Protein AF-C1EFT2-F1 (afdb_monomer)

Radius of gyration: 31.53 Å; Cα contacts (8 Å, |Δi|>4): 860; chains: 1; bounding box: 83×67×112 Å

Foldseek 3Di:
DPPPVVVVVVVVVVVPDPDDDDPPPPVVVVVVVVVVVVVPPPPDDDDDDDDDDDDDDDDDDDDDDDDDDDDDDDDDDDDDDDDPDPDDDDPQRVLLVQLQPDQALVSLLVSCVPPVVVHALSSLLSSLLSNLVRAAQVVQLLPDVSNVSSLVSLLVHLVVDALVSLLSNLLSQLSCCPGHNNHADDLSSLLSSLVSCLVHLQVHALQSLLSNLLSCLRHVSNLVNQDLSSLLSSQVSNLVRQQVDALSSLLSNLLSLLRRVSNLVNHDLSSLLSSLVSNLVNLQVDALSSLLSNLLSLLRRVSNLVNHDLSSLLSSLVSNLVRLQVHALQSLLSNLLSCLRNVSNLVNHDLSSLLSSQVSNLVRLQVDALQSLLSNLLSLLRRVSNVVSHDLSSLLSSQVSNLVRLQVDALSSLLSNLLSCLRRVSNVVNHDLVSLLSSLVSLLVRLVVHALSSLLSNLLSQLSCCPVCVSNLVSHDLSSLLSSLVSQLVHLVPHALVSLLSNLLSLLRRVSNVVSHDLSSLLSSLVSLLVSLQDDEQSSLLSLLLSLLRRLSNVVSNVVVVSVVSSLVSCVVHVVCQLVLPPPPRPVSLVSLLSSLVSSCVSPVCPSPDPSSVVSNVVSPDHVPPPDD

InterPro domains:
  IPR011632 Domain of unknown function DUF1601 [PF07671] (191-213)
  IPR011632 Domain of unknown function DUF1601 [PF07671] (243-254)
  IPR011632 Domain of unknown function DUF1601 [PF07671] (274-295)
  IPR011632 Domain of unknown function DUF1601 [PF07671] (397-418)
  IPR050870 FAST kinase domain-containing [PTHR21228] (270-540)

Structure (mmCIF, N/CA/C/O backbone):
data_AF-C1EFT2-F1
#
_entry.id   AF-C1EFT2-F1
#
loop_
_atom_site.group_PDB
_atom_site.id
_atom_site.type_symbol
_atom_site.label_atom_id
_atom_site.label_alt_id
_atom_site.label_comp_id
_atom_site.label_asym_id
_atom_site.label_entity_id
_atom_site.label_seq_id
_atom_site.pdbx_PDB_ins_code
_atom_site.Cartn_x
_atom_site.Cartn_y
_atom_site.Cartn_z
_atom_site.occupancy
_atom_site.B_iso_or_equiv
_atom_site.auth_seq_id
_atom_site.auth_comp_id
_atom_site.auth_asym_id
_atom_site.auth_atom_id
_atom_site.pdbx_PDB_model_num
ATOM 1 N N . MET A 1 1 ? 42.824 -18.307 -9.807 1.00 37.81 1 MET A N 1
ATOM 2 C CA . MET A 1 1 ? 41.626 -17.447 -9.979 1.00 37.81 1 MET A CA 1
ATOM 3 C C . MET A 1 1 ? 41.139 -16.830 -8.652 1.00 37.81 1 MET A C 1
ATOM 5 O O . MET A 1 1 ? 39.988 -16.996 -8.285 1.00 37.81 1 MET A O 1
ATOM 9 N N . ARG A 1 2 ? 41.994 -16.116 -7.897 1.00 30.17 2 ARG A N 1
ATOM 10 C CA . ARG A 1 2 ? 41.608 -15.453 -6.621 1.00 30.17 2 ARG A CA 1
ATOM 11 C C . ARG A 1 2 ? 42.229 -14.056 -6.430 1.00 30.17 2 ARG A C 1
ATOM 13 O O . ARG A 1 2 ? 42.379 -13.591 -5.312 1.00 30.17 2 ARG A O 1
ATOM 20 N N . ARG A 1 3 ? 42.601 -13.374 -7.522 1.00 26.02 3 ARG A N 1
ATOM 21 C CA . ARG A 1 3 ? 43.158 -12.001 -7.490 1.00 26.02 3 ARG A CA 1
ATOM 22 C C . ARG A 1 3 ? 42.358 -10.975 -8.309 1.00 26.02 3 ARG A C 1
ATOM 24 O O . ARG A 1 3 ? 42.854 -9.887 -8.554 1.00 26.02 3 ARG A O 1
ATOM 31 N N . HIS A 1 4 ? 41.140 -11.298 -8.754 1.00 28.67 4 HIS A N 1
ATOM 32 C CA . HIS A 1 4 ? 40.293 -10.360 -9.518 1.00 28.67 4 HIS A CA 1
ATOM 33 C C . HIS A 1 4 ? 39.065 -9.846 -8.752 1.00 28.67 4 HIS A C 1
ATOM 35 O O . HIS A 1 4 ? 38.540 -8.800 -9.110 1.00 28.67 4 HIS A O 1
ATOM 41 N N . ALA A 1 5 ? 38.652 -10.498 -7.660 1.00 31.23 5 ALA A N 1
ATOM 42 C CA . ALA A 1 5 ? 37.508 -10.038 -6.865 1.00 31.23 5 ALA A CA 1
ATOM 43 C C . ALA A 1 5 ? 37.849 -8.835 -5.962 1.00 31.23 5 ALA A C 1
ATOM 45 O O . ALA A 1 5 ? 37.008 -7.978 -5.722 1.00 31.23 5 ALA A O 1
ATOM 46 N N . THR A 1 6 ? 39.101 -8.715 -5.513 1.00 30.14 6 THR A N 1
ATOM 47 C CA . THR A 1 6 ? 39.528 -7.648 -4.593 1.00 30.14 6 THR A CA 1
ATOM 48 C C . THR A 1 6 ? 39.830 -6.319 -5.293 1.00 30.14 6 THR A C 1
ATOM 50 O O . THR A 1 6 ? 39.747 -5.275 -4.661 1.00 30.14 6 THR A O 1
ATOM 53 N N . ALA A 1 7 ? 40.123 -6.323 -6.599 1.00 29.41 7 ALA A N 1
ATOM 54 C CA . ALA A 1 7 ? 40.453 -5.105 -7.352 1.00 29.41 7 ALA A CA 1
ATOM 55 C C . ALA A 1 7 ? 39.216 -4.287 -7.780 1.00 29.41 7 ALA A C 1
ATOM 57 O O . ALA A 1 7 ? 39.324 -3.085 -8.023 1.00 29.41 7 ALA A O 1
ATOM 58 N N . VAL A 1 8 ? 38.035 -4.916 -7.850 1.00 34.88 8 VAL A N 1
ATOM 59 C CA . VAL A 1 8 ? 36.776 -4.242 -8.221 1.00 34.88 8 VAL A CA 1
ATOM 60 C C . VAL A 1 8 ? 36.222 -3.417 -7.052 1.00 34.88 8 VAL A C 1
ATOM 62 O O . VAL A 1 8 ? 35.676 -2.339 -7.272 1.00 34.88 8 VAL A O 1
ATOM 65 N N . SER A 1 9 ? 36.458 -3.848 -5.809 1.00 37.72 9 SER A N 1
ATOM 66 C CA . SER A 1 9 ? 35.982 -3.147 -4.608 1.00 37.72 9 SER A CA 1
ATOM 67 C C . SER A 1 9 ? 36.756 -1.855 -4.310 1.00 37.72 9 SER A C 1
ATOM 69 O O . SER A 1 9 ? 36.160 -0.877 -3.867 1.00 37.72 9 SER A O 1
ATOM 71 N N . THR A 1 10 ? 38.064 -1.796 -4.581 1.00 30.22 10 THR A N 1
ATOM 72 C CA . THR A 1 10 ? 38.880 -0.609 -4.253 1.00 30.22 10 THR A CA 1
ATOM 73 C C . THR A 1 10 ? 38.697 0.532 -5.261 1.00 30.22 10 THR A C 1
ATOM 75 O O . THR A 1 10 ? 38.769 1.701 -4.890 1.00 30.22 10 THR A O 1
ATOM 78 N N . ARG A 1 11 ? 38.390 0.219 -6.533 1.00 30.56 11 ARG A N 1
ATOM 79 C CA . ARG A 1 11 ? 38.097 1.228 -7.574 1.00 30.56 11 ARG A CA 1
ATOM 80 C C . ARG A 1 11 ? 36.754 1.935 -7.380 1.00 30.56 11 ARG A C 1
ATOM 82 O O . ARG A 1 11 ? 36.596 3.045 -7.879 1.00 30.56 11 ARG A O 1
ATOM 89 N N . TRP A 1 12 ? 35.815 1.309 -6.673 1.00 34.16 12 TRP A N 1
ATOM 90 C CA . TRP A 1 12 ? 34.512 1.898 -6.357 1.00 34.16 12 TRP A CA 1
ATOM 91 C C . TRP A 1 12 ? 34.600 2.883 -5.181 1.00 34.16 12 TRP A C 1
ATOM 93 O O . TRP A 1 12 ? 34.023 3.963 -5.240 1.00 34.16 12 TRP A O 1
ATOM 103 N N . ILE A 1 13 ? 35.412 2.565 -4.166 1.00 31.17 13 ILE A N 1
ATOM 104 C CA . ILE A 1 13 ? 35.593 3.400 -2.966 1.00 31.17 13 ILE A CA 1
ATOM 105 C C . ILE A 1 13 ? 36.489 4.625 -3.240 1.00 31.17 13 ILE A C 1
ATOM 107 O O . ILE A 1 13 ? 36.210 5.716 -2.751 1.00 31.17 13 ILE A O 1
ATOM 111 N N . LEU A 1 14 ? 37.517 4.503 -4.089 1.00 29.16 14 LEU A N 1
ATOM 112 C CA . LEU A 1 14 ? 38.428 5.618 -4.406 1.00 29.16 14 LEU A CA 1
ATOM 113 C C . LEU A 1 14 ? 37.861 6.645 -5.404 1.00 29.16 14 LEU A C 1
ATOM 115 O O . LEU A 1 14 ? 38.496 7.664 -5.658 1.00 29.16 14 LEU A O 1
ATOM 119 N N . ARG A 1 15 ? 36.672 6.411 -5.976 1.00 34.31 15 ARG A N 1
ATOM 120 C CA . ARG A 1 15 ? 36.036 7.358 -6.909 1.00 34.31 15 ARG A CA 1
ATOM 121 C C . ARG A 1 15 ? 35.182 8.423 -6.209 1.00 34.31 15 ARG A C 1
ATOM 123 O O . ARG A 1 15 ? 34.859 9.423 -6.839 1.00 34.31 15 ARG A O 1
ATOM 130 N N . TYR A 1 16 ? 34.862 8.228 -4.927 1.00 31.08 16 TYR A N 1
ATOM 131 C CA . TYR A 1 16 ? 34.007 9.125 -4.135 1.00 31.08 16 TYR A CA 1
ATOM 132 C C . TYR A 1 16 ? 34.748 9.959 -3.080 1.00 31.08 16 TYR A C 1
ATOM 134 O O . TYR A 1 16 ? 34.132 10.778 -2.406 1.00 31.08 16 TYR A O 1
ATOM 142 N N . LEU A 1 17 ? 36.069 9.812 -2.966 1.00 29.36 17 LEU A N 1
ATOM 143 C CA . LEU A 1 17 ? 36.895 10.614 -2.067 1.00 29.36 17 LEU A CA 1
ATOM 144 C C . LEU A 1 17 ? 37.887 11.442 -2.889 1.00 29.36 17 LEU A C 1
ATOM 146 O O . LEU A 1 17 ? 38.994 11.003 -3.181 1.00 29.36 17 LEU A O 1
ATOM 150 N N . ARG A 1 18 ? 37.481 12.657 -3.269 1.00 32.44 18 ARG A N 1
ATOM 151 C CA . ARG A 1 18 ? 38.427 13.758 -3.494 1.00 32.44 18 ARG A CA 1
ATOM 152 C C . ARG A 1 18 ? 38.411 14.634 -2.249 1.00 32.44 18 ARG A C 1
ATOM 154 O O . ARG A 1 18 ? 37.628 15.572 -2.171 1.00 32.44 18 ARG A O 1
ATOM 161 N N . VAL A 1 19 ? 39.261 14.294 -1.288 1.00 32.47 19 VAL A N 1
ATOM 162 C CA . VAL A 1 19 ? 39.738 15.210 -0.247 1.00 32.47 19 VAL A CA 1
ATOM 163 C C . VAL A 1 19 ? 41.228 14.914 -0.065 1.00 32.47 19 VAL A C 1
ATOM 165 O O . VAL A 1 19 ? 41.614 13.747 -0.086 1.00 32.47 19 VAL A O 1
ATOM 168 N N . ASP A 1 20 ? 42.027 15.974 0.019 1.00 30.58 20 ASP A N 1
ATOM 169 C CA . ASP A 1 20 ? 43.491 16.007 -0.046 1.00 30.58 20 ASP A CA 1
ATOM 170 C C . ASP A 1 20 ? 44.248 14.942 0.773 1.00 30.58 20 ASP A C 1
ATOM 172 O O . ASP A 1 20 ? 43.858 14.521 1.865 1.00 30.58 20 ASP A O 1
ATOM 176 N N . ASP A 1 21 ? 45.387 14.541 0.206 1.00 41.16 21 ASP A N 1
ATOM 177 C CA . ASP A 1 21 ? 46.298 13.500 0.670 1.00 41.16 21 ASP A CA 1
ATOM 178 C C . ASP A 1 21 ? 46.896 13.776 2.066 1.00 41.16 21 ASP A C 1
ATOM 180 O O . ASP A 1 21 ? 47.628 14.742 2.270 1.00 41.16 21 ASP A O 1
ATOM 184 N N . SER A 1 22 ? 46.627 12.878 3.029 1.00 34.19 22 SER A N 1
ATOM 185 C CA . SER A 1 22 ? 47.567 12.438 4.098 1.00 34.19 22 SER A CA 1
ATOM 186 C C . SER A 1 22 ? 46.940 11.503 5.153 1.00 34.19 22 SER A C 1
ATOM 188 O O . SER A 1 22 ? 47.671 10.829 5.877 1.00 34.19 22 SER A O 1
ATOM 190 N N . TRP A 1 23 ? 45.610 11.365 5.222 1.00 30.56 23 TRP A N 1
ATOM 191 C CA . TRP A 1 23 ? 44.937 10.561 6.266 1.00 30.56 23 TRP A CA 1
ATOM 192 C C . TRP A 1 23 ? 44.652 9.084 5.908 1.00 30.56 23 TRP A C 1
ATOM 194 O O . TRP A 1 23 ? 44.455 8.249 6.793 1.00 30.56 23 TRP A O 1
ATOM 204 N N . GLY A 1 24 ? 44.676 8.710 4.623 1.00 35.44 24 GLY A N 1
ATOM 205 C CA . GLY A 1 24 ? 44.246 7.376 4.162 1.00 35.44 24 GLY A CA 1
ATOM 206 C C . GLY A 1 24 ? 45.206 6.209 4.457 1.00 35.44 24 GLY A C 1
ATOM 207 O O . GLY A 1 24 ? 44.787 5.053 4.497 1.00 35.44 24 GLY A O 1
ATOM 208 N N . ALA A 1 25 ? 46.493 6.476 4.702 1.00 34.84 25 ALA A N 1
ATOM 209 C CA . ALA A 1 25 ? 47.522 5.431 4.810 1.00 34.84 25 ALA A CA 1
ATOM 210 C C . ALA A 1 25 ? 47.645 4.778 6.206 1.00 34.84 25 ALA A C 1
ATOM 212 O O . ALA A 1 25 ? 48.361 3.778 6.357 1.00 34.84 25 ALA A O 1
ATOM 213 N N . CYS A 1 26 ? 46.978 5.335 7.224 1.00 34.69 26 CYS A N 1
ATOM 214 C CA . CYS A 1 26 ? 46.980 4.808 8.593 1.00 34.69 26 CYS A CA 1
ATOM 215 C C . CYS A 1 26 ? 45.835 3.797 8.798 1.00 34.69 26 CYS A C 1
ATOM 217 O O . CYS A 1 26 ? 46.065 2.658 9.198 1.00 34.69 26 CYS A O 1
ATOM 219 N N . VAL A 1 27 ? 44.624 4.154 8.359 1.00 39.47 27 VAL A N 1
ATOM 220 C CA . VAL A 1 27 ? 43.390 3.363 8.544 1.00 39.47 27 VAL A CA 1
ATOM 221 C C . VAL A 1 27 ? 43.419 2.024 7.790 1.00 39.47 27 VAL A C 1
ATOM 223 O O . VAL A 1 27 ? 42.957 1.002 8.296 1.00 39.47 27 VAL A O 1
ATOM 226 N N . ALA A 1 28 ? 44.033 1.982 6.604 1.00 39.00 28 ALA A N 1
ATOM 227 C CA . ALA A 1 28 ? 44.148 0.750 5.820 1.00 39.00 28 ALA A CA 1
ATOM 228 C C . ALA A 1 28 ? 45.078 -0.304 6.461 1.00 39.00 28 ALA A C 1
ATOM 230 O O . ALA A 1 28 ? 44.940 -1.499 6.192 1.00 39.00 28 ALA A O 1
ATOM 231 N N . ARG A 1 29 ? 46.019 0.118 7.319 1.00 36.94 29 ARG A N 1
ATOM 232 C CA . ARG A 1 29 ? 46.995 -0.774 7.969 1.00 36.94 29 ARG A CA 1
ATOM 233 C C . ARG A 1 29 ? 46.406 -1.492 9.185 1.00 36.94 29 ARG A C 1
ATOM 235 O O . ARG A 1 29 ? 46.737 -2.654 9.419 1.00 36.94 29 ARG A O 1
ATOM 242 N N . ASP A 1 30 ? 45.490 -0.840 9.894 1.00 36.50 30 ASP A N 1
ATOM 243 C CA . ASP A 1 30 ? 44.834 -1.399 11.081 1.00 36.50 30 ASP A CA 1
ATOM 244 C C . ASP A 1 30 ? 43.691 -2.359 10.718 1.00 36.50 30 ASP A C 1
ATOM 246 O O . ASP A 1 30 ? 43.544 -3.413 11.343 1.00 36.50 30 ASP A O 1
ATOM 250 N N . ALA A 1 31 ? 42.975 -2.095 9.618 1.00 36.25 31 ALA A N 1
ATOM 251 C CA . ALA A 1 31 ? 41.963 -3.009 9.080 1.00 36.25 31 ALA A CA 1
ATOM 252 C C . ALA A 1 31 ? 42.554 -4.370 8.649 1.00 36.25 31 ALA A C 1
ATOM 254 O O . ALA A 1 31 ? 41.928 -5.416 8.827 1.00 36.25 31 ALA A O 1
ATOM 255 N N . ALA A 1 32 ? 43.792 -4.383 8.140 1.00 34.38 32 ALA A N 1
ATOM 256 C CA . ALA A 1 32 ? 44.477 -5.609 7.728 1.00 34.38 32 ALA A CA 1
ATOM 257 C C . ALA A 1 32 ? 44.953 -6.474 8.915 1.00 34.38 32 ALA A C 1
ATOM 259 O O . ALA A 1 32 ? 45.003 -7.698 8.793 1.00 34.38 32 ALA A O 1
ATOM 260 N N . ARG A 1 33 ? 45.262 -5.873 10.077 1.00 34.84 33 ARG A N 1
ATOM 261 C CA . ARG A 1 33 ? 45.634 -6.615 11.300 1.00 34.84 33 ARG A CA 1
ATOM 262 C C . ARG A 1 33 ? 44.429 -7.238 12.002 1.00 34.84 33 ARG A C 1
ATOM 264 O O . ARG A 1 33 ? 44.552 -8.340 12.531 1.00 34.84 33 ARG A O 1
ATOM 271 N N . ALA A 1 34 ? 43.269 -6.583 11.960 1.00 33.91 34 ALA A N 1
ATOM 272 C CA . ALA A 1 34 ? 42.035 -7.099 12.556 1.00 33.91 34 ALA A CA 1
ATOM 273 C C . ALA A 1 34 ? 41.509 -8.357 11.834 1.00 33.91 34 ALA A C 1
ATOM 275 O O . ALA A 1 34 ? 41.056 -9.296 12.482 1.00 33.91 34 ALA A O 1
ATOM 276 N N . LEU A 1 35 ? 41.656 -8.426 10.506 1.00 34.88 35 LEU A N 1
ATOM 277 C CA . LEU A 1 35 ? 41.235 -9.577 9.693 1.00 34.88 35 LEU A CA 1
ATOM 278 C C . LEU A 1 35 ? 42.107 -10.834 9.882 1.00 34.88 35 LEU A C 1
ATOM 280 O O . LEU A 1 35 ? 41.648 -11.942 9.611 1.00 34.88 35 LEU A O 1
ATOM 284 N N . ALA A 1 36 ? 43.344 -10.691 10.369 1.00 32.12 36 ALA A N 1
ATOM 285 C CA . ALA A 1 36 ? 44.244 -11.822 10.598 1.00 32.12 36 ALA A CA 1
ATOM 286 C C . ALA A 1 36 ? 43.965 -12.572 11.918 1.00 32.12 36 ALA A C 1
ATOM 288 O O . ALA A 1 36 ? 44.297 -13.753 12.017 1.00 32.12 36 ALA A O 1
ATOM 289 N N . SER A 1 37 ? 43.329 -11.940 12.918 1.00 31.38 37 SER A N 1
ATOM 290 C CA . SER A 1 37 ? 43.063 -12.585 14.219 1.00 31.38 37 SER A CA 1
ATOM 291 C C . SER A 1 37 ? 41.788 -13.440 14.225 1.00 31.38 37 SER A C 1
ATOM 293 O O . SER A 1 37 ? 41.707 -14.428 14.954 1.00 31.38 37 SER A O 1
ATOM 295 N N . THR A 1 38 ? 40.817 -13.130 13.359 1.00 32.53 38 THR A N 1
ATOM 296 C CA . THR A 1 38 ? 39.503 -13.799 13.311 1.00 32.53 38 THR A CA 1
ATOM 297 C C . THR A 1 38 ? 39.547 -15.195 12.675 1.00 32.53 38 THR A C 1
ATOM 299 O O . THR A 1 38 ? 38.642 -16.000 12.873 1.00 32.53 38 THR A O 1
ATOM 302 N N . VAL A 1 39 ? 40.612 -15.525 11.935 1.00 31.39 39 VAL A N 1
ATOM 303 C CA . VAL A 1 39 ? 40.761 -16.829 11.259 1.00 31.39 39 VAL A CA 1
ATOM 304 C C . VAL A 1 39 ? 41.243 -17.936 12.218 1.00 31.39 39 VAL A C 1
ATOM 306 O O . VAL A 1 39 ? 41.110 -19.116 11.905 1.00 31.39 39 VAL A O 1
ATOM 309 N N . SER A 1 40 ? 41.738 -17.594 13.415 1.00 27.95 40 SER A N 1
ATOM 310 C CA . SER A 1 40 ? 42.330 -18.568 14.350 1.00 27.95 40 SER A CA 1
ATOM 311 C C . SER A 1 40 ? 41.316 -19.271 15.275 1.00 27.95 40 SER A C 1
ATOM 313 O O . SER A 1 40 ? 41.584 -20.364 15.767 1.00 27.95 40 SER A O 1
ATOM 315 N N . THR A 1 41 ? 40.124 -18.705 15.500 1.00 31.66 41 THR A N 1
ATOM 316 C CA . THR A 1 41 ? 39.208 -19.163 16.570 1.00 31.66 41 THR A CA 1
ATOM 317 C C . THR A 1 41 ? 37.985 -19.967 16.110 1.00 31.66 41 THR A C 1
ATOM 319 O O . THR A 1 41 ? 37.252 -20.485 16.946 1.00 31.66 41 THR A O 1
ATOM 322 N N . ALA A 1 42 ? 37.770 -20.173 14.808 1.00 29.05 42 ALA A N 1
ATOM 323 C CA . ALA A 1 42 ? 36.585 -20.869 14.281 1.00 29.05 42 ALA A CA 1
ATOM 324 C C . ALA A 1 42 ? 36.771 -22.392 14.093 1.00 29.05 42 ALA A C 1
ATOM 326 O O . ALA A 1 42 ? 36.345 -22.963 13.086 1.00 29.05 42 ALA A O 1
ATOM 327 N N . ARG A 1 43 ? 37.430 -23.072 15.042 1.00 30.59 43 ARG A N 1
ATOM 328 C CA . ARG A 1 43 ? 37.657 -24.529 14.991 1.00 30.59 43 ARG A CA 1
ATOM 329 C C . ARG A 1 43 ? 37.231 -25.251 16.274 1.00 30.59 43 ARG A C 1
ATOM 331 O O . ARG A 1 43 ? 37.983 -26.062 16.788 1.00 30.59 43 ARG A O 1
ATOM 338 N N . ALA A 1 44 ? 36.023 -24.983 16.764 1.00 27.38 44 ALA A N 1
ATOM 339 C CA . ALA A 1 44 ? 35.311 -25.844 17.713 1.00 27.38 44 ALA A CA 1
ATOM 340 C C . ALA A 1 44 ? 33.840 -25.407 17.782 1.00 27.38 44 ALA A C 1
ATOM 342 O O . ALA A 1 44 ? 33.553 -24.312 18.244 1.00 27.38 44 ALA A O 1
ATOM 343 N N . ASP A 1 45 ? 32.922 -26.178 17.202 1.00 26.08 45 ASP A N 1
ATOM 344 C CA . ASP A 1 45 ? 31.991 -27.023 17.962 1.00 26.08 45 ASP A CA 1
ATOM 345 C C . ASP A 1 45 ? 30.862 -27.510 17.038 1.00 26.08 45 ASP A C 1
ATOM 347 O O . ASP A 1 45 ? 30.133 -26.734 16.417 1.00 26.08 45 ASP A O 1
ATOM 351 N N . LYS A 1 46 ? 30.752 -28.831 16.903 1.00 25.97 46 LYS A N 1
ATOM 352 C CA . LYS A 1 46 ? 29.692 -29.528 16.169 1.00 25.97 46 LYS A CA 1
ATOM 353 C C . LYS A 1 46 ? 28.925 -30.340 17.200 1.00 25.97 46 LYS A C 1
ATOM 355 O O . LYS A 1 46 ? 29.523 -31.253 17.756 1.00 25.97 46 LYS A O 1
ATOM 360 N N . ASN A 1 47 ? 27.633 -30.053 17.381 1.00 24.86 47 ASN A N 1
ATOM 361 C CA . ASN A 1 47 ? 26.531 -31.019 17.562 1.00 24.86 47 ASN A CA 1
ATOM 362 C C . ASN A 1 47 ? 25.381 -30.425 18.391 1.00 24.86 47 ASN A C 1
ATOM 364 O O . ASN A 1 47 ? 25.533 -30.222 19.587 1.00 24.86 47 ASN A O 1
ATOM 368 N N . ALA A 1 48 ? 24.190 -30.303 17.796 1.00 24.02 48 ALA A N 1
ATOM 369 C CA . ALA A 1 48 ? 22.925 -30.597 18.479 1.00 24.02 48 ALA A CA 1
ATOM 370 C C . ALA A 1 48 ? 21.802 -30.797 17.448 1.00 24.02 48 ALA A C 1
ATOM 372 O O . ALA A 1 48 ? 21.660 -30.034 16.495 1.00 24.02 48 ALA A O 1
ATOM 373 N N . ARG A 1 49 ? 21.053 -31.887 17.626 1.00 22.41 49 ARG A N 1
ATOM 374 C CA . ARG A 1 49 ? 20.042 -32.437 16.717 1.00 22.41 49 ARG A CA 1
ATOM 375 C C . ARG A 1 49 ? 18.690 -31.727 16.865 1.00 22.41 49 ARG A C 1
ATOM 377 O O . ARG A 1 49 ? 18.290 -31.373 17.968 1.00 22.41 49 ARG A O 1
ATOM 384 N N . PHE A 1 50 ? 17.986 -31.594 15.742 1.00 21.45 50 PHE A N 1
ATOM 385 C CA . PHE A 1 50 ? 16.612 -31.101 15.620 1.00 21.45 50 PHE A CA 1
ATOM 386 C C . PHE A 1 50 ? 15.582 -32.189 15.959 1.00 21.45 50 PHE A C 1
ATOM 388 O O . PHE A 1 50 ? 15.745 -33.332 15.539 1.00 21.45 50 PHE A O 1
ATOM 395 N N . ASN A 1 51 ? 14.488 -31.801 16.623 1.00 20.92 51 ASN A N 1
ATOM 396 C CA . ASN A 1 51 ? 13.239 -32.563 16.695 1.00 20.92 51 ASN A CA 1
ATOM 397 C C . ASN A 1 51 ? 12.080 -31.705 16.160 1.00 20.92 51 ASN A C 1
ATOM 399 O O . ASN A 1 51 ? 11.974 -30.522 16.478 1.00 20.92 51 ASN A O 1
ATOM 403 N N . ILE A 1 52 ? 11.238 -32.326 15.329 1.00 21.77 52 ILE A N 1
ATOM 404 C CA . ILE A 1 52 ? 10.100 -31.751 14.596 1.00 21.77 52 ILE A CA 1
ATOM 405 C C . ILE A 1 52 ? 8.792 -32.182 15.270 1.00 21.77 52 ILE A C 1
ATOM 407 O O . ILE A 1 52 ? 8.560 -33.380 15.383 1.00 21.77 52 ILE A O 1
ATOM 411 N N . VAL A 1 53 ? 7.926 -31.224 15.623 1.00 20.81 53 VAL A N 1
ATOM 412 C CA . VAL A 1 53 ? 6.457 -31.328 15.835 1.00 20.81 53 VAL A CA 1
ATOM 413 C C . VAL A 1 53 ? 5.944 -29.878 15.671 1.00 20.81 53 VAL A C 1
ATOM 415 O O . VAL A 1 53 ? 6.599 -28.980 16.182 1.00 20.81 53 VAL A O 1
ATOM 418 N N . GLY A 1 54 ? 4.906 -29.455 14.946 1.00 19.02 54 GLY A N 1
ATOM 419 C CA . GLY A 1 54 ? 3.588 -29.980 14.587 1.00 19.02 54 GLY A CA 1
ATOM 420 C C . GLY A 1 54 ? 2.599 -28.803 14.767 1.00 19.02 54 GLY A C 1
ATOM 421 O O . GLY A 1 54 ? 2.624 -28.132 15.792 1.00 19.02 54 GLY A O 1
ATOM 422 N N . PHE A 1 55 ? 1.807 -28.500 13.735 1.00 19.50 55 PHE A N 1
ATOM 423 C CA . PHE A 1 55 ? 0.880 -27.361 13.577 1.00 19.50 55 PHE A CA 1
ATOM 424 C C . PHE A 1 55 ? -0.078 -27.095 14.763 1.00 19.50 55 PHE A C 1
ATOM 426 O O . PHE A 1 55 ? -0.675 -28.038 15.273 1.00 19.50 55 PHE A O 1
ATOM 433 N N . CYS A 1 56 ? -0.336 -25.815 15.087 1.00 19.98 56 CYS A N 1
ATOM 434 C CA . CYS A 1 56 ? -1.665 -25.284 15.454 1.00 19.98 56 CYS A CA 1
ATOM 435 C C . CYS A 1 56 ? -1.626 -23.761 15.678 1.00 19.98 56 CYS A C 1
ATOM 437 O O . CYS A 1 56 ? -0.935 -23.261 16.566 1.00 19.98 56 CYS A O 1
ATOM 439 N N . SER A 1 57 ? -2.426 -23.025 14.904 1.00 25.66 57 SER A N 1
ATOM 440 C CA . SER A 1 57 ? -2.744 -21.614 15.125 1.00 25.66 57 SER A CA 1
ATOM 441 C C . SER A 1 57 ? -3.257 -21.410 16.554 1.00 25.66 57 SER A C 1
ATOM 443 O O . SER A 1 57 ? -4.336 -21.890 16.898 1.00 25.66 57 SER A O 1
ATOM 445 N N . SER A 1 58 ? -2.494 -20.702 17.387 1.00 22.17 58 SER A N 1
ATOM 446 C CA . SER A 1 58 ? -2.899 -20.368 18.754 1.00 22.17 58 SER A CA 1
ATOM 447 C C . SER A 1 58 ? -2.941 -18.851 18.950 1.00 22.17 58 SER A C 1
ATOM 449 O O . SER A 1 58 ? -1.964 -18.171 18.635 1.00 22.17 58 SER A O 1
ATOM 451 N N . PRO A 1 59 ? -4.048 -18.300 19.483 1.00 26.86 59 PRO A N 1
ATOM 452 C CA . PRO A 1 59 ? -4.121 -16.917 19.917 1.00 26.86 59 PRO A CA 1
ATOM 453 C C . PRO A 1 59 ? -3.489 -16.816 21.307 1.00 26.86 59 PRO A C 1
ATOM 455 O O . PRO A 1 59 ? -4.042 -17.322 22.284 1.00 26.86 59 PRO A O 1
ATOM 458 N N . ILE A 1 60 ? -2.334 -16.164 21.425 1.00 23.03 60 ILE A N 1
ATOM 459 C CA . ILE A 1 60 ? -1.769 -15.858 22.742 1.00 23.03 60 ILE A CA 1
ATOM 460 C C . ILE A 1 60 ? -2.456 -14.598 23.267 1.00 23.03 60 ILE A C 1
ATOM 462 O O . ILE A 1 60 ? -2.062 -13.467 23.006 1.00 23.03 60 ILE A O 1
ATOM 466 N N . THR A 1 61 ? -3.531 -14.812 24.021 1.00 28.98 61 THR A N 1
ATOM 467 C CA . THR A 1 61 ? -4.003 -13.868 25.031 1.00 28.98 61 THR A CA 1
ATOM 468 C C . THR A 1 61 ? -3.159 -14.046 26.288 1.00 28.98 61 THR A C 1
ATOM 470 O O . THR A 1 61 ? -3.383 -14.991 27.044 1.00 28.98 61 THR A O 1
ATOM 473 N N . SER A 1 62 ? -2.232 -13.127 26.556 1.00 22.62 62 SER A N 1
ATOM 474 C CA . SER A 1 62 ? -1.646 -12.960 27.889 1.00 22.62 62 SER A CA 1
ATOM 475 C C . SER A 1 62 ? -1.952 -11.561 28.419 1.00 22.62 62 SER A C 1
ATOM 477 O O . SER A 1 62 ? -1.143 -10.646 28.334 1.00 22.62 62 SER A O 1
ATOM 479 N N . TRP A 1 63 ? -3.145 -11.398 28.990 1.00 24.36 63 TRP A N 1
ATOM 480 C CA . TRP A 1 63 ? -3.386 -10.364 29.994 1.00 24.36 63 TRP A CA 1
ATOM 481 C C . TRP A 1 63 ? -3.153 -11.011 31.359 1.00 24.36 63 TRP A C 1
ATOM 483 O O . TRP A 1 63 ? -4.007 -11.746 31.855 1.00 24.36 63 TRP A O 1
ATOM 493 N N . ARG A 1 64 ? -1.981 -10.777 31.957 1.00 21.97 64 ARG A N 1
ATOM 494 C CA . ARG A 1 64 ? -1.736 -11.046 33.378 1.00 21.97 64 ARG A CA 1
ATOM 495 C C . ARG A 1 64 ? -1.393 -9.737 34.079 1.00 21.97 64 ARG A C 1
ATOM 497 O O . ARG A 1 64 ? -0.325 -9.189 33.867 1.00 21.97 64 ARG A O 1
ATOM 504 N N . GLY A 1 65 ? -2.340 -9.311 34.915 1.00 22.80 65 GLY A N 1
ATOM 505 C CA . GLY A 1 65 ? -2.134 -8.593 36.170 1.00 22.80 65 GLY A CA 1
ATOM 506 C C . GLY A 1 65 ? -1.490 -7.215 36.102 1.00 22.80 65 GLY A C 1
ATOM 507 O O . GLY A 1 65 ? -0.276 -7.119 36.178 1.00 22.80 65 GLY A O 1
ATOM 508 N N . PHE A 1 66 ? -2.308 -6.163 36.170 1.00 22.41 66 PHE A N 1
ATOM 509 C CA . PHE A 1 66 ? -1.939 -5.001 36.974 1.00 22.41 66 PHE A CA 1
ATOM 510 C C . PHE A 1 66 ? -3.147 -4.478 37.750 1.00 22.41 66 PHE A C 1
ATOM 512 O O . PHE A 1 66 ? -4.255 -4.338 37.230 1.00 22.41 66 PHE A O 1
ATOM 519 N N . VAL A 1 67 ? -2.897 -4.301 39.042 1.00 25.09 67 VAL A N 1
ATOM 520 C CA . VAL A 1 67 ? -3.792 -3.810 40.084 1.00 25.09 67 VAL A CA 1
ATOM 521 C C . VAL A 1 67 ? -4.073 -2.335 39.816 1.00 25.09 67 VAL A C 1
ATOM 523 O O . VAL A 1 67 ? -3.149 -1.556 39.600 1.00 25.09 67 VAL A O 1
ATOM 526 N N . VAL A 1 68 ? -5.349 -1.951 39.827 1.00 26.81 68 VAL A N 1
ATOM 527 C CA . VAL A 1 68 ? -5.764 -0.547 39.758 1.00 26.81 68 VAL A CA 1
ATOM 528 C C . VAL A 1 68 ? -5.304 0.144 41.042 1.00 26.81 68 VAL A C 1
ATOM 530 O O . VAL A 1 68 ? -5.821 -0.140 42.121 1.00 26.81 68 VAL A O 1
ATOM 533 N N . GLY A 1 69 ? -4.315 1.028 40.916 1.00 23.72 69 GLY A N 1
ATOM 534 C CA . GLY A 1 69 ? -3.907 1.954 41.964 1.00 23.72 69 GLY A CA 1
ATOM 535 C C . GLY A 1 69 ? -4.977 3.024 42.158 1.00 23.72 69 GLY A C 1
ATOM 536 O O . GLY A 1 69 ? -5.223 3.843 41.278 1.00 23.72 69 GLY A O 1
ATOM 537 N N . SER A 1 70 ? -5.638 2.996 43.309 1.00 25.89 70 SER A N 1
ATOM 538 C CA . SER A 1 70 ? -6.517 4.060 43.785 1.00 25.89 70 SER A CA 1
ATOM 539 C C . SER A 1 70 ? -5.673 5.183 44.388 1.00 25.89 70 SER A C 1
ATOM 541 O O . SER A 1 70 ? -5.004 4.970 45.401 1.00 25.89 70 SER A O 1
ATOM 543 N N . HIS A 1 71 ? -5.706 6.368 43.775 1.00 27.80 71 HIS A N 1
ATOM 544 C CA . HIS A 1 71 ? -5.109 7.569 44.351 1.00 27.80 71 HIS A CA 1
ATOM 545 C C . HIS A 1 71 ? -5.856 8.022 45.611 1.00 27.80 71 HIS A C 1
ATOM 547 O O . HIS A 1 71 ? -7.083 7.976 45.698 1.00 27.80 71 HIS A O 1
ATOM 553 N N . GLN A 1 72 ? -5.038 8.422 46.581 1.00 25.44 72 GLN A N 1
ATOM 554 C CA . GLN A 1 72 ? -5.355 8.907 47.914 1.00 25.44 72 GLN A CA 1
ATOM 555 C C . GLN A 1 72 ? -6.269 10.137 47.885 1.00 25.44 72 GLN A C 1
ATOM 557 O O . GLN A 1 72 ? -5.983 11.106 47.189 1.00 25.44 72 GLN A O 1
ATOM 562 N N . ALA A 1 73 ? -7.305 10.113 48.723 1.00 27.91 73 ALA A N 1
ATOM 563 C CA . ALA A 1 73 ? -7.944 11.312 49.247 1.00 27.91 73 ALA A CA 1
ATOM 564 C C . ALA A 1 73 ? -7.589 11.442 50.735 1.00 27.91 73 ALA A C 1
ATOM 566 O O . ALA A 1 73 ? -7.460 10.447 51.454 1.00 27.91 73 ALA A O 1
ATOM 567 N N . GLU A 1 74 ? -7.355 12.683 51.137 1.00 27.75 74 GLU A N 1
ATOM 568 C CA . GLU A 1 74 ? -6.726 13.113 52.377 1.00 27.75 74 GLU A CA 1
ATOM 569 C C . GLU A 1 74 ? -7.510 12.774 53.652 1.00 27.75 74 GLU A C 1
ATOM 571 O O . GLU A 1 74 ? -8.716 12.535 53.668 1.00 27.75 74 GLU A O 1
ATOM 576 N N . ARG A 1 75 ? -6.746 12.744 54.747 1.00 26.36 75 ARG A N 1
ATOM 577 C CA . ARG A 1 75 ? -7.136 12.356 56.101 1.00 26.36 75 ARG A CA 1
ATOM 578 C C . ARG A 1 75 ? -8.139 13.341 56.710 1.00 26.36 75 ARG A C 1
ATOM 580 O O . ARG A 1 75 ? -7.812 14.503 56.916 1.00 26.36 75 ARG A O 1
ATOM 587 N N . GLY A 1 76 ? -9.285 12.817 57.137 1.00 26.14 76 GLY A N 1
ATOM 588 C CA . GLY A 1 76 ? -10.141 13.396 58.170 1.00 26.14 76 GLY A CA 1
ATOM 589 C C . GLY A 1 76 ? -10.314 12.380 59.299 1.00 26.14 76 GLY A C 1
ATOM 590 O O . GLY A 1 76 ? -10.718 11.244 59.069 1.00 26.14 76 GLY A O 1
ATOM 591 N N . THR A 1 77 ? -9.928 12.766 60.508 1.00 29.11 77 THR A N 1
ATOM 592 C CA . THR A 1 77 ? -9.968 11.979 61.746 1.00 29.11 77 THR A CA 1
ATOM 593 C C . THR A 1 77 ? -11.395 11.678 62.211 1.00 29.11 77 THR A C 1
ATOM 595 O O . THR A 1 77 ? -12.210 12.595 62.247 1.00 29.11 77 THR A O 1
ATOM 598 N N . GLY A 1 78 ? -11.662 10.462 62.708 1.00 26.95 78 GLY A N 1
ATOM 599 C CA . GLY A 1 78 ? -12.759 10.256 63.662 1.00 26.95 78 GLY A CA 1
ATOM 600 C C . GLY A 1 78 ? -13.453 8.892 63.652 1.00 26.95 78 GLY A C 1
ATOM 601 O O . GLY A 1 78 ? -14.258 8.612 62.778 1.00 26.95 78 GLY A O 1
ATOM 602 N N . ALA A 1 79 ? -13.224 8.154 64.739 1.00 28.91 79 ALA A N 1
ATOM 603 C CA . ALA A 1 79 ? -14.118 7.182 65.374 1.00 28.91 79 ALA A CA 1
ATOM 604 C C . ALA A 1 79 ? -14.325 5.786 64.753 1.00 28.91 79 ALA A C 1
ATOM 606 O O . ALA A 1 79 ? -14.482 5.556 63.561 1.00 28.91 79 ALA A O 1
ATOM 607 N N . SER A 1 80 ? -14.300 4.837 65.682 1.00 28.92 80 SER A N 1
ATOM 608 C CA . SER A 1 80 ? -14.265 3.394 65.532 1.00 28.92 80 SER A CA 1
ATOM 609 C C . SER A 1 80 ? -15.668 2.781 65.582 1.00 28.92 80 SER A C 1
ATOM 611 O O . SER A 1 80 ? -16.533 3.278 66.297 1.00 28.92 80 SER A O 1
ATOM 613 N N . ARG A 1 81 ? -15.760 1.611 64.940 1.00 33.66 81 ARG A N 1
ATOM 614 C CA . ARG A 1 81 ? -16.627 0.449 65.204 1.00 33.66 81 ARG A CA 1
ATOM 615 C C . ARG A 1 81 ? -18.071 0.379 64.675 1.00 33.66 81 ARG A C 1
ATOM 617 O O . ARG A 1 81 ? -18.946 1.168 64.991 1.00 33.66 81 ARG A O 1
ATOM 624 N N . ASP A 1 82 ? -18.241 -0.758 63.995 1.00 33.78 82 ASP A N 1
ATOM 625 C CA . ASP A 1 82 ? -19.396 -1.652 63.910 1.00 33.78 82 ASP A CA 1
ATOM 626 C C . ASP A 1 82 ? -20.549 -1.312 62.958 1.00 33.78 82 ASP A C 1
ATOM 628 O O . ASP A 1 82 ? -21.446 -0.523 63.225 1.00 33.78 82 ASP A O 1
ATOM 632 N N . GLY A 1 83 ? -20.552 -2.043 61.836 1.00 29.50 83 GLY A N 1
ATOM 633 C CA . GLY A 1 83 ? -21.655 -2.103 60.886 1.00 29.50 83 GLY A CA 1
ATOM 634 C C . GLY A 1 83 ? -21.318 -2.928 59.644 1.00 29.50 83 GLY A C 1
ATOM 635 O O . GLY A 1 83 ? -21.173 -2.381 58.554 1.00 29.50 83 GLY A O 1
ATOM 636 N N . ARG A 1 84 ? -21.196 -4.261 59.774 1.00 41.41 84 ARG A N 1
ATOM 637 C CA . ARG A 1 84 ? -21.241 -5.187 58.622 1.00 41.41 84 ARG A CA 1
ATOM 638 C C . ARG A 1 84 ? -22.648 -5.155 58.011 1.00 41.41 84 ARG A C 1
ATOM 640 O O . ARG A 1 84 ? -23.493 -5.986 58.324 1.00 41.41 84 ARG A O 1
ATOM 647 N N . GLY A 1 85 ? -22.890 -4.191 57.128 1.00 35.53 85 GLY A N 1
ATOM 648 C CA . GLY A 1 85 ? -24.059 -4.146 56.257 1.00 35.53 85 GLY A CA 1
ATOM 649 C C . GLY A 1 85 ? -23.818 -4.965 54.991 1.00 35.53 85 GLY A C 1
ATOM 650 O O . GLY A 1 85 ? -23.203 -4.483 54.042 1.00 35.53 85 GLY A O 1
ATOM 651 N N . GLY A 1 86 ? -24.314 -6.203 54.958 1.00 38.91 86 GLY A N 1
ATOM 652 C CA . GLY A 1 86 ? -24.454 -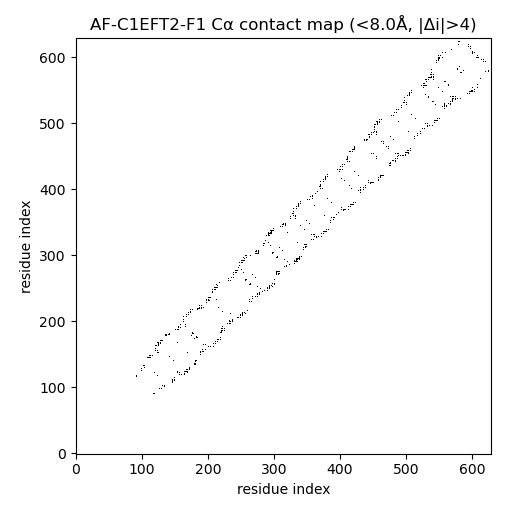6.983 53.728 1.00 38.91 86 GLY A CA 1
ATOM 653 C C . GLY A 1 86 ? -25.531 -6.374 52.828 1.00 38.91 86 GLY A C 1
ATOM 654 O O . GLY A 1 86 ? -26.679 -6.812 52.839 1.00 38.91 86 GLY A O 1
ATOM 655 N N . GLY A 1 87 ? -25.184 -5.339 52.063 1.00 41.84 87 GLY A N 1
ATOM 656 C CA . GLY A 1 87 ? -26.086 -4.742 51.081 1.00 41.84 87 GLY A CA 1
ATOM 657 C C . GLY A 1 87 ? -26.360 -5.713 49.930 1.00 41.84 87 GLY A C 1
ATOM 658 O O . GLY A 1 87 ? -25.444 -6.088 49.199 1.00 41.84 87 GLY A O 1
ATOM 659 N N . LYS A 1 88 ? -27.621 -6.128 49.746 1.00 54.97 88 LYS A N 1
ATOM 660 C CA . LYS A 1 88 ? -28.061 -6.883 48.560 1.00 54.97 88 LYS A CA 1
ATOM 661 C C . LYS A 1 88 ? -27.687 -6.089 47.299 1.00 54.97 88 LYS A C 1
ATOM 663 O O . LYS A 1 88 ? -28.172 -4.978 47.111 1.00 54.97 88 LYS A O 1
ATOM 668 N N . LEU A 1 89 ? -26.858 -6.670 46.425 1.00 60.25 89 LEU A N 1
ATOM 669 C CA . LEU A 1 89 ? -26.567 -6.115 45.096 1.00 60.25 89 LEU A CA 1
ATOM 670 C C . LEU A 1 89 ? -27.881 -5.808 44.358 1.00 60.25 89 LEU A C 1
ATOM 672 O O . LEU A 1 89 ? -28.792 -6.644 44.350 1.00 60.25 89 LEU A O 1
ATOM 676 N N . SER A 1 90 ? -27.972 -4.632 43.730 1.00 76.50 90 SER A N 1
ATOM 677 C CA . SER A 1 90 ? -29.129 -4.256 42.909 1.00 76.50 90 SER A CA 1
ATOM 678 C C . SER A 1 90 ? -29.329 -5.250 41.755 1.00 76.50 90 SER A C 1
ATOM 680 O O . SER A 1 90 ? -28.374 -5.884 41.298 1.00 76.50 90 SER A O 1
ATOM 682 N N . GLY A 1 91 ? -30.563 -5.390 41.256 1.00 81.62 91 GLY A N 1
ATOM 683 C CA . GLY A 1 91 ? -30.872 -6.323 40.159 1.00 81.62 91 GLY A CA 1
ATOM 684 C C . GLY A 1 91 ? -29.986 -6.121 38.918 1.00 81.62 91 GLY A C 1
ATOM 685 O O . GLY A 1 91 ? -29.465 -7.086 38.368 1.00 81.62 91 GLY A O 1
ATOM 686 N N . SER A 1 92 ? -29.704 -4.864 38.555 1.00 84.75 92 SER A N 1
ATOM 687 C CA . SER A 1 92 ? -28.801 -4.518 37.445 1.00 84.75 92 SER A CA 1
ATOM 688 C C . SER A 1 92 ? -27.342 -4.928 37.701 1.00 84.75 92 SER A C 1
ATOM 690 O O . SER A 1 92 ? -26.653 -5.362 36.773 1.00 84.75 92 SER A O 1
ATOM 692 N N . ALA A 1 93 ? -26.868 -4.849 38.952 1.00 87.00 93 ALA A N 1
ATOM 693 C CA . ALA A 1 93 ? -25.515 -5.266 39.318 1.00 87.00 93 ALA A CA 1
ATOM 694 C C . ALA A 1 93 ? -25.343 -6.791 39.250 1.00 87.00 93 ALA A C 1
ATOM 696 O O . ALA A 1 93 ? -24.320 -7.262 38.751 1.00 87.00 93 ALA A O 1
ATOM 697 N N . LYS A 1 94 ? -26.356 -7.557 39.679 1.00 90.25 94 LYS A N 1
ATOM 698 C CA . LYS A 1 94 ? -26.376 -9.023 39.535 1.00 90.25 94 LYS A CA 1
ATOM 699 C C . LYS A 1 94 ? -26.367 -9.439 38.065 1.00 90.25 94 LYS A C 1
ATOM 701 O O . LYS A 1 94 ? -25.499 -10.203 37.658 1.00 90.25 94 LYS A O 1
ATOM 706 N N . LEU A 1 95 ? -27.234 -8.832 37.252 1.00 93.25 95 LEU A N 1
ATOM 707 C CA . LEU A 1 95 ? -27.270 -9.070 35.808 1.00 93.25 95 LEU A CA 1
ATOM 708 C C . LEU A 1 95 ? -25.915 -8.776 35.142 1.00 93.25 95 LEU A C 1
ATOM 710 O O . LEU A 1 95 ? -25.461 -9.526 34.284 1.00 93.25 95 LEU A O 1
ATOM 714 N N . ASN A 1 96 ? -25.223 -7.714 35.568 1.00 94.88 96 ASN A N 1
ATOM 715 C CA . ASN A 1 96 ? -23.892 -7.395 35.053 1.00 94.88 96 ASN A CA 1
ATOM 716 C C . ASN A 1 96 ? -22.855 -8.477 35.400 1.00 94.88 96 ASN A C 1
ATOM 718 O O . ASN A 1 96 ? -22.023 -8.808 34.558 1.00 94.88 96 ASN A O 1
ATOM 722 N N . GLN A 1 97 ? -22.899 -9.036 36.616 1.00 94.19 97 GLN A N 1
ATOM 723 C CA . GLN A 1 97 ? -22.014 -10.136 37.017 1.00 94.19 97 GLN A CA 1
ATOM 724 C C . GLN A 1 97 ? -22.271 -11.399 36.194 1.00 94.19 97 GLN A C 1
ATOM 726 O O . GLN A 1 97 ? -21.316 -12.049 35.775 1.00 94.19 97 GLN A O 1
ATOM 731 N N . GLU A 1 98 ? -23.535 -11.710 35.911 1.00 95.44 98 GLU A N 1
ATOM 732 C CA . GLU A 1 98 ? -23.901 -12.856 35.077 1.00 95.44 98 GLU A CA 1
ATOM 733 C C . GLU A 1 98 ? -23.368 -12.714 33.646 1.00 95.44 98 GLU A C 1
ATOM 735 O O . GLU A 1 98 ? -22.720 -13.632 33.148 1.00 95.44 98 GLU A O 1
ATOM 740 N N . ILE A 1 99 ? -23.527 -11.537 33.025 1.00 96.75 99 ILE A N 1
ATOM 741 C CA . ILE A 1 99 ? -22.957 -11.255 31.697 1.00 96.75 99 ILE A CA 1
ATOM 742 C C . ILE A 1 99 ? -21.429 -11.412 31.718 1.00 96.75 99 ILE A C 1
ATOM 744 O O . ILE A 1 99 ? -20.848 -12.008 30.815 1.00 96.75 99 ILE A O 1
ATOM 748 N N . ILE A 1 100 ? -20.747 -10.894 32.747 1.00 96.81 100 ILE A N 1
ATOM 749 C CA . ILE A 1 100 ? -19.284 -11.013 32.875 1.00 96.81 100 ILE A CA 1
ATOM 750 C C . ILE A 1 100 ? -18.856 -12.481 33.011 1.00 96.81 100 ILE A C 1
ATOM 752 O O . ILE A 1 100 ? -17.825 -12.876 32.454 1.00 96.81 100 ILE A O 1
ATOM 756 N N . ALA A 1 101 ? -19.633 -13.284 33.739 1.00 96.62 101 ALA A N 1
ATOM 757 C CA . ALA A 1 101 ? -19.345 -14.691 33.977 1.00 96.62 101 ALA A CA 1
ATOM 758 C C . ALA A 1 101 ? -19.514 -15.558 32.720 1.00 96.62 101 ALA A C 1
ATOM 760 O O . ALA A 1 101 ? -18.818 -16.573 32.615 1.00 96.62 101 ALA A O 1
ATOM 761 N N . SER A 1 102 ? -20.353 -15.140 31.762 1.00 97.19 102 SER A N 1
ATOM 762 C CA . SER A 1 102 ? -20.629 -15.892 30.533 1.00 97.19 102 SER A CA 1
ATOM 763 C C . SER A 1 102 ? -19.355 -16.249 29.763 1.00 97.19 102 SER A C 1
ATOM 765 O O . SER A 1 102 ? -18.435 -15.432 29.618 1.00 97.19 102 SER A O 1
ATOM 767 N N . ARG A 1 103 ? -19.287 -17.482 29.260 1.00 96.00 103 ARG A N 1
ATOM 768 C CA . ARG A 1 103 ? -18.123 -18.080 28.583 1.00 96.00 103 ARG A CA 1
ATOM 769 C C . ARG A 1 103 ? -18.357 -18.368 27.105 1.00 96.00 103 ARG A C 1
ATOM 771 O O . ARG A 1 103 ? -17.397 -18.696 26.409 1.00 96.00 103 ARG A O 1
ATOM 778 N N . SER A 1 104 ? -19.579 -18.188 26.615 1.00 96.81 104 SER A N 1
ATOM 779 C CA . SER A 1 104 ? -19.938 -18.383 25.211 1.00 96.81 104 SER A CA 1
ATOM 780 C C . SER A 1 104 ? -20.815 -17.249 24.678 1.00 96.81 104 SER A C 1
ATOM 782 O O . SER A 1 104 ? -21.474 -16.540 25.441 1.00 96.81 104 SER A O 1
ATOM 784 N N . ALA A 1 105 ? -20.823 -17.068 23.353 1.00 96.69 105 ALA A N 1
ATOM 785 C CA . ALA A 1 105 ? -21.730 -16.122 22.706 1.00 96.69 105 ALA A CA 1
ATOM 786 C C . ALA A 1 105 ? -23.198 -16.500 22.959 1.00 96.69 105 ALA A C 1
ATOM 788 O O . ALA A 1 105 ? -24.004 -15.629 23.266 1.00 96.69 105 ALA A O 1
ATOM 789 N N . GLY A 1 106 ? -23.515 -17.799 22.909 1.00 97.06 106 GLY A N 1
ATOM 790 C CA . GLY A 1 106 ? -24.859 -18.317 23.166 1.00 97.06 106 GLY A CA 1
ATOM 791 C C . GLY A 1 106 ? -25.394 -17.949 24.550 1.00 97.06 106 GLY A C 1
ATOM 792 O O . GLY A 1 106 ? -26.532 -17.506 24.641 1.00 97.06 106 GLY A O 1
ATOM 793 N N . GLU A 1 107 ? -24.577 -18.049 25.604 1.00 97.75 107 GLU A N 1
ATOM 794 C CA . GLU A 1 107 ? -24.973 -17.629 26.960 1.00 97.75 107 GLU A CA 1
ATOM 795 C C . GLU A 1 107 ? -25.319 -16.139 27.024 1.00 97.75 107 GLU A C 1
ATOM 797 O O . GLU A 1 107 ? -26.349 -15.767 27.575 1.00 97.75 107 GLU A O 1
ATOM 802 N N . ILE A 1 108 ? -24.487 -15.274 26.438 1.00 98.06 108 ILE A N 1
ATOM 803 C CA . ILE A 1 108 ? -24.729 -13.823 26.455 1.00 98.06 108 ILE A CA 1
ATOM 804 C C . ILE A 1 108 ? -26.006 -13.493 25.685 1.00 98.06 108 ILE A C 1
ATOM 806 O O . ILE A 1 108 ? -26.819 -12.697 26.148 1.00 98.06 108 ILE A O 1
ATOM 810 N N . LEU A 1 109 ? -26.183 -14.108 24.517 1.00 97.94 109 LEU A N 1
ATOM 811 C CA . LEU A 1 109 ? -27.342 -13.880 23.665 1.00 97.94 109 LEU A CA 1
ATOM 812 C C . LEU A 1 109 ? -28.638 -14.424 24.279 1.00 97.94 109 LEU A C 1
ATOM 814 O O . LEU A 1 109 ? -29.670 -13.780 24.127 1.00 97.94 109 LEU A O 1
ATOM 818 N N . ALA A 1 110 ? -28.588 -15.531 25.024 1.00 97.88 110 ALA A N 1
ATOM 819 C CA . ALA A 1 110 ? -29.725 -16.007 25.813 1.00 97.88 110 ALA A CA 1
ATOM 820 C C . ALA A 1 110 ? -30.106 -14.997 26.910 1.00 97.88 110 ALA A C 1
ATOM 822 O O . ALA A 1 110 ? -31.269 -14.647 27.057 1.00 97.88 110 ALA A O 1
ATOM 823 N N . ILE A 1 111 ? -29.125 -14.415 27.615 1.00 97.75 111 ILE A N 1
ATOM 824 C CA . ILE A 1 111 ? -29.403 -13.361 28.608 1.00 97.75 111 ILE A CA 1
ATOM 825 C C . ILE A 1 111 ? -30.053 -12.127 27.953 1.00 97.75 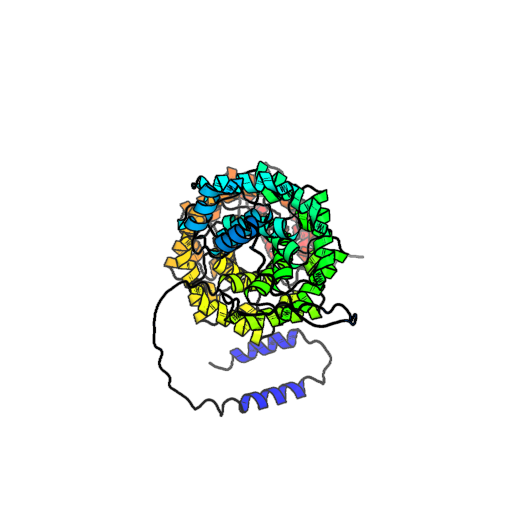111 ILE A C 1
ATOM 827 O O . ILE A 1 111 ? -30.941 -11.513 28.548 1.00 97.75 111 ILE A O 1
ATOM 831 N N . VAL A 1 112 ? -29.614 -11.752 26.747 1.00 97.81 112 VAL A N 1
ATOM 832 C CA . VAL A 1 112 ? -30.211 -10.652 25.966 1.00 97.81 112 VAL A CA 1
ATOM 833 C C . VAL A 1 112 ? -31.657 -10.960 25.577 1.00 97.81 112 VAL A C 1
ATOM 835 O O . VAL A 1 112 ? -32.506 -10.074 25.653 1.00 97.81 112 VAL A O 1
ATOM 838 N N . GLU A 1 113 ? -31.935 -12.192 25.163 1.00 97.56 113 GLU A N 1
ATOM 839 C CA . GLU A 1 113 ? -33.273 -12.650 24.792 1.00 97.56 113 GLU A CA 1
ATOM 840 C C . GLU A 1 113 ? -34.219 -12.652 25.995 1.00 97.56 113 GLU A C 1
ATOM 842 O O . GLU A 1 113 ? -35.244 -11.973 25.963 1.00 97.56 113 GLU A O 1
ATOM 847 N N . ASP A 1 114 ? -33.823 -13.317 27.082 1.00 96.31 114 ASP A N 1
ATOM 848 C CA . ASP A 1 114 ? -34.679 -13.546 28.248 1.00 96.31 114 ASP A CA 1
ATOM 849 C C . ASP A 1 114 ? -34.907 -12.280 29.081 1.00 96.31 114 ASP A C 1
ATOM 851 O O . ASP A 1 114 ? -35.938 -12.120 29.732 1.00 96.31 114 ASP A O 1
ATOM 855 N N . ARG A 1 115 ? -33.899 -11.398 29.149 1.00 95.50 115 ARG A N 1
ATOM 856 C CA . ARG A 1 115 ? -33.857 -10.303 30.137 1.00 95.50 115 ARG A CA 1
ATOM 857 C C . ARG A 1 115 ? -33.441 -8.955 29.563 1.00 95.50 115 ARG A C 1
ATOM 859 O O . ARG A 1 115 ? -33.258 -8.012 30.337 1.00 95.50 115 ARG A O 1
ATOM 866 N N . GLY A 1 116 ? -33.327 -8.825 28.241 1.00 93.44 116 GLY A N 1
ATOM 867 C CA . GLY A 1 116 ? -32.876 -7.605 27.563 1.00 93.44 116 GLY A CA 1
ATOM 868 C C . GLY A 1 116 ? -33.636 -6.337 27.960 1.00 93.44 116 GLY A C 1
ATOM 869 O O . GLY A 1 116 ? -33.036 -5.277 28.087 1.00 93.44 116 GLY A O 1
ATOM 870 N N . GLU A 1 117 ? -34.934 -6.443 28.247 1.00 93.25 117 GLU A N 1
ATOM 871 C CA . GLU A 1 117 ? -35.786 -5.307 28.650 1.00 93.25 117 GLU A CA 1
ATOM 872 C C . GLU A 1 117 ? -35.378 -4.687 29.994 1.00 93.25 117 GLU A C 1
ATOM 874 O O . GLU A 1 117 ? -35.623 -3.510 30.246 1.00 93.25 117 GLU A O 1
ATOM 879 N N . SER A 1 118 ? -34.705 -5.463 30.847 1.00 93.19 118 SER A N 1
ATOM 880 C CA . SER A 1 118 ? -34.185 -5.002 32.138 1.00 93.19 118 SER A CA 1
ATOM 881 C C . SER A 1 118 ? -32.770 -4.416 32.053 1.00 93.19 118 SER A C 1
ATOM 883 O O . SER A 1 118 ? -32.214 -3.988 33.071 1.00 93.19 118 SER A O 1
ATOM 885 N N . PHE A 1 119 ? -32.152 -4.406 30.864 1.00 96.00 119 PHE A N 1
ATOM 886 C CA . PHE A 1 119 ? -30.778 -3.944 30.714 1.00 96.00 119 PHE A CA 1
ATOM 887 C C . PHE A 1 119 ? -30.685 -2.447 31.012 1.00 96.00 119 PHE A C 1
ATOM 889 O O . PHE A 1 119 ? -31.379 -1.608 30.446 1.00 96.00 119 PHE A O 1
ATOM 896 N N . SER A 1 120 ? -29.744 -2.084 31.879 1.00 95.50 120 SER A N 1
ATOM 897 C CA . SER A 1 120 ? -29.266 -0.708 31.941 1.00 95.50 120 SER A CA 1
ATOM 898 C C . SER A 1 120 ? -28.279 -0.439 30.803 1.00 95.50 120 SER A C 1
ATOM 900 O O . SER A 1 120 ? -27.712 -1.357 30.206 1.00 95.50 120 SER A O 1
ATOM 902 N N . LYS A 1 121 ? -27.953 0.839 30.584 1.00 95.56 121 LYS A N 1
ATOM 903 C CA . LYS A 1 121 ? -26.882 1.248 29.662 1.00 95.56 121 LYS A CA 1
ATOM 904 C C . LYS A 1 121 ? -25.538 0.547 29.934 1.00 95.56 121 LYS A C 1
ATOM 906 O O . LYS A 1 121 ? -24.792 0.257 29.006 1.00 95.56 121 LYS A O 1
ATOM 911 N N . VAL A 1 122 ? -25.249 0.243 31.204 1.00 96.62 122 VAL A N 1
ATOM 912 C CA . VAL A 1 122 ? -24.028 -0.467 31.607 1.00 96.62 122 VAL A CA 1
ATOM 913 C C . VAL A 1 122 ? -24.115 -1.935 31.200 1.00 96.62 122 VAL A C 1
ATOM 915 O O . VAL A 1 122 ? -23.148 -2.473 30.672 1.00 96.62 122 VAL A O 1
ATOM 918 N N . ASN A 1 123 ? -25.277 -2.572 31.380 1.00 97.62 123 ASN A N 1
ATOM 919 C CA . ASN A 1 123 ? -25.481 -3.964 30.977 1.00 97.62 123 ASN A CA 1
ATOM 920 C C . ASN A 1 123 ? -25.343 -4.132 29.459 1.00 97.62 123 ASN A C 1
ATOM 922 O O . ASN A 1 123 ? -24.666 -5.059 29.029 1.00 97.62 123 ASN A O 1
ATOM 926 N N . VAL A 1 124 ? -25.893 -3.209 28.658 1.00 98.12 124 VAL A N 1
ATOM 927 C CA . VAL A 1 124 ? -25.733 -3.223 27.191 1.00 98.12 124 VAL A CA 1
ATOM 928 C C . VAL A 1 124 ? -24.257 -3.135 26.798 1.00 98.12 124 VAL A C 1
ATOM 930 O O . VAL A 1 124 ? -23.764 -3.985 26.057 1.00 98.12 124 VAL A O 1
ATOM 933 N N . ALA A 1 125 ? -23.526 -2.153 27.335 1.00 97.94 125 ALA A N 1
ATOM 934 C CA . ALA A 1 125 ? -22.107 -1.988 27.032 1.00 97.94 125 ALA A CA 1
ATOM 935 C C . ALA A 1 125 ? -21.272 -3.208 27.454 1.00 97.94 125 ALA A C 1
ATOM 937 O O . ALA A 1 125 ? -20.409 -3.667 26.701 1.00 97.94 125 ALA A O 1
ATOM 938 N N . THR A 1 126 ? -21.551 -3.775 28.631 1.00 98.00 126 THR A N 1
ATOM 939 C CA . THR A 1 126 ? -20.880 -4.986 29.115 1.00 98.00 126 THR A CA 1
ATOM 940 C C . THR A 1 126 ? -21.235 -6.208 28.264 1.00 98.00 126 THR A C 1
ATOM 942 O O . THR A 1 126 ? -20.339 -6.998 27.979 1.00 98.00 126 THR A O 1
ATOM 945 N N . ALA A 1 127 ? -22.481 -6.356 27.802 1.00 98.38 127 ALA A N 1
ATOM 946 C CA . ALA A 1 127 ? -22.892 -7.454 26.924 1.00 98.38 127 ALA A CA 1
ATOM 947 C C . ALA A 1 127 ? -22.148 -7.415 25.587 1.00 98.38 127 ALA A C 1
ATOM 949 O O . ALA A 1 127 ? -21.553 -8.417 25.201 1.00 98.38 127 ALA A O 1
ATOM 950 N N . VAL A 1 128 ? -22.081 -6.253 24.931 1.00 98.31 128 VAL A N 1
ATOM 951 C CA . VAL A 1 128 ? -21.323 -6.074 23.679 1.00 98.31 128 VAL A CA 1
ATOM 952 C C . VAL A 1 128 ? -19.826 -6.353 23.886 1.00 98.31 128 VAL A C 1
ATOM 954 O O . VAL A 1 128 ? -19.222 -7.135 23.148 1.00 98.31 128 VAL A O 1
ATOM 957 N N . ASN A 1 129 ? -19.225 -5.765 24.927 1.00 96.88 129 ASN A N 1
ATOM 958 C CA . ASN A 1 129 ? -17.809 -5.954 25.263 1.00 96.88 129 ASN A CA 1
ATOM 959 C C . ASN A 1 129 ? -17.485 -7.417 25.609 1.00 96.88 129 ASN A C 1
ATOM 961 O O . ASN A 1 129 ? -16.428 -7.940 25.259 1.00 96.88 129 ASN A O 1
ATOM 965 N N . ARG A 1 130 ? -18.385 -8.113 26.306 1.00 97.75 130 ARG A N 1
ATOM 966 C CA . ARG A 1 130 ? -18.184 -9.527 26.611 1.00 97.75 130 ARG A CA 1
ATOM 967 C C . ARG A 1 130 ? -18.367 -10.390 25.369 1.00 97.75 130 ARG A C 1
ATOM 969 O O . ARG A 1 130 ? -17.556 -11.291 25.161 1.00 97.75 130 ARG A O 1
ATOM 976 N N . LEU A 1 131 ? -19.366 -10.091 24.538 1.00 97.88 131 LEU A N 1
ATOM 977 C CA . LEU A 1 131 ? -19.698 -10.869 23.349 1.00 97.88 131 LEU A CA 1
ATOM 978 C C . LEU A 1 131 ? -18.492 -11.004 22.422 1.00 97.88 131 LEU A C 1
ATOM 980 O O . LEU A 1 131 ? -18.130 -12.126 22.080 1.00 97.88 131 LEU A O 1
ATOM 984 N N . TYR A 1 132 ? -17.785 -9.917 22.097 1.00 96.62 132 TYR A N 1
ATOM 985 C CA . TYR A 1 132 ? -16.620 -10.025 21.205 1.00 96.62 132 TYR A CA 1
ATOM 986 C C . TYR A 1 132 ? -15.471 -10.854 21.799 1.00 96.62 132 TYR A C 1
ATOM 988 O O . TYR A 1 132 ? -14.699 -11.461 21.052 1.00 96.62 132 TYR A O 1
ATOM 996 N N . LYS A 1 133 ? -15.343 -10.898 23.132 1.00 96.12 133 LYS A N 1
ATOM 997 C CA . LYS A 1 133 ? -14.283 -11.656 23.814 1.00 96.12 133 LYS A CA 1
ATOM 998 C C . LYS A 1 133 ? -14.522 -13.161 23.755 1.00 96.12 133 LYS A C 1
ATOM 1000 O O . LYS A 1 133 ? -13.552 -13.912 23.717 1.00 96.12 133 LYS A O 1
ATOM 1005 N N . VAL A 1 134 ? -15.781 -13.598 23.750 1.00 96.25 134 VAL A N 1
ATOM 1006 C CA . VAL A 1 134 ? -16.139 -15.028 23.764 1.00 96.25 134 VAL A CA 1
ATOM 1007 C C . VAL A 1 134 ? -16.597 -15.557 22.406 1.00 96.25 134 VAL A C 1
ATOM 1009 O O . VAL A 1 134 ? -16.506 -16.761 22.169 1.00 96.25 134 VAL A O 1
ATOM 1012 N N . ALA A 1 135 ? -17.052 -14.679 21.509 1.00 95.88 135 ALA A N 1
ATOM 1013 C CA . ALA A 1 135 ? -17.543 -15.065 20.195 1.00 95.88 135 ALA A CA 1
ATOM 1014 C C . ALA A 1 135 ? -16.439 -15.644 19.300 1.00 95.88 135 ALA A C 1
ATOM 1016 O O . ALA A 1 135 ? -15.249 -15.304 19.392 1.00 95.88 135 ALA A O 1
ATOM 1017 N N . LYS A 1 136 ? -16.864 -16.498 18.374 1.00 93.56 136 LYS A N 1
ATOM 1018 C CA . LYS A 1 136 ? -16.081 -17.126 17.309 1.00 93.56 136 LYS A CA 1
ATOM 1019 C C . LYS A 1 136 ? -16.815 -16.938 15.982 1.00 93.56 136 LYS A C 1
ATOM 1021 O O . LYS A 1 136 ? -18.035 -16.848 15.958 1.00 93.56 136 LYS A O 1
ATOM 1026 N N . ALA A 1 137 ? -16.085 -16.955 14.866 1.00 87.19 137 ALA A N 1
ATOM 1027 C CA . ALA A 1 137 ? -16.682 -16.784 13.535 1.00 87.19 137 ALA A CA 1
ATOM 1028 C C . ALA A 1 137 ? -17.806 -17.800 13.235 1.00 87.19 137 ALA A C 1
ATOM 1030 O O . ALA A 1 137 ? -18.797 -17.467 12.594 1.00 87.19 137 ALA A O 1
ATOM 1031 N N . ARG A 1 138 ? -17.687 -19.026 13.765 1.00 89.94 138 ARG A N 1
ATOM 1032 C CA . ARG A 1 138 ? -18.696 -20.089 13.629 1.00 89.94 138 ARG A CA 1
ATOM 1033 C C . ARG A 1 138 ? -20.024 -19.813 14.343 1.00 89.94 138 ARG A C 1
ATOM 1035 O O . ARG A 1 138 ? -20.988 -20.514 14.067 1.00 89.94 138 ARG A O 1
ATOM 1042 N N . ASP A 1 139 ? -20.078 -18.830 15.242 1.00 91.38 139 ASP A N 1
ATOM 1043 C CA . ASP A 1 139 ? -21.299 -18.501 15.988 1.00 91.38 139 ASP A CA 1
ATOM 1044 C C . ASP A 1 139 ? -22.334 -17.779 15.101 1.00 91.38 139 ASP A C 1
ATOM 1046 O O . ASP A 1 139 ? -23.482 -17.631 15.500 1.00 91.38 139 ASP A O 1
ATOM 1050 N N . ASN A 1 140 ? -21.945 -17.350 13.889 1.00 88.75 140 ASN A N 1
ATOM 1051 C CA . ASN A 1 140 ? -22.829 -16.802 12.853 1.00 88.75 140 ASN A CA 1
ATOM 1052 C C . ASN A 1 140 ? -23.763 -15.677 13.344 1.00 88.75 140 ASN A C 1
ATOM 1054 O O . ASN A 1 140 ? -24.940 -15.611 12.984 1.00 88.75 140 ASN A O 1
ATOM 1058 N N . LEU A 1 141 ? -23.209 -14.762 14.147 1.00 93.25 141 LEU A N 1
ATOM 1059 C CA . LEU A 1 141 ? -23.945 -13.686 14.822 1.00 93.25 141 LEU A CA 1
ATOM 1060 C C . LEU A 1 141 ? -24.811 -12.851 13.872 1.00 93.25 141 LEU A C 1
ATOM 1062 O O . LEU A 1 141 ? -25.896 -12.421 14.247 1.00 93.25 141 LEU A O 1
ATOM 1066 N N . ARG A 1 142 ? -24.366 -12.664 12.623 1.00 89.75 142 ARG A N 1
ATOM 1067 C CA . ARG A 1 142 ? -25.090 -11.898 11.600 1.00 89.75 142 ARG A CA 1
ATOM 1068 C C . ARG A 1 142 ? -26.511 -12.417 11.344 1.00 89.75 142 ARG A C 1
ATOM 1070 O O . ARG A 1 142 ? -27.378 -11.635 10.968 1.00 89.75 142 ARG A O 1
ATOM 1077 N N . ARG A 1 143 ? -26.743 -13.725 11.499 1.00 90.12 143 ARG A N 1
ATOM 1078 C CA . ARG A 1 143 ? -28.057 -14.357 11.288 1.00 90.12 143 ARG A CA 1
ATOM 1079 C C . ARG A 1 143 ? -28.791 -14.665 12.594 1.00 90.12 143 ARG A C 1
ATOM 1081 O O . ARG A 1 143 ? -29.903 -15.180 12.536 1.00 90.12 143 ARG A O 1
ATOM 1088 N N . ASP A 1 144 ? -28.194 -14.369 13.747 1.00 94.81 144 ASP A N 1
ATOM 1089 C CA . ASP A 1 144 ? -28.800 -14.648 15.047 1.00 94.81 144 ASP A CA 1
ATOM 1090 C C . ASP A 1 144 ? -29.763 -13.506 15.445 1.00 94.81 144 ASP A C 1
ATOM 1092 O O . ASP A 1 144 ? -29.323 -12.362 15.629 1.00 94.81 144 ASP A O 1
ATOM 1096 N N . PRO A 1 145 ? -31.075 -13.770 15.606 1.00 96.06 145 PRO A N 1
ATOM 1097 C CA . PRO A 1 145 ? -32.048 -12.738 15.968 1.00 96.06 145 PRO A CA 1
ATOM 1098 C C . PRO A 1 145 ? -31.770 -12.110 17.342 1.00 96.06 145 PRO A C 1
ATOM 1100 O O . PRO A 1 145 ? -32.119 -10.952 17.572 1.00 96.06 145 PRO A O 1
ATOM 1103 N N . ARG A 1 146 ? -31.083 -12.818 18.243 1.00 97.62 146 ARG A N 1
ATOM 1104 C CA . ARG A 1 146 ? -30.719 -12.307 19.570 1.00 97.62 146 ARG A CA 1
ATOM 1105 C C . ARG A 1 146 ? -29.602 -11.273 19.480 1.00 97.62 146 ARG A C 1
ATOM 1107 O O . ARG A 1 146 ? -29.578 -10.322 20.258 1.00 97.62 146 ARG A O 1
ATOM 1114 N N . TYR A 1 147 ? -28.703 -11.408 18.500 1.00 97.31 147 TYR A N 1
ATOM 1115 C CA . TYR A 1 147 ? -27.711 -10.371 18.212 1.00 97.31 147 TYR A CA 1
ATOM 1116 C C . TYR A 1 147 ? -28.381 -9.113 17.653 1.00 97.31 147 TYR A C 1
ATOM 1118 O O . TYR A 1 147 ? -28.062 -8.010 18.093 1.00 97.31 147 TYR A O 1
ATOM 1126 N N . LYS A 1 148 ? -29.379 -9.266 16.770 1.00 96.25 148 LYS A N 1
ATOM 1127 C CA . LYS A 1 148 ? -30.211 -8.136 16.329 1.00 96.25 148 LYS A CA 1
ATOM 1128 C C . LYS A 1 148 ? -30.894 -7.452 17.519 1.00 96.25 148 LYS A C 1
ATOM 1130 O O . LYS A 1 148 ? -30.800 -6.236 17.639 1.00 96.25 148 LYS A O 1
ATOM 1135 N N . ARG A 1 149 ? -31.461 -8.224 18.453 1.00 97.69 149 ARG A N 1
ATOM 1136 C CA . ARG A 1 149 ? -32.042 -7.676 19.690 1.00 97.69 149 ARG A CA 1
ATOM 1137 C C . ARG A 1 149 ? -31.012 -6.932 20.549 1.00 97.69 149 ARG A C 1
ATOM 1139 O O . ARG A 1 149 ? -31.338 -5.897 21.120 1.00 97.69 149 ARG A O 1
ATOM 1146 N N . LEU A 1 150 ? -29.755 -7.387 20.608 1.00 98.12 150 LEU A N 1
ATOM 1147 C CA . LEU A 1 150 ? -28.679 -6.634 21.269 1.00 98.12 150 LEU A CA 1
ATOM 1148 C C . LEU A 1 150 ? -28.406 -5.290 20.573 1.00 98.12 150 LEU A C 1
ATOM 1150 O O . LEU A 1 150 ? -28.193 -4.294 21.263 1.00 98.12 150 LEU A O 1
ATOM 1154 N N . LEU A 1 151 ? -28.434 -5.236 19.238 1.00 97.94 151 LEU A N 1
ATOM 1155 C CA . LEU A 1 151 ? -28.313 -3.974 18.496 1.00 97.94 151 LEU A CA 1
ATOM 1156 C C . LEU A 1 151 ? -29.507 -3.046 18.760 1.00 97.94 151 LEU A C 1
ATOM 1158 O O . LEU A 1 151 ? -29.305 -1.852 18.969 1.00 97.94 151 LEU A O 1
ATOM 1162 N N . ASP A 1 152 ? -30.726 -3.582 18.856 1.00 97.94 152 ASP A N 1
ATOM 1163 C CA . ASP A 1 152 ? -31.916 -2.803 19.223 1.00 97.94 152 ASP A CA 1
ATOM 1164 C C . ASP A 1 152 ? -31.759 -2.178 20.626 1.00 97.94 152 ASP A C 1
ATOM 1166 O O . ASP A 1 152 ? -32.036 -0.992 20.823 1.00 97.94 152 ASP A O 1
ATOM 1170 N N . LEU A 1 153 ? -31.212 -2.930 21.591 1.00 98.12 153 LEU A N 1
ATOM 1171 C CA . LEU A 1 153 ? -30.864 -2.404 22.918 1.00 98.12 153 LEU A CA 1
ATOM 1172 C C . LEU A 1 153 ? -29.751 -1.347 22.852 1.00 98.12 153 LEU A C 1
ATOM 1174 O O . LEU A 1 153 ? -29.803 -0.349 23.573 1.00 98.12 153 LEU A O 1
ATOM 1178 N N . VAL A 1 154 ? -28.749 -1.517 21.984 1.00 98.06 154 VAL A N 1
ATOM 1179 C CA . VAL A 1 154 ? -27.736 -0.477 21.741 1.00 98.06 154 VAL A CA 1
ATOM 1180 C C . VAL A 1 154 ? -28.407 0.813 21.272 1.00 98.06 154 VAL A C 1
ATOM 1182 O O . VAL A 1 154 ? -28.141 1.860 21.867 1.00 98.06 154 VAL A O 1
ATOM 1185 N N . ARG A 1 155 ? -29.312 0.759 20.286 1.00 98.12 155 ARG A N 1
ATOM 1186 C CA . ARG A 1 155 ? -30.045 1.945 19.804 1.00 98.12 155 ARG A CA 1
ATOM 1187 C C . ARG A 1 155 ? -30.861 2.596 20.921 1.00 98.12 155 ARG A C 1
ATOM 1189 O O . ARG A 1 155 ? -30.737 3.801 21.139 1.00 98.12 155 ARG A O 1
ATOM 1196 N N . LEU A 1 156 ? -31.599 1.795 21.693 1.00 97.44 156 LEU A N 1
ATOM 1197 C CA . LEU A 1 156 ? -32.427 2.265 22.808 1.00 97.44 156 LEU A CA 1
ATOM 1198 C C . LEU A 1 156 ? -31.619 3.023 23.877 1.00 97.44 156 LEU A C 1
ATOM 1200 O O . LEU A 1 156 ? -32.098 4.003 24.454 1.00 97.44 156 LEU A O 1
ATOM 1204 N N . HIS A 1 157 ? -30.389 2.583 24.155 1.00 96.56 157 HIS A N 1
ATOM 1205 C CA . HIS A 1 157 ? -29.564 3.142 25.228 1.00 96.56 157 HIS A CA 1
ATOM 1206 C C . HIS A 1 157 ? -28.500 4.153 24.771 1.00 96.56 157 HIS A C 1
ATOM 1208 O O . HIS A 1 157 ? -27.956 4.848 25.636 1.00 96.56 157 HIS A O 1
ATOM 1214 N N . CYS A 1 158 ? -28.241 4.299 23.462 1.00 93.88 158 CYS A N 1
ATOM 1215 C CA . CYS A 1 158 ? -27.171 5.148 22.912 1.00 93.88 158 CYS A CA 1
ATOM 1216 C C . CYS A 1 158 ? -27.150 6.566 23.496 1.00 93.88 158 CYS A C 1
ATOM 1218 O O . CYS A 1 158 ? -26.112 7.026 23.970 1.00 93.88 158 CYS A O 1
ATOM 1220 N N . GLY A 1 159 ? -28.306 7.235 23.564 1.00 92.31 159 GLY A N 1
ATOM 1221 C CA . GLY A 1 159 ? -28.406 8.609 24.078 1.00 92.31 159 GLY A CA 1
ATOM 1222 C C . GLY A 1 159 ? -28.036 8.780 25.562 1.00 92.31 159 GLY A C 1
ATOM 1223 O O . GLY A 1 159 ? -27.842 9.908 26.021 1.00 92.31 159 GLY A O 1
ATOM 1224 N N . ARG A 1 160 ? -27.931 7.679 26.321 1.00 95.50 160 ARG A N 1
ATOM 1225 C CA . ARG A 1 160 ? -27.620 7.668 27.760 1.00 95.50 160 ARG A CA 1
ATOM 1226 C C . ARG A 1 160 ? -26.191 7.213 28.071 1.00 95.50 160 ARG A C 1
ATOM 1228 O O . ARG A 1 160 ? -25.798 7.296 29.244 1.00 95.50 160 ARG A O 1
ATOM 1235 N N . PHE A 1 161 ? -25.439 6.704 27.091 1.00 96.88 161 PHE A N 1
ATOM 1236 C CA . PHE A 1 161 ? -24.053 6.275 27.294 1.00 96.88 161 PHE A CA 1
ATOM 1237 C C . PHE A 1 161 ? -23.162 7.450 27.707 1.00 96.88 161 PHE A C 1
ATOM 1239 O O . PHE A 1 161 ? -23.293 8.552 27.173 1.00 96.88 161 PHE A O 1
ATOM 1246 N N . ARG A 1 162 ? -22.264 7.192 28.665 1.00 96.44 162 ARG A N 1
ATOM 1247 C CA . ARG A 1 162 ? -21.113 8.059 28.946 1.00 96.44 162 ARG A CA 1
ATOM 1248 C C . ARG A 1 162 ? -19.899 7.565 28.155 1.00 96.44 162 ARG A C 1
ATOM 1250 O O . ARG A 1 162 ? -19.956 6.468 27.591 1.00 96.44 162 ARG A O 1
ATOM 1257 N N . ALA A 1 163 ? -18.808 8.332 28.168 1.00 96.38 163 ALA A N 1
ATOM 1258 C CA . ALA A 1 163 ? -17.538 8.038 27.488 1.00 96.38 163 ALA A CA 1
ATOM 1259 C C . ALA A 1 163 ? -17.132 6.549 27.520 1.00 96.38 163 ALA A C 1
ATOM 1261 O O . ALA A 1 163 ? -17.000 5.904 26.476 1.00 96.38 163 ALA A O 1
ATOM 1262 N N . ARG A 1 164 ? -17.072 5.956 28.715 1.00 96.81 164 ARG A N 1
ATOM 1263 C CA . ARG A 1 164 ? -16.724 4.541 28.895 1.00 96.81 164 ARG A CA 1
ATOM 1264 C C . ARG A 1 164 ? -17.695 3.566 28.229 1.00 96.81 164 ARG A C 1
ATOM 1266 O O . ARG A 1 164 ? -17.269 2.591 27.613 1.00 96.81 164 ARG A O 1
ATOM 1273 N N . GLU A 1 165 ? -19.005 3.769 28.388 1.00 97.81 165 GLU A N 1
ATOM 1274 C CA . GLU A 1 165 ? -19.994 2.859 27.801 1.00 97.81 165 GLU A CA 1
ATOM 1275 C C . GLU A 1 165 ? -19.997 2.957 26.274 1.00 97.81 165 GLU A C 1
ATOM 1277 O O . GLU A 1 165 ? -19.979 1.922 25.609 1.00 97.81 165 GLU A O 1
ATOM 1282 N N . VAL A 1 166 ? -19.954 4.173 25.719 1.00 97.69 166 VAL A N 1
ATOM 1283 C CA . VAL A 1 166 ? -19.958 4.360 24.263 1.00 97.69 166 VAL A CA 1
ATOM 1284 C C . VAL A 1 166 ? -18.676 3.817 23.625 1.00 97.69 166 VAL A C 1
ATOM 1286 O O . VAL A 1 166 ? -18.756 3.145 22.598 1.00 97.69 166 VAL A O 1
ATOM 1289 N N . SER A 1 167 ? -17.515 4.004 24.264 1.00 97.75 167 SER A N 1
ATOM 1290 C CA . SER A 1 167 ? -16.246 3.441 23.791 1.00 97.75 167 SER A CA 1
ATOM 1291 C C . SER A 1 167 ? -16.260 1.909 23.819 1.00 97.75 167 SER A C 1
ATOM 1293 O O . SER A 1 167 ? -15.898 1.274 22.831 1.00 97.75 167 SER A O 1
ATOM 1295 N N . ASN A 1 168 ? -16.763 1.292 24.897 1.00 97.94 168 ASN A N 1
ATOM 1296 C CA . ASN A 1 168 ? -16.883 -0.168 24.989 1.00 97.94 168 ASN A CA 1
ATOM 1297 C C . ASN A 1 168 ? -17.822 -0.753 23.926 1.00 97.94 168 ASN A C 1
ATOM 1299 O O . ASN A 1 168 ? -17.513 -1.799 23.350 1.00 97.94 168 ASN A O 1
ATOM 1303 N N . VAL A 1 169 ? -18.955 -0.092 23.664 1.00 98.44 169 VAL A N 1
ATOM 1304 C CA . VAL A 1 169 ? -19.899 -0.510 22.619 1.00 98.44 169 VAL A CA 1
ATOM 1305 C C . VAL A 1 169 ? -19.257 -0.381 21.241 1.00 98.44 169 VAL A C 1
ATOM 1307 O O . VAL A 1 169 ? -19.234 -1.363 20.503 1.00 98.44 169 VAL A O 1
ATOM 1310 N N . ALA A 1 170 ? -18.683 0.781 20.913 1.00 98.12 170 ALA A N 1
ATOM 1311 C CA . ALA A 1 170 ? -18.014 1.000 19.634 1.00 98.12 170 ALA A CA 1
ATOM 1312 C C . ALA A 1 170 ? -16.893 -0.024 19.414 1.00 98.12 170 ALA A C 1
ATOM 1314 O O . ALA A 1 170 ? -16.890 -0.732 18.408 1.00 98.12 170 ALA A O 1
ATOM 1315 N N . HIS A 1 171 ? -15.999 -0.180 20.394 1.00 98.06 171 HIS A N 1
ATOM 1316 C CA . HIS A 1 171 ? -14.909 -1.147 20.337 1.00 98.06 171 HIS A CA 1
ATOM 1317 C C . HIS A 1 171 ? -15.409 -2.575 20.135 1.00 98.06 171 HIS A C 1
ATOM 1319 O O . HIS A 1 171 ? -14.937 -3.269 19.235 1.00 98.06 171 HIS A O 1
ATOM 1325 N N . GLY A 1 172 ? -16.382 -3.015 20.936 1.00 97.94 172 GLY A N 1
ATOM 1326 C CA . GLY A 1 172 ? -16.902 -4.372 20.834 1.00 97.94 172 GLY A CA 1
ATOM 1327 C C . GLY A 1 172 ? -17.556 -4.650 19.483 1.00 97.94 172 GLY A C 1
ATOM 1328 O O . GLY A 1 172 ? -17.262 -5.681 18.882 1.00 97.94 172 GLY A O 1
ATOM 1329 N N . LEU A 1 173 ? -18.355 -3.717 18.955 1.00 98.19 173 LEU A N 1
ATOM 1330 C CA . LEU A 1 173 ? -18.954 -3.839 17.621 1.00 98.19 173 LEU A CA 1
ATOM 1331 C C . LEU A 1 173 ? -17.892 -3.857 16.515 1.00 98.19 173 LEU A C 1
ATOM 1333 O O . LEU A 1 173 ? -17.952 -4.708 15.628 1.00 98.19 173 LEU A O 1
ATOM 1337 N N . GLY A 1 174 ? -16.868 -3.003 16.600 1.00 97.19 174 GLY A N 1
ATOM 1338 C CA . GLY A 1 174 ? -15.758 -3.004 15.644 1.00 97.19 174 GLY A CA 1
ATOM 1339 C C . GLY A 1 174 ? -14.976 -4.322 15.649 1.00 97.19 174 GLY A C 1
ATOM 1340 O O . GLY A 1 174 ? -14.620 -4.846 14.593 1.00 97.19 174 GLY A O 1
ATOM 1341 N N . MET A 1 175 ? -14.752 -4.911 16.827 1.00 96.06 175 MET A N 1
ATOM 1342 C CA . MET A 1 175 ? -14.078 -6.208 16.956 1.00 96.06 175 MET A CA 1
ATOM 1343 C C . MET A 1 175 ? -14.954 -7.380 16.493 1.00 96.06 175 MET A C 1
ATOM 1345 O O . MET A 1 175 ? -14.430 -8.340 15.923 1.00 96.06 175 MET A O 1
ATOM 1349 N N . LEU A 1 176 ? -16.271 -7.308 16.704 1.00 96.25 176 LEU A N 1
ATOM 1350 C CA . LEU A 1 176 ? -17.232 -8.286 16.190 1.00 96.25 176 LEU A CA 1
ATOM 1351 C C . LEU A 1 176 ? -17.289 -8.273 14.658 1.00 96.25 176 LEU A C 1
ATOM 1353 O O . LEU A 1 176 ? -17.263 -9.341 14.039 1.00 96.25 176 LEU A O 1
ATOM 1357 N N . CYS A 1 177 ? -17.309 -7.078 14.062 1.00 94.50 177 CYS A N 1
ATOM 1358 C CA . CYS A 1 177 ? -17.272 -6.882 12.616 1.00 94.50 177 CYS A CA 1
ATOM 1359 C C . CYS A 1 177 ? -15.994 -7.484 12.016 1.00 94.50 177 CYS A C 1
ATOM 1361 O O . CYS A 1 177 ? -16.070 -8.412 11.211 1.00 94.50 177 CYS A O 1
ATOM 1363 N N . ALA A 1 178 ? -14.821 -7.033 12.475 1.00 90.50 178 ALA A N 1
ATOM 1364 C CA . ALA A 1 178 ? -13.555 -7.396 11.841 1.00 90.50 178 ALA A CA 1
ATOM 1365 C C . ALA A 1 178 ? -13.127 -8.849 12.068 1.00 90.50 178 ALA A C 1
ATOM 1367 O O . ALA A 1 178 ? -12.532 -9.454 11.181 1.00 90.50 178 ALA A O 1
ATOM 1368 N N . ASN A 1 179 ? -13.402 -9.416 13.248 1.00 89.00 179 ASN A N 1
ATOM 1369 C CA . ASN A 1 179 ? -12.763 -10.673 13.651 1.00 89.00 179 ASN A CA 1
ATOM 1370 C C . ASN A 1 179 ? -13.741 -11.825 13.891 1.00 89.00 179 ASN A C 1
ATOM 1372 O O . ASN A 1 179 ? -13.301 -12.965 14.050 1.00 89.00 179 ASN A O 1
ATOM 1376 N N . LYS A 1 180 ? -15.048 -11.551 13.998 1.00 90.44 180 LYS A N 1
ATOM 1377 C CA . LYS A 1 180 ? -16.044 -12.533 14.469 1.00 90.44 180 LYS A CA 1
ATOM 1378 C C . LYS A 1 180 ? -17.178 -12.789 13.479 1.00 90.44 180 LYS A C 1
ATOM 1380 O O . LYS A 1 180 ? -18.092 -13.534 13.809 1.00 90.44 180 LYS A O 1
ATOM 1385 N N . GLY A 1 181 ? -17.116 -12.212 12.278 1.00 84.56 181 GLY A N 1
ATOM 1386 C CA . GLY A 1 181 ? -18.097 -12.462 11.219 1.00 84.56 181 GLY A CA 1
ATOM 1387 C C . GLY A 1 181 ? -19.488 -11.885 11.502 1.00 84.56 181 GLY A C 1
ATOM 1388 O O . GLY A 1 181 ? -20.459 -12.325 10.891 1.00 84.56 181 GLY A O 1
ATOM 1389 N N . ALA A 1 182 ? -19.607 -10.911 12.413 1.00 90.25 182 ALA A N 1
ATOM 1390 C CA . ALA A 1 182 ? -20.888 -10.264 12.709 1.00 90.25 182 ALA A CA 1
ATOM 1391 C C . ALA A 1 182 ? -21.373 -9.340 11.575 1.00 90.25 182 ALA A C 1
ATOM 1393 O O . ALA A 1 182 ? -22.560 -9.032 11.505 1.00 90.25 182 ALA A O 1
ATOM 1394 N N . GLY A 1 183 ? -20.474 -8.946 10.666 1.00 88.38 183 GLY A N 1
ATOM 1395 C CA . GLY A 1 183 ? -20.747 -7.945 9.637 1.00 88.38 183 GLY A CA 1
ATOM 1396 C C . GLY A 1 183 ? -20.779 -6.521 10.197 1.00 88.38 183 GLY A C 1
ATOM 1397 O O . GLY A 1 183 ? -20.583 -6.305 11.395 1.00 88.38 183 GLY A O 1
ATOM 1398 N N . ASN A 1 184 ? -21.006 -5.556 9.306 1.00 91.88 184 ASN A N 1
ATOM 1399 C CA . ASN A 1 184 ? -21.159 -4.153 9.676 1.00 91.88 184 ASN A CA 1
ATOM 1400 C C . ASN A 1 184 ? -22.498 -3.921 10.401 1.00 91.88 184 ASN A C 1
ATOM 1402 O O . ASN A 1 184 ? -23.445 -4.695 10.235 1.00 91.88 184 ASN A O 1
ATOM 1406 N N . ILE A 1 185 ? -22.572 -2.854 11.194 1.00 95.25 185 ILE A N 1
ATOM 1407 C CA . ILE A 1 185 ? -23.829 -2.394 11.796 1.00 95.25 185 ILE A CA 1
ATOM 1408 C C . ILE A 1 185 ? -24.669 -1.646 10.756 1.00 95.25 185 ILE A C 1
ATOM 1410 O O . ILE A 1 185 ? -24.132 -1.092 9.799 1.00 95.25 185 ILE A O 1
ATOM 1414 N N . ASP A 1 186 ? -25.990 -1.626 10.928 1.00 94.88 186 ASP A N 1
ATOM 1415 C CA . ASP A 1 186 ? -26.860 -0.814 10.074 1.00 94.88 186 ASP A CA 1
ATOM 1416 C C . ASP A 1 186 ? -26.670 0.692 10.315 1.00 94.88 186 ASP A C 1
ATOM 1418 O O . ASP A 1 186 ? -26.174 1.138 11.356 1.00 94.88 186 ASP A O 1
ATOM 1422 N N . LYS A 1 187 ? -27.115 1.469 9.324 1.00 96.50 187 LYS A N 1
ATOM 1423 C CA . LYS A 1 187 ? -27.002 2.927 9.287 1.00 96.50 187 LYS A CA 1
ATOM 1424 C C . LYS A 1 187 ? -27.617 3.607 10.514 1.00 96.50 187 LYS A C 1
ATOM 1426 O O . LYS A 1 187 ? -27.006 4.511 11.070 1.00 96.50 187 LYS A O 1
ATOM 1431 N N . GLU A 1 188 ? -28.781 3.155 10.977 1.00 97.19 188 GLU A N 1
ATOM 1432 C CA . GLU A 1 188 ? -29.447 3.749 12.144 1.00 97.19 188 GLU A CA 1
ATOM 1433 C C . GLU A 1 188 ? -28.619 3.554 13.424 1.00 97.19 188 GLU A C 1
ATOM 1435 O O . GLU A 1 188 ? -28.392 4.500 14.183 1.00 97.19 188 GLU A O 1
ATOM 1440 N N . THR A 1 189 ? -28.103 2.339 13.643 1.00 97.75 189 THR A N 1
ATOM 1441 C CA . THR A 1 189 ? -27.200 2.043 14.766 1.00 97.75 189 THR A CA 1
ATOM 1442 C C . THR A 1 189 ? -25.950 2.909 14.702 1.00 97.75 189 THR A C 1
ATOM 1444 O O . THR A 1 189 ? -25.536 3.464 15.720 1.00 97.75 189 THR A O 1
ATOM 1447 N N . ALA A 1 190 ? -25.358 3.033 13.513 1.00 98.06 190 ALA A N 1
ATOM 1448 C CA . ALA A 1 190 ? -24.167 3.837 13.295 1.00 98.06 190 ALA A CA 1
ATOM 1449 C C . ALA A 1 190 ? -24.409 5.319 13.612 1.00 98.06 190 ALA A C 1
ATOM 1451 O O . ALA A 1 190 ? -23.649 5.905 14.380 1.00 98.06 190 ALA A O 1
ATOM 1452 N N . GLU A 1 191 ? -25.491 5.911 13.104 1.00 98.00 191 GLU A N 1
ATOM 1453 C CA . GLU A 1 191 ? -25.838 7.313 13.351 1.00 98.00 191 GLU A CA 1
ATOM 1454 C C . GLU A 1 191 ? -26.067 7.603 14.838 1.00 98.00 191 GLU A C 1
ATOM 1456 O O . GLU A 1 191 ? -25.518 8.570 15.375 1.00 98.00 191 GLU A O 1
ATOM 1461 N N . LEU A 1 192 ? -26.833 6.759 15.534 1.00 98.12 192 LEU A N 1
ATOM 1462 C CA . LEU A 1 192 ? -27.091 6.933 16.966 1.00 98.12 192 LEU A CA 1
ATOM 1463 C C . LEU A 1 192 ? -25.817 6.769 17.801 1.00 98.12 192 LEU A C 1
ATOM 1465 O O . LEU A 1 192 ? -25.558 7.576 18.701 1.00 98.12 192 LEU A O 1
ATOM 1469 N N . LEU A 1 193 ? -25.002 5.758 17.488 1.00 98.06 193 LEU A N 1
ATOM 1470 C CA . LEU A 1 193 ? -23.753 5.502 18.195 1.00 98.06 193 LEU A CA 1
ATOM 1471 C C . LEU A 1 193 ? -22.742 6.625 17.956 1.00 98.06 193 LEU A C 1
ATOM 1473 O O . LEU A 1 193 ? -22.132 7.101 18.911 1.00 98.06 193 LEU A O 1
ATOM 1477 N N . MET A 1 194 ? -22.589 7.098 16.716 1.00 97.81 194 MET A N 1
ATOM 1478 C CA . MET A 1 194 ? -21.651 8.174 16.394 1.00 97.81 194 MET A CA 1
ATOM 1479 C C . MET A 1 194 ? -22.095 9.517 16.970 1.00 97.81 194 MET A C 1
ATOM 1481 O O . MET A 1 194 ? -21.245 10.267 17.445 1.00 97.81 194 MET A O 1
ATOM 1485 N N . ARG A 1 195 ? -23.400 9.812 17.051 1.00 97.12 195 ARG A N 1
ATOM 1486 C CA . ARG A 1 195 ? -23.892 10.976 17.816 1.00 97.12 195 ARG A CA 1
ATOM 1487 C C . ARG A 1 195 ? -23.515 10.876 19.296 1.00 97.12 195 ARG A C 1
ATOM 1489 O O . ARG A 1 195 ? -23.072 11.864 19.882 1.00 97.12 195 ARG A O 1
ATOM 1496 N N . ALA A 1 196 ? -23.647 9.693 19.902 1.00 97.50 196 ALA A N 1
ATOM 1497 C CA . ALA A 1 196 ? -23.236 9.470 21.287 1.00 97.50 196 ALA A CA 1
ATOM 1498 C C . ALA A 1 196 ? -21.713 9.602 21.468 1.00 97.50 196 ALA A C 1
ATOM 1500 O O . ALA A 1 196 ? -21.273 10.203 22.447 1.00 97.50 196 ALA A O 1
ATOM 1501 N N . VAL A 1 197 ? -20.909 9.106 20.522 1.00 97.69 197 VAL A N 1
ATOM 1502 C CA . VAL A 1 197 ? -19.447 9.285 20.511 1.00 97.69 197 VAL A CA 1
ATOM 1503 C C . VAL A 1 197 ? -19.093 10.772 20.477 1.00 97.69 197 VAL A C 1
ATOM 1505 O O . VAL A 1 197 ? -18.379 11.245 21.353 1.00 97.69 197 VAL A O 1
ATOM 1508 N N . GLN A 1 198 ? -19.653 11.524 19.526 1.00 95.75 198 GLN A N 1
ATOM 1509 C CA . GLN A 1 198 ? -19.372 12.954 19.338 1.00 95.75 198 GLN A CA 1
ATOM 1510 C C . GLN A 1 198 ? -19.762 13.794 20.561 1.00 95.75 198 GLN A C 1
ATOM 1512 O O . GLN A 1 198 ? -19.066 14.746 20.916 1.00 95.75 198 GLN A O 1
ATOM 1517 N N . LYS A 1 199 ? -20.858 13.427 21.236 1.00 95.75 199 LYS A N 1
ATOM 1518 C CA . LYS A 1 199 ? -21.292 14.066 22.484 1.00 95.75 199 LYS A CA 1
ATOM 1519 C C . LYS A 1 199 ? -20.300 13.848 23.632 1.00 95.75 199 LYS A C 1
ATOM 1521 O O . LYS A 1 199 ? -20.143 14.739 24.455 1.00 95.75 199 LYS A O 1
ATOM 1526 N N . ASN A 1 200 ? -19.670 12.675 23.696 1.00 96.62 200 ASN A N 1
ATOM 1527 C CA . ASN A 1 200 ? -18.808 12.271 24.809 1.00 96.62 200 ASN A CA 1
ATOM 1528 C C . ASN A 1 200 ? -17.303 12.435 24.524 1.00 96.62 200 ASN A C 1
ATOM 1530 O O . ASN A 1 200 ? -16.509 12.136 25.407 1.00 96.62 200 ASN A O 1
ATOM 1534 N N . ALA A 1 201 ? -16.893 12.873 23.327 1.00 95.75 201 ALA A N 1
ATOM 1535 C CA . ALA A 1 201 ? -15.489 12.871 22.894 1.00 95.75 201 ALA A CA 1
ATOM 1536 C C . ALA A 1 201 ? -14.537 13.564 23.890 1.00 95.75 201 ALA A C 1
ATOM 1538 O O . ALA A 1 201 ? -13.502 13.005 24.233 1.00 95.75 201 ALA A O 1
ATOM 1539 N N . ASN A 1 202 ? -14.931 14.720 24.433 1.00 92.81 202 ASN A N 1
ATOM 1540 C CA . ASN A 1 202 ? -14.102 15.494 25.368 1.00 92.81 202 ASN A CA 1
ATOM 1541 C C . ASN A 1 202 ? -13.989 14.864 26.770 1.00 92.81 202 ASN A C 1
ATOM 1543 O O . ASN A 1 202 ? -13.131 15.263 27.549 1.00 92.81 202 ASN A O 1
ATOM 1547 N N . GLU A 1 203 ? -14.854 13.904 27.106 1.00 95.75 203 GLU A N 1
ATOM 1548 C CA . GLU A 1 203 ? -14.819 13.172 28.381 1.00 95.75 203 GLU A CA 1
ATOM 1549 C C . GLU A 1 203 ? -14.030 11.858 28.276 1.00 95.75 203 GLU A C 1
ATOM 1551 O O . GLU A 1 203 ? -13.823 11.182 29.285 1.00 95.75 203 GLU A O 1
ATOM 1556 N N . MET A 1 204 ? -13.623 11.465 27.065 1.00 96.94 204 MET A N 1
ATOM 1557 C CA . MET A 1 204 ? -12.917 10.209 26.850 1.00 96.94 204 MET A CA 1
ATOM 1558 C C . MET A 1 204 ? -11.466 10.306 27.306 1.00 96.94 204 MET A C 1
ATOM 1560 O O . MET A 1 204 ? -10.740 11.247 26.978 1.00 96.94 204 MET A O 1
ATOM 1564 N N . ASN A 1 205 ? -11.032 9.274 28.021 1.00 97.62 205 ASN A N 1
ATOM 1565 C CA . ASN A 1 205 ? -9.622 9.082 28.347 1.00 97.62 205 ASN A CA 1
ATOM 1566 C C . ASN A 1 205 ? -8.830 8.549 27.122 1.00 97.62 205 ASN A C 1
ATOM 1568 O O . ASN A 1 205 ? -9.436 8.176 26.108 1.00 97.62 205 ASN A O 1
ATOM 1572 N N . PRO A 1 206 ? -7.487 8.455 27.195 1.00 97.62 206 PRO A N 1
ATOM 1573 C CA . PRO A 1 206 ? -6.658 8.046 26.056 1.00 97.62 206 PRO A CA 1
ATOM 1574 C C . PRO A 1 206 ? -7.040 6.681 25.467 1.00 97.62 206 PRO A C 1
ATOM 1576 O O . PRO A 1 206 ? -7.124 6.515 24.248 1.00 97.62 206 PRO A O 1
ATOM 1579 N N . GLN A 1 207 ? -7.332 5.699 26.327 1.00 96.88 207 GLN A N 1
ATOM 1580 C CA . GLN A 1 207 ? -7.721 4.356 25.895 1.00 96.88 207 GLN A CA 1
ATOM 1581 C C . GLN A 1 207 ? -9.087 4.361 25.202 1.00 96.88 207 GLN A C 1
ATOM 1583 O O . GLN A 1 207 ? -9.297 3.626 24.235 1.00 96.88 207 GLN A O 1
ATOM 1588 N N . GLU A 1 208 ? -10.023 5.170 25.695 1.00 98.12 208 GLU A N 1
ATOM 1589 C CA . GLU A 1 208 ? -11.368 5.275 25.143 1.00 98.12 208 GLU A CA 1
ATOM 1590 C C . GLU A 1 208 ? -11.366 5.910 23.750 1.00 98.12 208 GLU A C 1
ATOM 1592 O O . GLU A 1 208 ? -12.037 5.375 22.861 1.00 98.12 208 GLU A O 1
ATOM 1597 N N . ILE A 1 209 ? -10.565 6.962 23.538 1.00 98.00 209 ILE A N 1
ATOM 1598 C CA . ILE A 1 209 ? -10.358 7.580 22.219 1.00 98.00 209 ILE A CA 1
ATOM 1599 C C . ILE A 1 209 ? -9.725 6.593 21.240 1.00 98.00 209 ILE A C 1
ATOM 1601 O O . ILE A 1 209 ? -10.248 6.391 20.139 1.00 98.00 209 ILE A O 1
ATOM 1605 N N . ALA A 1 210 ? -8.645 5.919 21.646 1.00 97.88 210 ALA A N 1
ATOM 1606 C CA . ALA A 1 210 ? -7.980 4.930 20.802 1.00 97.88 210 ALA A CA 1
ATOM 1607 C C . ALA A 1 210 ? -8.935 3.795 20.398 1.00 97.88 210 ALA A C 1
ATOM 1609 O O . ALA A 1 210 ? -8.969 3.376 19.240 1.00 97.88 210 ALA A O 1
ATOM 1610 N N . ASN A 1 211 ? -9.756 3.322 21.337 1.00 98.00 211 ASN A N 1
ATOM 1611 C CA . ASN A 1 211 ? -10.760 2.292 21.092 1.00 98.00 211 ASN A CA 1
ATOM 1612 C C . ASN A 1 211 ? -11.841 2.737 20.104 1.00 98.00 211 ASN A C 1
ATOM 1614 O O . ASN A 1 211 ? -12.215 1.942 19.239 1.00 98.00 211 ASN A O 1
ATOM 1618 N N . VAL A 1 212 ? -12.321 3.979 20.215 1.00 98.38 212 VAL A N 1
ATOM 1619 C CA . VAL A 1 212 ? -13.323 4.549 19.306 1.00 98.38 212 VAL A CA 1
ATOM 1620 C C . VAL A 1 212 ? -12.755 4.693 17.898 1.00 98.38 212 VAL A C 1
ATOM 1622 O O . VAL A 1 212 ? -13.328 4.129 16.972 1.00 98.38 212 VAL A O 1
ATOM 1625 N N . LEU A 1 213 ? -11.608 5.350 17.712 1.00 98.06 213 LEU A N 1
ATOM 1626 C CA . LEU A 1 213 ? -11.007 5.522 16.379 1.00 98.06 213 LEU A CA 1
ATOM 1627 C C . LEU A 1 213 ? -10.684 4.170 15.718 1.00 98.06 213 LEU A C 1
ATOM 1629 O O . LEU A 1 213 ? -10.971 3.933 14.540 1.00 98.06 213 LEU A O 1
ATOM 1633 N N . ASN A 1 214 ? -10.168 3.222 16.500 1.00 97.38 214 ASN A N 1
ATOM 1634 C CA . ASN A 1 214 ? -9.893 1.869 16.027 1.00 97.38 214 ASN A CA 1
ATOM 1635 C C . ASN A 1 214 ? -11.167 1.066 15.701 1.00 97.38 214 ASN A C 1
ATOM 1637 O O . ASN A 1 214 ? -11.101 0.110 14.928 1.00 97.38 214 ASN A O 1
ATOM 1641 N N . ALA A 1 215 ? -12.310 1.398 16.305 1.00 97.50 215 ALA A N 1
ATOM 1642 C CA . ALA A 1 215 ? -13.600 0.806 15.964 1.00 97.50 215 ALA A CA 1
ATOM 1643 C C . ALA A 1 215 ? -14.182 1.414 14.691 1.00 97.50 215 ALA A C 1
ATOM 1645 O O . ALA A 1 215 ? -14.618 0.677 13.812 1.00 97.50 215 ALA A O 1
ATOM 1646 N N . VAL A 1 216 ? -14.151 2.743 14.579 1.00 97.62 216 VAL A N 1
ATOM 1647 C CA . VAL A 1 216 ? -14.691 3.462 13.422 1.00 97.62 216 VAL A CA 1
ATOM 1648 C C . VAL A 1 216 ? -13.934 3.083 12.146 1.00 97.62 216 VAL A C 1
ATOM 1650 O O . VAL A 1 216 ? -14.560 2.824 11.128 1.00 97.62 216 VAL A O 1
ATOM 1653 N N . SER A 1 217 ? -12.614 2.881 12.218 1.00 96.44 217 SER A N 1
ATOM 1654 C CA . SER A 1 217 ? -11.814 2.363 11.088 1.00 96.44 217 SER A CA 1
ATOM 1655 C C . SER A 1 217 ? -12.112 0.907 10.677 1.00 96.44 217 SER A C 1
ATOM 1657 O O . SER A 1 217 ? -11.490 0.401 9.744 1.00 96.44 217 SER A O 1
ATOM 1659 N N . LYS A 1 218 ? -13.017 0.207 11.376 1.00 95.25 218 LYS A N 1
ATOM 1660 C CA . LYS A 1 218 ? -13.482 -1.160 11.061 1.00 95.25 218 LYS A CA 1
ATOM 1661 C C . LYS A 1 218 ? -14.980 -1.233 10.740 1.00 95.25 218 LYS A C 1
ATOM 1663 O O . LYS A 1 218 ? -15.490 -2.323 10.482 1.00 95.25 218 LYS A O 1
ATOM 1668 N N . LEU A 1 219 ? -15.696 -0.117 10.850 1.00 95.88 219 LEU A N 1
ATOM 1669 C CA . LEU A 1 219 ? -17.145 -0.039 10.707 1.00 95.88 219 LEU A CA 1
ATOM 1670 C C . LEU A 1 219 ? -17.470 1.047 9.682 1.00 95.88 219 LEU A C 1
ATOM 1672 O O . LEU A 1 219 ? -17.650 2.200 10.059 1.00 95.88 219 LEU A O 1
ATOM 1676 N N . ASP A 1 220 ? -17.576 0.679 8.404 1.00 94.25 220 ASP A N 1
ATOM 1677 C CA . ASP A 1 220 ? -17.818 1.641 7.312 1.00 94.25 220 ASP A CA 1
ATOM 1678 C C . ASP A 1 220 ? -19.049 2.525 7.571 1.00 94.25 220 ASP A C 1
ATOM 1680 O O . ASP A 1 220 ? -18.941 3.746 7.540 1.00 94.25 220 ASP A O 1
ATOM 1684 N N . ALA A 1 221 ? -20.181 1.932 7.977 1.00 96.25 221 ALA A N 1
ATOM 1685 C CA . ALA A 1 221 ? -21.380 2.682 8.349 1.00 96.25 221 ALA A CA 1
ATOM 1686 C C . ALA A 1 221 ? -21.129 3.682 9.494 1.00 96.25 221 ALA A C 1
ATOM 1688 O O . ALA A 1 221 ? -21.708 4.765 9.505 1.00 96.25 221 ALA A O 1
ATOM 1689 N N . ALA A 1 222 ? -20.259 3.346 10.457 1.00 96.88 222 ALA A N 1
ATOM 1690 C CA . ALA A 1 222 ? -19.871 4.278 11.513 1.00 96.88 222 ALA A CA 1
ATOM 1691 C C . ALA A 1 222 ? -18.990 5.403 10.964 1.00 96.88 222 ALA A C 1
ATOM 1693 O O . ALA A 1 222 ? -19.246 6.554 11.290 1.00 96.88 222 ALA A O 1
ATOM 1694 N N . ALA A 1 223 ? -18.001 5.098 10.119 1.00 96.81 223 ALA A N 1
ATOM 1695 C CA . ALA A 1 223 ? -17.146 6.110 9.498 1.00 96.81 223 ALA A CA 1
ATOM 1696 C C . ALA A 1 223 ? -17.959 7.108 8.654 1.00 96.81 223 ALA A C 1
ATOM 1698 O O . ALA A 1 223 ? -17.748 8.314 8.770 1.00 96.81 223 ALA A O 1
ATOM 1699 N N . GLU A 1 224 ? -18.941 6.622 7.890 1.00 96.69 224 GLU A N 1
ATOM 1700 C CA . GLU A 1 224 ? -19.879 7.446 7.114 1.00 96.69 224 GLU A CA 1
ATOM 1701 C C . GLU A 1 224 ? -20.799 8.305 7.997 1.00 96.69 224 GLU A C 1
ATOM 1703 O O . GLU A 1 224 ? -21.184 9.410 7.615 1.00 96.69 224 GLU A O 1
ATOM 1708 N N . ALA A 1 225 ? -21.154 7.819 9.190 1.00 97.44 225 ALA A N 1
ATOM 1709 C CA . ALA A 1 225 ? -22.055 8.507 10.110 1.00 97.44 225 ALA A CA 1
ATOM 1710 C C . ALA A 1 225 ? -21.378 9.600 10.963 1.00 97.44 225 ALA A C 1
ATOM 1712 O O . ALA A 1 225 ? -22.070 10.365 11.649 1.00 97.44 225 ALA A O 1
ATOM 1713 N N . VAL A 1 226 ? -20.043 9.689 10.975 1.00 97.50 226 VAL A N 1
ATOM 1714 C CA . VAL A 1 226 ? -19.346 10.761 11.698 1.00 97.50 226 VAL A CA 1
ATOM 1715 C C . VAL A 1 226 ? -19.444 12.067 10.907 1.00 97.50 226 VAL A C 1
ATOM 1717 O O . VAL A 1 226 ? -19.032 12.163 9.754 1.00 97.50 226 VAL A O 1
ATOM 1720 N N . SER A 1 227 ? -19.979 13.106 11.550 1.00 96.69 227 SER A N 1
ATOM 1721 C CA . SER A 1 227 ? -20.080 14.437 10.948 1.00 96.69 227 SER A CA 1
ATOM 1722 C C . SER A 1 227 ? -18.704 15.107 10.851 1.00 96.69 227 SER A C 1
ATOM 1724 O O . SER A 1 227 ? -17.786 14.759 11.591 1.00 96.69 227 SER A O 1
ATOM 1726 N N . ARG A 1 228 ? -18.555 16.134 10.002 1.00 95.81 228 ARG A N 1
ATOM 1727 C CA . ARG A 1 228 ? -17.312 16.930 9.927 1.00 95.81 228 ARG A CA 1
ATOM 1728 C C . ARG A 1 228 ? -16.885 17.484 11.295 1.00 95.81 228 ARG A C 1
ATOM 1730 O O . ARG A 1 228 ? -15.719 17.392 11.661 1.00 95.81 228 ARG A O 1
ATOM 1737 N N . GLU A 1 229 ? -17.834 18.023 12.055 1.00 95.94 229 GLU A N 1
ATOM 1738 C CA . GLU A 1 229 ? -17.600 18.503 13.424 1.00 95.94 229 GLU A CA 1
ATOM 1739 C C . GLU A 1 229 ? -17.269 17.348 14.383 1.00 95.94 229 GLU A C 1
ATOM 1741 O O . GLU A 1 229 ? -16.444 17.483 15.281 1.00 95.94 229 GLU A O 1
ATOM 1746 N N . GLY A 1 230 ? -17.866 16.177 14.164 1.00 97.06 230 GLY A N 1
ATOM 1747 C CA . GLY A 1 230 ? -17.540 14.967 14.903 1.00 97.06 230 GLY A CA 1
ATOM 1748 C C . GLY A 1 230 ? -16.099 14.505 14.703 1.00 97.06 230 GLY A C 1
ATOM 1749 O O . GLY A 1 230 ? -15.436 14.160 15.680 1.00 97.06 230 GLY A O 1
ATOM 1750 N N . TRP A 1 231 ? -15.601 14.549 13.465 1.00 97.62 231 TRP A 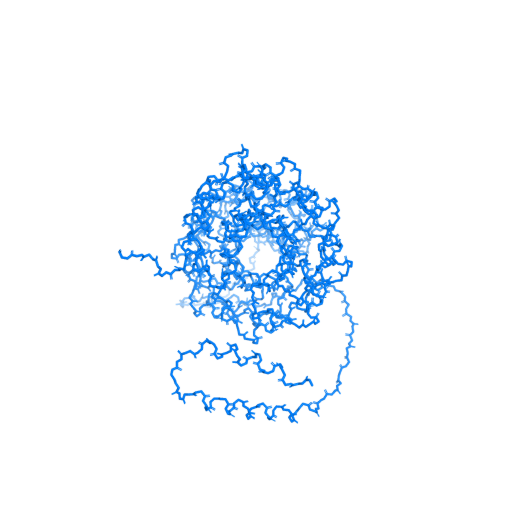N 1
ATOM 1751 C CA . TRP A 1 231 ? -14.199 14.259 13.166 1.00 97.62 231 TRP A CA 1
ATOM 1752 C C . TRP A 1 231 ? -13.262 15.254 13.831 1.00 97.62 231 TRP A C 1
ATOM 1754 O O . TRP A 1 231 ? -12.294 14.829 14.455 1.00 97.62 231 TRP A O 1
ATOM 1764 N N . LYS A 1 232 ? -13.595 16.548 13.782 1.00 96.88 232 LYS A N 1
ATOM 1765 C CA . LYS A 1 232 ? -12.840 17.594 14.478 1.00 96.88 232 LYS A CA 1
ATOM 1766 C C . LYS A 1 232 ? -12.726 17.313 15.979 1.00 96.88 232 LYS A C 1
ATOM 1768 O O . LYS A 1 232 ? -11.624 17.290 16.506 1.00 96.88 232 LYS A O 1
ATOM 1773 N N . ARG A 1 233 ? -13.836 16.997 16.650 1.00 97.00 233 ARG A N 1
ATOM 1774 C CA . ARG A 1 233 ? -13.841 16.676 18.091 1.00 97.00 233 ARG A CA 1
ATOM 1775 C C . ARG A 1 233 ? -13.030 15.430 18.433 1.00 97.00 233 ARG A C 1
ATOM 1777 O O . ARG A 1 233 ? -12.341 15.404 19.446 1.00 97.00 233 ARG A O 1
ATOM 1784 N N . LEU A 1 234 ? -13.128 14.383 17.613 1.00 97.81 234 LEU A N 1
ATOM 1785 C CA . LEU A 1 234 ? -12.350 13.159 17.818 1.00 97.81 234 LEU A CA 1
ATOM 1786 C C . LEU A 1 234 ? -10.853 13.389 17.593 1.00 97.81 234 LEU A C 1
ATOM 1788 O O . LEU A 1 234 ? -10.051 12.842 18.347 1.00 97.81 234 LEU A O 1
ATOM 1792 N N . ALA A 1 235 ? -10.490 14.197 16.595 1.00 97.38 235 ALA A N 1
ATOM 1793 C CA . ALA A 1 235 ? -9.114 14.612 16.359 1.00 97.38 235 ALA A CA 1
ATOM 1794 C C . ALA A 1 235 ? -8.587 15.430 17.546 1.00 97.38 235 ALA A C 1
ATOM 1796 O O . ALA A 1 235 ? -7.627 15.006 18.175 1.00 97.38 235 ALA A O 1
ATOM 1797 N N . GLU A 1 236 ? -9.274 16.503 17.951 1.00 97.31 236 GLU A N 1
ATOM 1798 C CA . GLU A 1 236 ? -8.890 17.340 19.100 1.00 97.31 236 GLU A CA 1
ATOM 1799 C C . GLU A 1 236 ? -8.727 16.522 20.393 1.00 97.31 236 GLU A C 1
ATOM 1801 O O . GLU A 1 236 ? -7.756 16.701 21.130 1.00 97.31 236 GLU A O 1
ATOM 1806 N N . ALA A 1 237 ? -9.633 15.575 20.654 1.00 97.38 237 ALA A N 1
ATOM 1807 C CA . ALA A 1 237 ? -9.517 14.686 21.805 1.00 97.38 237 ALA A CA 1
ATOM 1808 C C . ALA A 1 237 ? -8.310 13.737 21.692 1.00 97.38 237 ALA A C 1
ATOM 1810 O O . ALA A 1 237 ? -7.608 13.526 22.679 1.00 97.38 237 ALA A O 1
ATOM 1811 N N . ALA A 1 238 ? -8.020 13.190 20.507 1.00 97.56 238 ALA A N 1
ATOM 1812 C CA . ALA A 1 238 ? -6.825 12.375 20.289 1.00 97.56 238 ALA A CA 1
ATOM 1813 C C . ALA A 1 238 ? -5.531 13.184 20.466 1.00 97.56 238 ALA A C 1
ATOM 1815 O O . ALA A 1 238 ? -4.596 12.698 21.099 1.00 97.56 238 ALA A O 1
ATOM 1816 N N . GLU A 1 239 ? -5.494 14.421 19.969 1.00 97.50 239 GLU A N 1
ATOM 1817 C CA . GLU A 1 239 ? -4.366 15.346 20.120 1.00 97.50 239 GLU A CA 1
ATOM 1818 C C . GLU A 1 239 ? -4.115 15.716 21.583 1.00 97.50 239 GLU A C 1
ATOM 1820 O O . GLU A 1 239 ? -2.967 15.784 22.025 1.00 97.50 239 GLU A O 1
ATOM 1825 N N . TRP A 1 240 ? -5.186 15.962 22.342 1.00 96.88 240 TRP A N 1
ATOM 1826 C CA . TRP A 1 240 ? -5.106 16.289 23.763 1.00 96.88 240 TRP A CA 1
ATOM 1827 C C . TRP A 1 240 ? -4.607 15.105 24.595 1.00 96.88 240 TRP A C 1
ATOM 1829 O O . TRP A 1 240 ? -3.748 15.273 25.455 1.00 96.88 240 TRP A O 1
ATOM 1839 N N . GLN A 1 241 ? -5.107 13.903 24.303 1.00 97.44 241 GLN A N 1
ATOM 1840 C CA . GLN A 1 241 ? -4.792 12.687 25.054 1.00 97.44 241 GLN A CA 1
ATOM 1841 C C . GLN A 1 241 ? -3.481 12.009 24.618 1.00 97.44 241 GLN A C 1
ATOM 1843 O O . GLN A 1 241 ? -3.071 11.034 25.246 1.00 97.44 241 GLN A O 1
ATOM 1848 N N . ALA A 1 242 ? -2.826 12.477 23.548 1.00 97.38 242 ALA A N 1
ATOM 1849 C CA . ALA A 1 242 ? -1.704 11.789 22.901 1.00 97.38 242 ALA A CA 1
ATOM 1850 C C . ALA A 1 242 ? -0.578 11.397 23.873 1.00 97.38 242 ALA A C 1
ATOM 1852 O O . ALA A 1 242 ? -0.114 10.260 23.848 1.00 97.38 242 ALA A O 1
ATOM 1853 N N . ARG A 1 243 ? -0.170 12.313 24.762 1.00 95.25 243 ARG A N 1
ATOM 1854 C CA . ARG A 1 243 ? 0.939 12.094 25.714 1.00 95.25 243 ARG A CA 1
ATOM 1855 C C . ARG A 1 243 ? 0.635 11.051 26.789 1.00 95.25 243 ARG A C 1
ATOM 1857 O O . ARG A 1 243 ? 1.560 10.441 27.312 1.00 95.25 243 ARG A O 1
ATOM 1864 N N . ASP A 1 244 ? -0.643 10.824 27.071 1.00 97.00 244 ASP A N 1
ATOM 1865 C CA . ASP A 1 244 ? -1.105 9.868 28.077 1.00 97.00 244 ASP A CA 1
ATOM 1866 C C . ASP A 1 244 ? -1.470 8.505 27.455 1.00 97.00 244 ASP A C 1
ATOM 1868 O O . ASP A 1 244 ? -1.919 7.584 28.147 1.00 97.00 244 ASP A O 1
ATOM 1872 N N . MET A 1 245 ? -1.294 8.344 26.136 1.00 97.44 245 MET A N 1
ATOM 1873 C CA . MET A 1 245 ? -1.502 7.066 25.462 1.00 97.44 245 MET A CA 1
ATOM 1874 C C . MET A 1 245 ? -0.354 6.098 25.749 1.00 97.44 245 MET A C 1
ATOM 1876 O O . MET A 1 245 ? 0.823 6.411 25.593 1.00 97.44 245 MET A O 1
ATOM 1880 N N . ASN A 1 246 ? -0.724 4.865 26.085 1.00 98.12 246 ASN A N 1
ATOM 1881 C CA . ASN A 1 246 ? 0.204 3.738 26.103 1.00 98.12 246 ASN A CA 1
ATOM 1882 C C . ASN A 1 246 ? 0.611 3.331 24.659 1.00 98.12 246 ASN A C 1
ATOM 1884 O O . ASN A 1 246 ? 0.006 3.817 23.691 1.00 98.12 246 ASN A O 1
ATOM 1888 N N . PRO A 1 247 ? 1.577 2.405 24.479 1.00 98.12 247 PRO A N 1
ATOM 1889 C CA . PRO A 1 247 ? 2.078 2.028 23.152 1.00 98.12 247 PRO A CA 1
ATOM 1890 C C . PRO A 1 247 ? 0.985 1.523 22.200 1.00 98.12 247 PRO A C 1
ATOM 1892 O O . PRO A 1 247 ? 0.931 1.899 21.028 1.00 98.12 247 PRO A O 1
ATOM 1895 N N . GLN A 1 248 ? 0.051 0.723 22.717 1.00 97.62 248 GLN A N 1
ATOM 1896 C CA . GLN A 1 248 ? -1.065 0.203 21.932 1.00 97.62 248 GLN A CA 1
ATOM 1897 C C . GLN A 1 248 ? -2.061 1.308 21.544 1.00 97.62 248 GLN A C 1
ATOM 1899 O O . GLN A 1 248 ? -2.624 1.290 20.447 1.00 97.62 248 GLN A O 1
ATOM 1904 N N . GLY A 1 249 ? -2.307 2.260 22.444 1.00 98.06 249 GLY A N 1
ATOM 1905 C CA . GLY A 1 249 ? -3.189 3.402 22.241 1.00 98.06 249 GLY A CA 1
ATOM 1906 C C . GLY A 1 249 ? -2.709 4.257 21.078 1.00 98.06 249 GLY A C 1
ATOM 1907 O O . GLY A 1 249 ? -3.463 4.455 20.124 1.00 98.06 249 GLY A O 1
ATOM 1908 N N . ILE A 1 250 ? -1.434 4.660 21.100 1.00 98.50 250 ILE A N 1
ATOM 1909 C CA . ILE A 1 250 ? -0.864 5.482 20.029 1.00 98.50 250 ILE A CA 1
ATOM 1910 C C . ILE A 1 250 ? -0.808 4.727 18.694 1.00 98.50 250 ILE A C 1
ATOM 1912 O O . ILE A 1 250 ? -1.183 5.275 17.656 1.00 98.50 250 ILE A O 1
ATOM 1916 N N . ALA A 1 251 ? -0.462 3.434 18.714 1.00 98.31 251 ALA A N 1
ATOM 1917 C CA . ALA A 1 251 ? -0.467 2.593 17.519 1.00 98.31 251 ALA A CA 1
ATOM 1918 C C . ALA A 1 251 ? -1.869 2.463 16.900 1.00 98.31 251 ALA A C 1
ATOM 1920 O O . ALA A 1 251 ? -2.027 2.537 15.680 1.00 98.31 251 ALA A O 1
ATOM 1921 N N . ASN A 1 252 ? -2.903 2.293 17.730 1.00 98.00 252 ASN A N 1
ATOM 1922 C CA . ASN A 1 252 ? -4.291 2.216 17.279 1.00 98.00 252 ASN A CA 1
ATOM 1923 C C . ASN A 1 252 ? -4.781 3.540 16.684 1.00 98.00 252 ASN A C 1
ATOM 1925 O O . ASN A 1 252 ? -5.457 3.510 15.656 1.00 98.00 252 ASN A O 1
ATOM 1929 N N . VAL A 1 253 ? -4.443 4.677 17.302 1.00 98.56 253 VAL A N 1
ATOM 1930 C CA . VAL A 1 253 ? -4.818 6.006 16.800 1.00 98.56 253 VAL A CA 1
ATOM 1931 C C . VAL A 1 253 ? -4.166 6.276 15.449 1.00 98.56 253 VAL A C 1
ATOM 1933 O O . VAL A 1 253 ? -4.885 6.514 14.482 1.00 98.56 253 VAL A O 1
ATOM 1936 N N . LEU A 1 254 ? -2.841 6.147 15.334 1.00 98.56 254 LEU A N 1
ATOM 1937 C CA . LEU A 1 254 ? -2.138 6.378 14.066 1.00 98.56 254 LEU A CA 1
ATOM 1938 C C . LEU A 1 254 ? -2.622 5.429 12.961 1.00 98.56 254 LEU A C 1
ATOM 1940 O O . LEU A 1 254 ? -2.897 5.858 11.840 1.00 98.56 254 LEU A O 1
ATOM 1944 N N . ASN A 1 255 ? -2.812 4.144 13.273 1.00 98.00 255 ASN A N 1
ATOM 1945 C CA . ASN A 1 255 ? -3.332 3.180 12.303 1.00 98.00 255 ASN A CA 1
ATOM 1946 C C . ASN A 1 255 ? -4.765 3.512 11.858 1.00 98.00 255 ASN A C 1
ATOM 1948 O O . ASN A 1 255 ? -5.079 3.342 10.681 1.00 98.00 255 ASN A O 1
ATOM 1952 N N . ALA A 1 256 ? -5.628 3.986 12.761 1.00 97.69 256 ALA A N 1
ATOM 1953 C CA . ALA A 1 256 ? -6.976 4.423 12.410 1.00 97.69 256 ALA A CA 1
ATOM 1954 C C . ALA A 1 256 ? -6.951 5.673 11.521 1.00 97.69 256 ALA A C 1
ATOM 1956 O O . ALA A 1 256 ? -7.620 5.687 10.491 1.00 97.69 256 ALA A O 1
ATOM 1957 N N . LEU A 1 257 ? -6.136 6.675 11.865 1.00 98.19 257 LEU A N 1
ATOM 1958 C CA . LEU A 1 257 ? -5.966 7.888 11.061 1.00 98.19 257 LEU A CA 1
ATOM 1959 C C . LEU A 1 257 ? -5.445 7.562 9.654 1.00 98.19 257 LEU A C 1
ATOM 1961 O O . LEU A 1 257 ? -5.941 8.116 8.684 1.00 98.19 257 LEU A O 1
ATOM 1965 N N . SER A 1 258 ? -4.552 6.575 9.512 1.00 97.38 258 SER A N 1
ATOM 1966 C CA . SER A 1 258 ? -4.047 6.125 8.200 1.00 97.38 258 SER A CA 1
ATOM 1967 C C . SER A 1 258 ? -5.088 5.442 7.294 1.00 97.38 258 SER A C 1
ATOM 1969 O O . SER A 1 258 ? -4.767 5.055 6.170 1.00 97.38 258 SER A O 1
ATOM 1971 N N . LYS A 1 259 ? -6.305 5.212 7.804 1.00 96.50 259 LYS A N 1
ATOM 1972 C CA . LYS A 1 259 ? -7.431 4.577 7.097 1.00 96.50 259 LYS A CA 1
ATOM 1973 C C . LYS A 1 259 ? -8.659 5.483 6.994 1.00 96.50 259 LYS A C 1
ATOM 1975 O O . LYS A 1 259 ? -9.639 5.087 6.374 1.00 96.50 259 LYS A O 1
ATOM 1980 N N . LEU A 1 260 ? -8.645 6.632 7.666 1.00 96.19 260 LEU A N 1
ATOM 1981 C CA . LEU A 1 260 ? -9.791 7.520 7.817 1.00 96.19 260 LEU A CA 1
ATOM 1982 C C . LEU A 1 260 ? -9.383 8.924 7.373 1.00 96.19 260 LEU A C 1
ATOM 1984 O O . LEU A 1 260 ? -9.043 9.762 8.207 1.00 96.19 260 LEU A O 1
ATOM 1988 N N . ASP A 1 261 ? -9.448 9.188 6.068 1.00 95.12 261 ASP A N 1
ATOM 1989 C CA . ASP A 1 261 ? -8.982 10.451 5.475 1.00 95.12 261 ASP A CA 1
ATOM 1990 C C . ASP A 1 261 ? -9.649 11.678 6.109 1.00 95.12 261 ASP A C 1
ATOM 1992 O O . ASP A 1 261 ? -8.983 12.663 6.414 1.00 95.12 261 ASP A O 1
ATOM 1996 N N . ALA A 1 262 ? -10.953 11.601 6.400 1.00 95.56 262 ALA A N 1
ATOM 1997 C CA . ALA A 1 262 ? -11.683 12.677 7.069 1.00 95.56 262 ALA A CA 1
ATOM 1998 C C . ALA A 1 262 ? -11.194 12.937 8.507 1.00 95.56 262 ALA A C 1
ATOM 2000 O O . ALA A 1 262 ? -11.203 14.081 8.958 1.00 95.56 262 ALA A O 1
ATOM 2001 N N . ALA A 1 263 ? -10.751 11.894 9.217 1.00 96.19 263 ALA A N 1
ATOM 2002 C CA . ALA A 1 263 ? -10.173 12.025 10.550 1.00 96.19 263 ALA A CA 1
ATOM 2003 C C . ALA A 1 263 ? -8.756 12.604 10.474 1.00 96.19 263 ALA A C 1
ATOM 2005 O O . ALA A 1 263 ? -8.449 13.547 11.193 1.00 96.19 263 ALA A O 1
ATOM 2006 N N . ALA A 1 264 ? -7.914 12.088 9.571 1.00 97.19 264 ALA A N 1
ATOM 2007 C CA . ALA A 1 264 ? -6.558 12.590 9.357 1.00 97.19 264 ALA A CA 1
ATOM 2008 C C . ALA A 1 264 ? -6.552 14.064 8.918 1.00 97.19 264 ALA A C 1
ATOM 2010 O O . ALA A 1 264 ? -5.770 14.854 9.438 1.00 97.19 264 ALA A O 1
ATOM 2011 N N . ALA A 1 265 ? -7.469 14.462 8.032 1.00 97.56 265 ALA A N 1
ATOM 2012 C CA . ALA A 1 265 ? -7.624 15.850 7.594 1.00 97.56 265 ALA A CA 1
ATOM 2013 C C . ALA A 1 265 ? -8.108 16.799 8.707 1.00 97.56 265 ALA A C 1
ATOM 2015 O O . ALA A 1 265 ? -7.970 18.014 8.576 1.00 97.56 265 ALA A O 1
ATOM 2016 N N . ALA A 1 266 ? -8.696 16.264 9.781 1.00 97.69 266 ALA A N 1
ATOM 2017 C CA . ALA A 1 266 ? -9.146 17.043 10.928 1.00 97.69 266 ALA A CA 1
ATOM 2018 C C . ALA A 1 266 ? -8.051 17.253 11.989 1.00 97.69 266 ALA A C 1
ATOM 2020 O O . ALA A 1 266 ? -8.239 18.096 12.865 1.00 97.69 266 ALA A O 1
ATOM 2021 N N . VAL A 1 267 ? -6.933 16.519 11.916 1.00 98.31 267 VAL A N 1
ATOM 2022 C CA . VAL A 1 267 ? -5.810 16.662 12.852 1.00 98.31 267 VAL A CA 1
ATOM 2023 C C . VAL A 1 267 ? -5.023 17.933 12.539 1.00 98.31 267 VAL A C 1
ATOM 2025 O O . VAL A 1 267 ? -4.621 18.176 11.398 1.00 98.31 267 VAL A O 1
ATOM 2028 N N . SER A 1 268 ? -4.785 18.747 13.564 1.00 98.06 268 SER A N 1
ATOM 2029 C CA . SER A 1 268 ? -4.010 19.980 13.456 1.00 98.06 268 SER A CA 1
ATOM 2030 C C . SER A 1 268 ? -2.512 19.703 13.265 1.00 98.06 268 SER A C 1
ATOM 2032 O O . SER A 1 268 ? -2.006 18.628 13.584 1.00 98.06 268 SER A O 1
ATOM 2034 N N . GLN A 1 269 ? -1.754 20.688 12.772 1.00 97.31 269 GLN A N 1
ATOM 2035 C CA . GLN A 1 269 ? -0.299 20.543 12.616 1.00 97.31 269 GLN A CA 1
ATOM 2036 C C . GLN A 1 269 ? 0.406 20.274 13.961 1.00 97.31 269 GLN A C 1
ATOM 2038 O O . GLN A 1 269 ? 1.285 19.418 14.048 1.00 97.31 269 GLN A O 1
ATOM 2043 N N . GLU A 1 270 ? -0.017 20.961 15.026 1.00 98.00 270 GLU A N 1
ATOM 2044 C CA . GLU A 1 270 ? 0.453 20.709 16.396 1.00 98.00 270 GLU A CA 1
ATOM 2045 C C . GLU A 1 270 ? -0.030 19.344 16.915 1.00 98.00 270 GLU A C 1
ATOM 2047 O O . GLU A 1 270 ? 0.686 18.650 17.633 1.00 98.00 270 GLU A O 1
ATOM 2052 N N . GLY A 1 271 ? -1.219 18.915 16.499 1.00 98.31 271 GLY A N 1
ATOM 2053 C CA . GLY A 1 271 ? -1.753 17.588 16.760 1.00 98.31 271 GLY A CA 1
ATOM 2054 C C . GLY A 1 271 ? -0.871 16.466 16.227 1.00 98.31 271 GLY A C 1
ATOM 2055 O O . GLY A 1 271 ? -0.535 15.536 16.963 1.00 98.31 271 GLY A O 1
ATOM 2056 N N . TRP A 1 272 ? -0.428 16.585 14.973 1.00 98.50 272 TRP A N 1
ATOM 2057 C CA . TRP A 1 272 ? 0.519 15.641 14.378 1.00 98.50 272 TRP A CA 1
ATOM 2058 C C . TRP A 1 272 ? 1.834 15.584 15.145 1.00 98.50 272 TRP A C 1
ATOM 2060 O O . TRP A 1 272 ? 2.331 14.489 15.404 1.00 98.50 272 TRP A O 1
ATOM 2070 N N . LYS A 1 273 ? 2.347 16.737 15.588 1.00 98.38 273 LYS A N 1
ATOM 2071 C CA . LYS A 1 273 ? 3.537 16.803 16.441 1.00 98.38 273 LYS A CA 1
ATOM 2072 C C . LYS A 1 273 ? 3.343 16.060 17.761 1.00 98.38 273 LYS A C 1
ATOM 2074 O O . LYS A 1 273 ? 4.188 15.253 18.127 1.00 98.38 273 LYS A O 1
ATOM 2079 N N . ARG A 1 274 ? 2.215 16.251 18.449 1.00 98.56 274 ARG A N 1
ATOM 2080 C CA . ARG A 1 274 ? 1.923 15.548 19.713 1.00 98.56 274 ARG A CA 1
ATOM 2081 C C . ARG A 1 274 ? 1.789 14.039 19.536 1.00 98.56 274 ARG A C 1
ATOM 2083 O O . ARG A 1 274 ? 2.276 13.285 20.374 1.00 98.56 274 ARG A O 1
ATOM 2090 N N . LEU A 1 275 ? 1.138 13.597 18.460 1.00 98.69 275 LEU A N 1
ATOM 2091 C CA . LEU A 1 275 ? 0.999 12.174 18.143 1.00 98.69 275 LEU A CA 1
ATOM 2092 C C . LEU A 1 275 ? 2.351 11.542 17.775 1.00 98.69 275 LEU A C 1
ATOM 2094 O O . LEU A 1 275 ? 2.640 10.431 18.220 1.00 98.69 275 LEU A O 1
ATOM 2098 N N . ALA A 1 276 ? 3.189 12.249 17.012 1.00 98.56 276 ALA A N 1
ATOM 2099 C CA . ALA A 1 276 ? 4.551 11.819 16.707 1.00 98.56 276 ALA A CA 1
ATOM 2100 C C . ALA A 1 276 ? 5.403 11.730 17.984 1.00 98.56 276 ALA A C 1
ATOM 2102 O O . ALA A 1 276 ? 5.921 10.657 18.282 1.00 98.56 276 ALA A O 1
ATOM 2103 N N . GLU A 1 277 ? 5.443 12.786 18.806 1.00 98.62 277 GLU A N 1
ATOM 2104 C CA . GLU A 1 277 ? 6.147 12.799 20.100 1.00 98.62 277 GLU A CA 1
ATOM 2105 C C . GLU A 1 277 ? 5.716 11.631 21.001 1.00 98.62 277 GLU A C 1
ATOM 2107 O O . GLU A 1 277 ? 6.558 10.969 21.612 1.00 98.62 277 GLU A O 1
ATOM 2112 N N . ALA A 1 278 ? 4.413 11.341 21.072 1.00 98.56 278 ALA A N 1
ATOM 2113 C CA . ALA A 1 278 ? 3.898 10.207 21.831 1.00 98.56 278 ALA A CA 1
ATOM 2114 C C . ALA A 1 278 ? 4.398 8.866 21.267 1.00 98.56 278 ALA A C 1
ATOM 2116 O O . ALA A 1 278 ? 4.841 8.005 22.025 1.00 98.56 278 ALA A O 1
ATOM 2117 N N . ALA A 1 279 ? 4.391 8.684 19.943 1.00 98.56 279 ALA A N 1
ATOM 2118 C CA . ALA A 1 279 ? 4.916 7.472 19.318 1.00 98.56 279 ALA A CA 1
ATOM 2119 C C . ALA A 1 279 ? 6.420 7.289 19.594 1.00 98.56 279 ALA A C 1
ATOM 2121 O O . ALA A 1 279 ? 6.854 6.182 19.916 1.00 98.56 279 ALA A O 1
ATOM 2122 N N . GLU A 1 280 ? 7.202 8.369 19.540 1.00 98.44 280 GLU A N 1
ATOM 2123 C CA . GLU A 1 280 ? 8.637 8.367 19.848 1.00 98.44 280 GLU A CA 1
ATOM 2124 C C . GLU A 1 280 ? 8.927 7.995 21.306 1.00 98.44 280 GLU A C 1
ATOM 2126 O O . GLU A 1 280 ? 9.863 7.243 21.589 1.00 98.44 280 GLU A O 1
ATOM 2131 N N . GLN A 1 281 ? 8.133 8.519 22.244 1.00 98.06 281 GLN A N 1
ATOM 2132 C CA . GLN A 1 281 ? 8.263 8.219 23.671 1.00 98.06 281 GLN A CA 1
ATOM 2133 C C . GLN A 1 281 ? 7.920 6.758 23.973 1.00 98.06 281 GLN A C 1
ATOM 2135 O O . GLN A 1 281 ? 8.628 6.108 24.739 1.00 98.06 281 GLN A O 1
ATOM 2140 N N . GLN A 1 282 ? 6.876 6.227 23.331 1.00 98.31 282 GLN A N 1
ATOM 2141 C CA . GLN A 1 282 ? 6.397 4.862 23.552 1.00 98.31 282 GLN A CA 1
ATOM 2142 C C . GLN A 1 282 ? 7.188 3.793 22.777 1.00 98.31 282 GLN A C 1
ATOM 2144 O O . GLN A 1 282 ? 7.008 2.603 23.031 1.00 98.31 282 GLN A O 1
ATOM 2149 N N . ALA A 1 283 ? 8.072 4.172 21.845 1.00 98.25 283 ALA A N 1
ATOM 2150 C CA . ALA A 1 283 ? 8.750 3.249 20.925 1.00 98.25 283 ALA A CA 1
ATOM 2151 C C . ALA A 1 283 ? 9.450 2.065 21.623 1.00 98.25 283 ALA A C 1
ATOM 2153 O O . ALA A 1 283 ? 9.394 0.927 21.151 1.00 98.25 283 ALA A O 1
ATOM 2154 N N . ARG A 1 284 ? 10.084 2.300 22.780 1.00 96.88 284 ARG A N 1
ATOM 2155 C CA . ARG A 1 284 ? 10.781 1.245 23.540 1.00 96.88 284 ARG A CA 1
ATOM 2156 C C . ARG A 1 284 ? 9.837 0.190 24.117 1.00 96.88 284 ARG A C 1
ATOM 2158 O O . ARG A 1 284 ? 10.214 -0.979 24.164 1.00 96.88 284 ARG A O 1
ATOM 2165 N N . ASP A 1 285 ? 8.620 0.588 24.467 1.00 97.69 285 ASP A N 1
ATOM 2166 C CA . ASP A 1 285 ? 7.616 -0.265 25.106 1.00 97.69 285 ASP A CA 1
ATOM 2167 C C . ASP A 1 285 ? 6.644 -0.894 24.094 1.00 97.69 285 ASP A C 1
ATOM 2169 O O . ASP A 1 285 ? 5.812 -1.729 24.453 1.00 97.69 285 ASP A O 1
ATOM 2173 N N . MET A 1 286 ? 6.764 -0.538 22.810 1.00 98.12 286 MET A N 1
ATOM 2174 C CA . MET A 1 286 ? 5.986 -1.152 21.738 1.00 98.12 286 MET A CA 1
ATOM 2175 C C . MET A 1 286 ? 6.307 -2.642 21.601 1.00 98.12 286 MET A C 1
ATOM 2177 O O . MET A 1 286 ? 7.471 -3.057 21.480 1.00 98.12 286 MET A O 1
ATOM 2181 N N . ASN A 1 287 ? 5.233 -3.431 21.566 1.00 98.12 287 ASN A N 1
ATOM 2182 C CA . ASN A 1 287 ? 5.265 -4.833 21.173 1.00 98.12 287 ASN A CA 1
ATOM 2183 C C . ASN A 1 287 ? 5.379 -4.957 19.630 1.00 98.12 287 ASN A C 1
ATOM 2185 O O . ASN A 1 287 ? 5.329 -3.944 18.921 1.00 98.12 287 ASN A O 1
ATOM 2189 N N . PRO A 1 288 ? 5.486 -6.178 19.069 1.00 97.94 288 PRO A N 1
ATOM 2190 C CA . PRO A 1 288 ? 5.693 -6.362 17.632 1.00 97.94 288 PRO A CA 1
ATOM 2191 C C . PRO A 1 288 ? 4.561 -5.805 16.758 1.00 97.94 288 PRO A C 1
ATOM 2193 O O . PRO A 1 288 ? 4.807 -5.309 15.661 1.00 97.94 288 PRO A O 1
ATOM 2196 N N . GLN A 1 289 ? 3.314 -5.880 17.229 1.00 96.50 289 GLN A N 1
ATOM 2197 C CA . GLN A 1 289 ? 2.156 -5.372 16.499 1.00 96.50 289 GLN A CA 1
ATOM 2198 C C . GLN A 1 289 ? 2.077 -3.843 16.561 1.00 96.50 289 GLN A C 1
ATOM 2200 O O . GLN A 1 289 ? 1.735 -3.216 15.556 1.00 96.50 289 GLN A O 1
ATOM 2205 N N . ASP A 1 290 ? 2.394 -3.250 17.712 1.00 98.31 290 ASP A N 1
ATOM 2206 C CA . ASP A 1 290 ? 2.349 -1.802 17.908 1.00 98.31 290 ASP A CA 1
ATOM 2207 C C . ASP A 1 290 ? 3.339 -1.105 16.968 1.00 98.31 290 ASP A C 1
ATOM 2209 O O . ASP A 1 290 ? 2.935 -0.240 16.190 1.00 98.31 290 ASP A O 1
ATOM 2213 N N . ILE A 1 291 ? 4.603 -1.547 16.945 1.00 98.50 291 ILE A N 1
ATOM 2214 C CA . ILE A 1 291 ? 5.628 -0.922 16.095 1.00 98.50 291 ILE A CA 1
ATOM 2215 C C . ILE A 1 291 ? 5.340 -1.109 14.599 1.00 98.50 291 ILE A C 1
ATOM 2217 O O . ILE A 1 291 ? 5.514 -0.177 13.812 1.00 98.50 291 ILE A O 1
ATOM 2221 N N . ALA A 1 292 ? 4.821 -2.275 14.196 1.00 98.00 292 ALA A N 1
ATOM 2222 C CA . ALA A 1 292 ? 4.424 -2.514 12.812 1.00 98.00 292 ALA A CA 1
ATOM 2223 C C . ALA A 1 292 ? 3.263 -1.601 12.385 1.00 98.00 292 ALA A C 1
ATOM 2225 O O . ALA A 1 292 ? 3.259 -1.090 11.265 1.00 98.00 292 ALA A O 1
ATOM 2226 N N . ASN A 1 293 ? 2.290 -1.370 13.272 1.00 98.12 293 ASN A N 1
ATOM 2227 C CA . ASN A 1 293 ? 1.180 -0.454 13.017 1.00 98.12 293 ASN A CA 1
ATOM 2228 C C . ASN A 1 293 ? 1.647 1.002 12.937 1.00 98.12 293 ASN A C 1
ATOM 2230 O O . ASN A 1 293 ? 1.215 1.708 12.029 1.00 98.12 293 ASN A O 1
ATOM 2234 N N . VAL A 1 294 ? 2.527 1.436 13.845 1.00 98.69 294 VAL A N 1
ATOM 2235 C CA . VAL A 1 294 ? 3.061 2.805 13.866 1.00 98.69 294 VAL A CA 1
ATOM 2236 C C . VAL A 1 294 ? 3.849 3.099 12.594 1.00 98.69 294 VAL A C 1
ATOM 2238 O O . VAL A 1 294 ? 3.500 4.036 11.884 1.00 98.69 294 VAL A O 1
ATOM 2241 N N . LEU A 1 295 ? 4.840 2.275 12.237 1.00 98.56 295 LEU A N 1
ATOM 2242 C CA . LEU A 1 295 ? 5.635 2.502 11.024 1.00 98.56 295 LEU A CA 1
ATOM 2243 C C . LEU A 1 295 ? 4.776 2.452 9.755 1.00 98.56 295 LEU A C 1
ATOM 2245 O O . LEU A 1 295 ? 4.899 3.309 8.881 1.00 98.56 295 LEU A O 1
ATOM 2249 N N . ASN A 1 296 ? 3.850 1.493 9.662 1.00 98.00 296 ASN A N 1
ATOM 2250 C CA . ASN A 1 296 ? 2.936 1.418 8.524 1.00 98.00 296 ASN A CA 1
ATOM 2251 C C . ASN A 1 296 ? 2.018 2.647 8.431 1.00 98.00 296 ASN A C 1
ATOM 2253 O O . ASN A 1 296 ? 1.771 3.121 7.323 1.00 98.00 296 ASN A O 1
ATOM 2257 N N . ALA A 1 297 ? 1.532 3.172 9.557 1.00 98.25 297 ALA A N 1
ATOM 2258 C CA . ALA A 1 297 ? 0.731 4.391 9.584 1.00 98.25 297 ALA A CA 1
ATOM 2259 C C . ALA A 1 297 ? 1.549 5.621 9.173 1.00 98.25 297 ALA A C 1
ATOM 2261 O O . ALA A 1 297 ? 1.107 6.373 8.310 1.00 98.25 297 ALA A O 1
ATOM 2262 N N . LEU A 1 298 ? 2.759 5.782 9.716 1.00 98.56 298 LEU A N 1
ATOM 2263 C CA . LEU A 1 298 ? 3.667 6.873 9.351 1.00 98.56 298 LEU A CA 1
ATOM 2264 C C . LEU A 1 298 ? 4.003 6.849 7.854 1.00 98.56 298 LEU A C 1
ATOM 2266 O O . LEU A 1 298 ? 4.016 7.893 7.220 1.00 98.56 298 LEU A O 1
ATOM 2270 N N . SER A 1 299 ? 4.141 5.666 7.243 1.00 97.75 299 SER A N 1
ATOM 2271 C CA . SER A 1 299 ? 4.377 5.531 5.793 1.00 97.75 299 SER A CA 1
ATOM 2272 C C . SER A 1 299 ? 3.201 5.953 4.891 1.00 97.75 299 SER A C 1
ATOM 2274 O O . SER A 1 299 ? 3.303 5.863 3.666 1.00 97.75 299 SER A O 1
ATOM 2276 N N . LYS A 1 300 ? 2.060 6.320 5.487 1.00 97.56 300 LYS A N 1
ATOM 2277 C CA . LYS A 1 300 ? 0.830 6.760 4.809 1.00 97.56 300 LYS A CA 1
ATOM 2278 C C . LYS A 1 300 ? 0.360 8.146 5.259 1.00 97.56 300 LYS A C 1
ATOM 2280 O O . LYS A 1 300 ? -0.596 8.663 4.694 1.00 97.56 300 LYS A O 1
ATOM 2285 N N . LEU A 1 301 ? 0.963 8.697 6.309 1.00 97.38 301 LEU A N 1
ATOM 2286 C CA . LEU A 1 301 ? 0.560 9.945 6.945 1.00 97.38 301 LEU A CA 1
ATOM 2287 C C . LEU A 1 301 ? 1.734 10.919 6.882 1.00 97.38 301 LEU 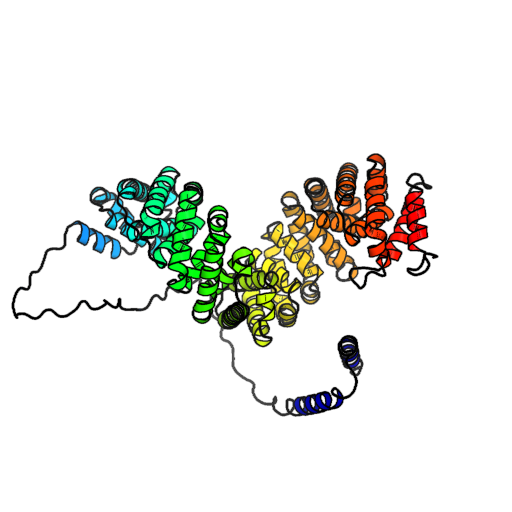A C 1
ATOM 2289 O O . LEU A 1 301 ? 2.469 11.066 7.858 1.00 97.38 301 LEU A O 1
ATOM 2293 N N . ASP A 1 302 ? 1.893 11.595 5.745 1.00 97.00 302 ASP A N 1
ATOM 2294 C CA . ASP A 1 302 ? 3.038 12.480 5.486 1.00 97.00 302 ASP A CA 1
ATOM 2295 C C . ASP A 1 302 ? 3.200 13.557 6.567 1.00 97.00 302 ASP A C 1
ATOM 2297 O O . ASP A 1 302 ? 4.310 13.814 7.023 1.00 97.00 302 ASP A O 1
ATOM 2301 N N . ALA A 1 303 ? 2.092 14.131 7.050 1.00 97.25 303 ALA A N 1
ATOM 2302 C CA . ALA A 1 303 ? 2.115 15.120 8.127 1.00 97.25 303 ALA A CA 1
ATOM 2303 C C . ALA A 1 303 ? 2.615 14.541 9.464 1.00 97.25 303 ALA A C 1
ATOM 2305 O O . ALA A 1 303 ? 3.334 15.220 10.193 1.00 97.25 303 ALA A O 1
ATOM 2306 N N . ALA A 1 304 ? 2.275 13.285 9.775 1.00 97.75 304 ALA A N 1
ATOM 2307 C CA . ALA A 1 304 ? 2.768 12.602 10.968 1.00 97.75 304 ALA A CA 1
ATOM 2308 C C . ALA A 1 304 ? 4.253 12.250 10.825 1.00 97.75 304 ALA A C 1
ATOM 2310 O O . ALA A 1 304 ? 5.031 12.521 11.732 1.00 97.75 304 ALA A O 1
ATOM 2311 N N . ALA A 1 305 ? 4.658 11.693 9.678 1.00 98.12 305 ALA A N 1
ATOM 2312 C CA . ALA A 1 305 ? 6.050 11.349 9.396 1.00 98.12 305 ALA A CA 1
ATOM 2313 C C . ALA A 1 305 ? 6.963 12.586 9.399 1.00 98.12 305 ALA A C 1
ATOM 2315 O O . ALA A 1 305 ? 8.042 12.545 9.981 1.00 98.12 305 ALA A O 1
ATOM 2316 N N . ALA A 1 306 ? 6.513 13.704 8.823 1.00 97.94 306 ALA A N 1
ATOM 2317 C CA . ALA A 1 306 ? 7.245 14.970 8.840 1.00 97.94 306 ALA A CA 1
ATOM 2318 C C . ALA A 1 306 ? 7.408 15.559 10.252 1.00 97.94 306 ALA A C 1
ATOM 2320 O O . ALA A 1 306 ? 8.308 16.366 10.478 1.00 97.94 306 ALA A O 1
ATOM 2321 N N . ALA A 1 307 ? 6.544 15.171 11.194 1.00 98.25 307 ALA A N 1
ATOM 2322 C CA . ALA A 1 307 ? 6.597 15.625 12.577 1.00 98.25 307 ALA A CA 1
ATOM 2323 C C . ALA A 1 307 ? 7.483 14.750 13.485 1.00 98.25 307 ALA A C 1
ATOM 2325 O O . ALA A 1 307 ? 7.756 15.159 14.613 1.00 98.25 307 ALA A O 1
ATOM 2326 N N . VAL A 1 308 ? 7.939 13.581 13.013 1.00 98.62 308 VAL A N 1
ATOM 2327 C CA . VAL A 1 308 ? 8.853 12.712 13.769 1.00 98.62 308 VAL A CA 1
ATOM 2328 C C . VAL A 1 308 ? 10.253 13.323 13.797 1.00 98.62 308 VAL A C 1
ATOM 2330 O O . VAL A 1 308 ? 10.821 13.681 12.762 1.00 98.62 308 VAL A O 1
ATOM 2333 N N . SER A 1 309 ? 10.831 13.426 14.991 1.00 98.38 309 SER A N 1
ATOM 2334 C CA . SER A 1 309 ? 12.180 13.949 15.190 1.00 98.38 309 SER A CA 1
ATOM 2335 C C . SER A 1 309 ? 13.260 12.972 14.686 1.00 98.38 309 SER A C 1
ATOM 2337 O O . SER A 1 309 ? 13.022 11.764 14.638 1.00 98.38 309 SER A O 1
ATOM 2339 N N . PRO A 1 310 ? 14.484 13.437 14.359 1.00 97.75 310 PRO A N 1
ATOM 2340 C CA . PRO A 1 310 ? 15.584 12.537 13.988 1.00 97.75 310 PRO A CA 1
ATOM 2341 C C . PRO A 1 310 ? 15.870 11.450 15.041 1.00 97.75 310 PRO A C 1
ATOM 2343 O O . PRO A 1 310 ? 15.987 10.272 14.717 1.00 97.75 310 PRO A O 1
ATOM 2346 N N . GLU A 1 311 ? 15.893 11.820 16.324 1.00 98.25 311 GLU A N 1
ATOM 2347 C CA . GLU A 1 311 ? 16.045 10.866 17.435 1.00 98.25 311 GLU A CA 1
ATOM 2348 C C . GLU A 1 311 ? 14.815 9.948 17.577 1.00 98.25 311 GLU A C 1
ATOM 2350 O O . GLU A 1 311 ? 14.925 8.787 17.972 1.00 98.25 311 GLU A O 1
ATOM 2355 N N . GLY A 1 312 ? 13.635 10.448 17.217 1.00 98.50 312 GLY A N 1
ATOM 2356 C CA . GLY A 1 312 ? 12.406 9.677 17.115 1.00 98.50 312 GLY A CA 1
ATOM 2357 C C . GLY A 1 312 ? 12.488 8.547 16.095 1.00 98.50 312 GLY A C 1
ATOM 2358 O O . GLY A 1 312 ? 12.156 7.402 16.414 1.00 98.50 312 GLY A O 1
ATOM 2359 N N . TRP A 1 313 ? 12.995 8.844 14.895 1.00 98.62 313 TRP A N 1
ATOM 2360 C CA . TRP A 1 313 ? 13.226 7.837 13.859 1.00 98.62 313 TRP A CA 1
ATOM 2361 C C . TRP A 1 313 ? 14.174 6.746 14.329 1.00 98.62 313 TRP A C 1
ATOM 2363 O O . TRP A 1 313 ? 13.863 5.564 14.164 1.00 98.62 313 TRP A O 1
ATOM 2373 N N . LYS A 1 314 ? 15.255 7.128 15.012 1.00 98.50 314 LYS A N 1
ATOM 2374 C CA . LYS A 1 314 ? 16.187 6.179 15.618 1.00 98.50 314 LYS A CA 1
ATOM 2375 C C . LYS A 1 314 ? 15.503 5.245 16.615 1.00 98.50 314 LYS A C 1
ATOM 2377 O O . LYS A 1 314 ? 15.637 4.029 16.515 1.00 98.50 314 LYS A O 1
ATOM 2382 N N . ARG A 1 315 ? 14.701 5.779 17.540 1.00 98.62 315 ARG A N 1
ATOM 2383 C CA . ARG A 1 315 ? 13.975 4.964 18.535 1.00 98.62 315 ARG A CA 1
ATOM 2384 C C . ARG A 1 315 ? 12.975 4.003 17.897 1.00 98.62 315 ARG A C 1
ATOM 2386 O O . ARG A 1 315 ? 12.839 2.868 18.357 1.00 98.62 315 ARG A O 1
ATOM 2393 N N . LEU A 1 316 ? 12.270 4.445 16.856 1.00 98.69 316 LEU A N 1
ATOM 2394 C CA . LEU A 1 316 ? 11.325 3.608 16.115 1.00 98.69 316 LEU A CA 1
ATOM 2395 C C . LEU A 1 316 ? 12.049 2.507 15.322 1.00 98.69 316 LEU A C 1
ATOM 2397 O O . LEU A 1 316 ? 11.595 1.361 15.327 1.00 98.69 316 LEU A O 1
ATOM 2401 N N . ALA A 1 317 ? 13.189 2.819 14.700 1.00 98.44 317 ALA A N 1
ATOM 2402 C CA . ALA A 1 317 ? 14.036 1.841 14.023 1.00 98.44 317 ALA A CA 1
ATOM 2403 C C . ALA A 1 317 ? 14.573 0.789 15.010 1.00 98.44 317 ALA A C 1
ATOM 2405 O O . ALA A 1 317 ? 14.337 -0.404 14.819 1.00 98.44 317 ALA A O 1
ATOM 2406 N N . GLU A 1 318 ? 15.167 1.210 16.133 1.00 98.44 318 GLU A N 1
ATOM 2407 C CA . GLU A 1 318 ? 15.646 0.316 17.200 1.00 98.44 318 GLU A CA 1
ATOM 2408 C C . GLU A 1 318 ? 14.526 -0.594 17.743 1.00 98.44 318 GLU A C 1
ATOM 2410 O O . GLU A 1 318 ? 14.736 -1.784 18.012 1.00 98.44 318 GLU A O 1
ATOM 2415 N N . ALA A 1 319 ? 13.308 -0.062 17.890 1.00 98.38 319 ALA A N 1
ATOM 2416 C CA . ALA A 1 319 ? 12.146 -0.844 18.295 1.00 98.38 319 ALA A CA 1
ATOM 2417 C C . ALA A 1 319 ? 11.773 -1.911 17.255 1.00 98.38 319 ALA A C 1
ATOM 2419 O O . ALA A 1 319 ? 11.518 -3.061 17.624 1.00 98.38 319 ALA A O 1
ATOM 2420 N N . ALA A 1 320 ? 11.782 -1.563 15.967 1.00 98.06 320 ALA A N 1
ATOM 2421 C CA . ALA A 1 320 ? 11.518 -2.507 14.888 1.00 98.06 320 ALA A CA 1
ATOM 2422 C C . ALA A 1 320 ? 12.577 -3.621 14.840 1.00 98.06 320 ALA A C 1
ATOM 2424 O O . ALA A 1 320 ? 12.223 -4.800 14.785 1.00 98.06 320 ALA A O 1
ATOM 2425 N N . GLU A 1 321 ? 13.861 -3.275 14.963 1.00 97.75 321 GLU A N 1
ATOM 2426 C CA . GLU A 1 321 ? 14.968 -4.238 15.009 1.00 97.75 321 GLU A CA 1
ATOM 2427 C C . GLU A 1 321 ? 14.830 -5.235 16.163 1.00 97.75 321 GLU A C 1
ATOM 2429 O O . GLU A 1 321 ? 14.970 -6.449 15.981 1.00 97.75 321 GLU A O 1
ATOM 2434 N N . ARG A 1 322 ? 14.538 -4.722 17.363 1.00 97.19 322 ARG A N 1
ATOM 2435 C CA . ARG A 1 322 ? 14.351 -5.523 18.578 1.00 97.19 322 ARG A CA 1
ATOM 2436 C C . ARG A 1 322 ? 13.177 -6.488 18.440 1.00 97.19 322 ARG A C 1
ATOM 2438 O O . ARG A 1 322 ? 13.227 -7.585 18.989 1.00 97.19 322 ARG A O 1
ATOM 2445 N N . GLN A 1 323 ? 12.106 -6.079 17.761 1.00 97.81 323 GLN A N 1
ATOM 2446 C CA . GLN A 1 323 ? 10.875 -6.864 17.642 1.00 97.81 323 GLN A CA 1
ATOM 2447 C C . GLN A 1 323 ? 10.825 -7.778 16.410 1.00 97.81 323 GLN A C 1
ATOM 2449 O O . GLN A 1 323 ? 9.963 -8.653 16.361 1.00 97.81 323 GLN A O 1
ATOM 2454 N N . ALA A 1 324 ? 11.753 -7.655 15.456 1.00 96.50 324 ALA A N 1
ATOM 2455 C CA . ALA A 1 324 ? 11.727 -8.379 14.179 1.00 96.50 324 ALA A CA 1
ATOM 2456 C C . ALA A 1 324 ? 11.528 -9.906 14.310 1.00 96.50 324 ALA A C 1
ATOM 2458 O O . ALA A 1 324 ? 10.792 -10.519 13.536 1.00 96.50 324 ALA A O 1
ATOM 2459 N N . ARG A 1 325 ? 12.145 -10.544 15.317 1.00 95.19 325 ARG A N 1
ATOM 2460 C CA . ARG A 1 325 ? 12.026 -12.001 15.535 1.00 95.19 325 ARG A CA 1
ATOM 2461 C C . ARG A 1 325 ? 10.689 -12.438 16.136 1.00 95.19 325 ARG A C 1
ATOM 2463 O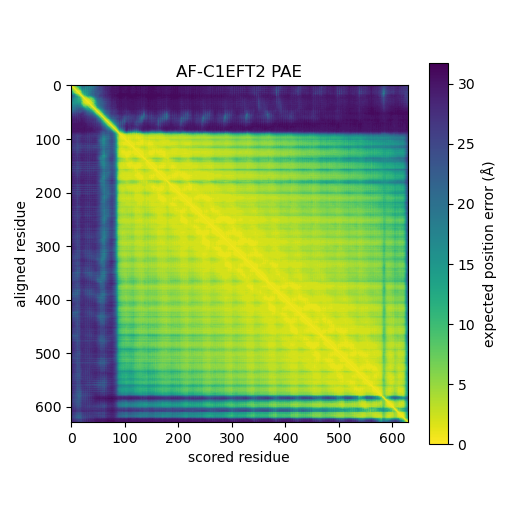 O . ARG A 1 325 ? 10.293 -13.580 15.902 1.00 95.19 325 ARG A O 1
ATOM 2470 N N . GLU A 1 326 ? 10.026 -11.547 16.865 1.00 96.88 326 GLU A N 1
ATOM 2471 C CA . GLU A 1 326 ? 8.741 -11.783 17.538 1.00 96.88 326 GLU A CA 1
ATOM 2472 C C . GLU A 1 326 ? 7.546 -11.364 16.667 1.00 96.88 326 GLU A C 1
ATOM 2474 O O . GLU A 1 326 ? 6.416 -11.801 16.891 1.00 96.88 326 GLU A O 1
ATOM 2479 N N . MET A 1 327 ? 7.775 -10.523 15.652 1.00 95.62 327 MET A N 1
ATOM 2480 C CA . MET A 1 327 ? 6.757 -10.184 14.662 1.00 95.62 327 MET A CA 1
ATOM 2481 C C . MET A 1 327 ? 6.296 -11.431 13.919 1.00 95.62 327 MET A C 1
ATOM 2483 O O . MET A 1 327 ? 7.090 -12.299 13.566 1.00 95.62 327 MET A O 1
ATOM 2487 N N . ASN A 1 328 ? 5.000 -11.487 13.623 1.00 95.75 328 ASN A N 1
ATOM 2488 C CA . ASN A 1 328 ? 4.459 -12.447 12.669 1.00 95.75 328 ASN A CA 1
ATOM 2489 C C . ASN A 1 328 ? 4.827 -12.033 11.218 1.00 95.75 328 ASN A C 1
ATOM 2491 O O . ASN A 1 328 ? 5.312 -10.915 11.004 1.00 95.75 328 ASN A O 1
ATOM 2495 N N . PRO A 1 329 ? 4.571 -12.886 10.205 1.00 95.44 329 PRO A N 1
ATOM 2496 C CA . PRO A 1 329 ? 4.929 -12.584 8.816 1.00 95.44 329 PRO A CA 1
ATOM 2497 C C . PRO A 1 329 ? 4.341 -11.264 8.294 1.00 95.44 329 PRO A C 1
ATOM 2499 O O . PRO A 1 329 ? 5.010 -10.521 7.578 1.00 95.44 329 PRO A O 1
ATOM 2502 N N . GLN A 1 330 ? 3.104 -10.937 8.683 1.00 93.69 330 GLN A N 1
ATOM 2503 C CA . GLN A 1 330 ? 2.449 -9.690 8.283 1.00 93.69 330 GLN A CA 1
ATOM 2504 C C . GLN A 1 330 ? 3.107 -8.459 8.924 1.00 93.69 330 GLN A C 1
ATOM 2506 O O . GLN A 1 330 ? 3.257 -7.436 8.261 1.00 93.69 330 GLN A O 1
ATOM 2511 N N . GLY A 1 331 ? 3.512 -8.550 10.193 1.00 95.94 331 GLY A N 1
ATOM 2512 C CA . GLY A 1 331 ? 4.215 -7.489 10.910 1.00 95.94 331 GLY A CA 1
ATOM 2513 C C . GLY A 1 331 ? 5.534 -7.137 10.231 1.00 95.94 331 GLY A C 1
ATOM 2514 O O . GLY A 1 331 ? 5.745 -5.977 9.885 1.00 95.94 331 GLY A O 1
ATOM 2515 N N . ASN A 1 332 ? 6.360 -8.143 9.929 1.00 96.88 332 ASN A N 1
ATOM 2516 C CA . ASN A 1 332 ? 7.630 -7.929 9.230 1.00 96.88 332 ASN A CA 1
ATOM 2517 C C . ASN A 1 332 ? 7.438 -7.392 7.804 1.00 96.88 332 ASN A C 1
ATOM 2519 O O . ASN A 1 332 ? 8.160 -6.486 7.390 1.00 96.88 332 ASN A O 1
ATOM 2523 N N . ALA A 1 333 ? 6.435 -7.883 7.065 1.00 96.38 333 ALA A N 1
ATOM 2524 C CA . ALA A 1 333 ? 6.108 -7.347 5.744 1.00 96.38 333 ALA A CA 1
ATOM 2525 C C . ALA A 1 333 ? 5.683 -5.868 5.805 1.00 96.38 333 ALA A C 1
ATOM 2527 O O . ALA A 1 333 ? 6.107 -5.068 4.971 1.00 96.38 333 ALA A O 1
ATOM 2528 N N . ASN A 1 334 ? 4.878 -5.490 6.803 1.00 96.06 334 ASN A N 1
ATOM 2529 C CA . ASN A 1 334 ? 4.454 -4.106 7.010 1.00 96.06 334 ASN A CA 1
ATOM 2530 C C . ASN A 1 334 ? 5.628 -3.198 7.383 1.00 96.06 334 ASN A C 1
ATOM 2532 O O . ASN A 1 334 ? 5.729 -2.105 6.832 1.00 96.06 334 ASN A O 1
ATOM 2536 N N . VAL A 1 335 ? 6.521 -3.649 8.270 1.00 97.88 335 VAL A N 1
ATOM 2537 C CA . VAL A 1 335 ? 7.723 -2.896 8.656 1.00 97.88 335 VAL A CA 1
ATOM 2538 C C . VAL A 1 335 ? 8.637 -2.679 7.458 1.00 97.88 335 VAL A C 1
ATOM 2540 O O . VAL A 1 335 ? 8.980 -1.538 7.175 1.00 97.88 335 VAL A O 1
ATOM 2543 N N . LEU A 1 336 ? 8.976 -3.724 6.698 1.00 97.19 336 LEU A N 1
ATOM 2544 C CA . LEU A 1 336 ? 9.818 -3.571 5.506 1.00 97.19 336 LEU A CA 1
ATOM 2545 C C . LEU A 1 336 ? 9.189 -2.642 4.466 1.00 97.19 336 LEU A C 1
ATOM 2547 O O . LEU A 1 336 ? 9.858 -1.760 3.930 1.00 97.19 336 LEU A O 1
ATOM 2551 N N . ASN A 1 337 ? 7.892 -2.800 4.203 1.00 96.69 337 ASN A N 1
ATOM 2552 C CA . ASN A 1 337 ? 7.180 -1.927 3.276 1.00 96.69 337 ASN A CA 1
ATOM 2553 C C . ASN A 1 337 ? 7.168 -0.468 3.757 1.00 96.69 337 ASN A C 1
ATOM 2555 O O . ASN A 1 337 ? 7.345 0.432 2.938 1.00 96.69 337 ASN A O 1
ATOM 2559 N N . ALA A 1 338 ? 7.000 -0.229 5.059 1.00 97.62 338 ALA A N 1
ATOM 2560 C CA . ALA A 1 338 ? 7.068 1.107 5.640 1.00 97.62 338 ALA A CA 1
ATOM 2561 C C . ALA A 1 338 ? 8.473 1.711 5.521 1.00 97.62 338 ALA A C 1
ATOM 2563 O O . ALA A 1 338 ? 8.608 2.827 5.032 1.00 97.62 338 ALA A O 1
ATOM 2564 N N . LEU A 1 339 ? 9.515 0.955 5.880 1.00 98.00 339 LEU A N 1
ATOM 2565 C CA . LEU A 1 339 ? 10.909 1.390 5.759 1.00 98.00 339 LEU A CA 1
ATOM 2566 C C . LEU A 1 339 ? 11.274 1.717 4.303 1.00 98.00 339 LEU A C 1
ATOM 2568 O O . LEU A 1 339 ? 11.988 2.677 4.061 1.00 98.00 339 LEU A O 1
ATOM 2572 N N . SER A 1 340 ? 10.702 1.014 3.318 1.00 96.81 340 SER A N 1
ATOM 2573 C CA . SER A 1 340 ? 10.915 1.315 1.889 1.00 96.81 340 SER A CA 1
ATOM 2574 C C . SER A 1 340 ? 10.289 2.631 1.397 1.00 96.81 340 SER A C 1
ATOM 2576 O O . SER A 1 340 ? 10.416 2.967 0.218 1.00 96.81 340 SER A O 1
ATOM 2578 N N . LYS A 1 341 ? 9.543 3.323 2.265 1.00 96.94 341 LYS A N 1
ATOM 2579 C CA . LYS A 1 341 ? 8.884 4.613 2.009 1.00 96.94 341 LYS A CA 1
ATOM 2580 C C . LYS A 1 341 ? 9.318 5.707 2.988 1.00 96.94 341 LYS A C 1
ATOM 2582 O O . LYS A 1 341 ? 8.935 6.856 2.811 1.00 96.94 341 LYS A O 1
ATOM 2587 N N . LEU A 1 342 ? 10.043 5.341 4.043 1.00 97.25 342 LEU A N 1
ATOM 2588 C CA . LEU A 1 342 ? 10.450 6.221 5.131 1.00 97.25 342 LEU A CA 1
ATOM 2589 C C . LEU A 1 342 ? 11.976 6.239 5.188 1.00 97.25 342 LEU A C 1
ATOM 2591 O O . LEU A 1 342 ? 12.571 5.583 6.042 1.00 97.25 342 LEU A O 1
ATOM 2595 N N . ASP A 1 343 ? 12.600 6.993 4.283 1.00 96.44 343 ASP A N 1
ATOM 2596 C CA . ASP A 1 343 ? 14.064 7.049 4.152 1.00 96.44 343 ASP A CA 1
ATOM 2597 C C . ASP A 1 343 ? 14.747 7.419 5.475 1.00 96.44 343 ASP A C 1
ATOM 2599 O O . ASP A 1 343 ? 15.754 6.817 5.840 1.00 96.44 343 ASP A O 1
ATOM 2603 N N . ALA A 1 344 ? 14.149 8.339 6.242 1.00 96.88 344 ALA A N 1
ATOM 2604 C CA . ALA A 1 344 ? 14.637 8.722 7.565 1.00 96.88 344 ALA A CA 1
ATOM 2605 C C . ALA A 1 344 ? 14.636 7.549 8.561 1.00 96.88 344 ALA A C 1
ATOM 2607 O O . ALA A 1 344 ? 15.588 7.389 9.309 1.00 96.88 344 ALA A O 1
ATOM 2608 N N . ALA A 1 345 ? 13.613 6.689 8.547 1.00 97.44 345 ALA A N 1
ATOM 2609 C CA . ALA A 1 345 ? 13.574 5.503 9.402 1.00 97.44 345 ALA A CA 1
ATOM 2610 C C . ALA A 1 345 ? 14.555 4.424 8.921 1.00 97.44 345 ALA A C 1
ATOM 2612 O O . ALA A 1 345 ? 15.236 3.800 9.727 1.00 97.44 345 ALA A O 1
ATOM 2613 N N . ALA A 1 346 ? 14.625 4.194 7.605 1.00 97.69 346 ALA A N 1
ATOM 2614 C CA . ALA A 1 346 ? 15.502 3.188 7.013 1.00 97.69 346 ALA A CA 1
ATOM 2615 C C . ALA A 1 346 ? 16.990 3.511 7.216 1.00 97.69 346 ALA A C 1
ATOM 2617 O O . ALA A 1 346 ? 17.781 2.589 7.417 1.00 97.69 346 ALA A O 1
ATOM 2618 N N . ALA A 1 347 ? 17.360 4.796 7.200 1.00 97.50 347 ALA A N 1
ATOM 2619 C CA . ALA A 1 347 ? 18.722 5.259 7.463 1.00 97.50 347 ALA A CA 1
ATOM 2620 C C . ALA A 1 347 ? 19.196 4.962 8.896 1.00 97.50 347 ALA A C 1
ATOM 2622 O O . ALA A 1 347 ? 20.391 4.774 9.112 1.00 97.50 347 ALA A O 1
ATOM 2623 N N . GLU A 1 348 ? 18.268 4.877 9.851 1.00 98.25 348 GLU A N 1
ATOM 2624 C CA . GLU A 1 348 ? 18.572 4.604 11.260 1.00 98.25 348 GLU A CA 1
ATOM 2625 C C . GLU A 1 348 ? 18.657 3.105 11.587 1.00 98.25 348 GLU A C 1
ATOM 2627 O O . GLU A 1 348 ? 19.101 2.737 12.674 1.00 98.25 348 GLU A O 1
ATOM 2632 N N . VAL A 1 349 ? 18.252 2.219 10.667 1.00 98.19 349 VAL A N 1
ATOM 2633 C CA . VAL A 1 349 ? 18.349 0.771 10.889 1.00 98.19 349 VAL A CA 1
ATOM 2634 C C . VAL A 1 349 ? 19.808 0.324 10.792 1.00 98.19 349 VAL A C 1
ATOM 2636 O O . VAL A 1 349 ? 20.465 0.467 9.756 1.00 98.19 349 VAL A O 1
ATOM 2639 N N . SER A 1 350 ? 20.307 -0.282 11.865 1.00 97.88 350 SER A N 1
ATOM 2640 C CA . SER A 1 350 ? 21.675 -0.781 11.963 1.00 97.88 350 SER A CA 1
ATOM 2641 C C . SER A 1 350 ? 21.934 -1.972 11.022 1.00 97.88 350 SER A C 1
ATOM 2643 O O . SER A 1 350 ? 21.004 -2.705 10.665 1.00 97.88 350 SER A O 1
ATOM 2645 N N . PRO A 1 351 ? 23.196 -2.252 10.640 1.00 96.81 351 PRO A N 1
ATOM 2646 C CA . PRO A 1 351 ? 23.535 -3.458 9.877 1.00 96.81 351 PRO A CA 1
ATOM 2647 C C . PRO A 1 351 ? 23.059 -4.758 10.551 1.00 96.81 351 PRO A C 1
ATOM 2649 O O . PRO A 1 351 ? 22.506 -5.646 9.897 1.00 96.81 351 PRO A O 1
ATOM 2652 N N . GLU A 1 352 ? 23.213 -4.871 11.872 1.00 97.12 352 GLU A N 1
ATOM 2653 C CA . GLU A 1 352 ? 22.695 -5.993 12.659 1.00 97.12 352 GLU A CA 1
ATOM 2654 C C . GLU A 1 352 ? 21.161 -6.014 12.685 1.00 97.12 352 GLU A C 1
ATOM 2656 O O . GLU A 1 352 ? 20.556 -7.088 12.715 1.00 97.12 352 GLU A O 1
ATOM 2661 N N . GLY A 1 353 ? 20.529 -4.844 12.667 1.00 97.56 353 GLY A N 1
ATOM 2662 C CA . GLY A 1 353 ? 19.094 -4.654 12.505 1.00 97.56 353 GLY A CA 1
ATOM 2663 C C . GLY A 1 353 ? 18.575 -5.242 11.202 1.00 97.56 353 GLY A C 1
ATOM 2664 O O . GLY A 1 353 ? 17.710 -6.121 11.226 1.00 97.56 353 GLY A O 1
ATOM 2665 N N . TRP A 1 354 ? 19.172 -4.846 10.075 1.00 97.69 354 TRP A N 1
ATOM 2666 C CA . TRP A 1 354 ? 18.852 -5.403 8.760 1.00 97.69 354 TRP A CA 1
ATOM 2667 C C . TRP A 1 354 ? 19.048 -6.913 8.713 1.00 97.69 354 TRP A C 1
ATOM 2669 O O . TRP A 1 354 ? 18.189 -7.620 8.190 1.00 97.69 354 TRP A O 1
ATOM 2679 N N . LYS A 1 355 ? 20.113 -7.430 9.338 1.00 96.50 355 LYS A N 1
ATOM 2680 C CA . LYS A 1 355 ? 20.320 -8.875 9.481 1.00 96.50 355 LYS A CA 1
ATOM 2681 C C . LYS A 1 355 ? 19.186 -9.554 10.255 1.00 96.50 355 LYS A C 1
ATOM 2683 O O . LYS A 1 355 ? 18.680 -10.575 9.801 1.00 96.50 355 LYS A O 1
ATOM 2688 N N . ARG A 1 356 ? 18.748 -9.003 11.394 1.00 96.62 356 ARG A N 1
ATOM 2689 C CA . ARG A 1 356 ? 17.628 -9.566 12.178 1.00 96.62 356 ARG A CA 1
ATOM 2690 C C . ARG A 1 356 ? 16.317 -9.551 11.398 1.00 96.62 356 ARG A C 1
ATOM 2692 O O . ARG A 1 356 ? 15.583 -10.538 11.445 1.00 96.62 356 ARG A O 1
ATOM 2699 N N . VAL A 1 357 ? 16.028 -8.452 10.700 1.00 95.44 357 VAL A N 1
ATOM 2700 C CA . VAL A 1 357 ? 14.838 -8.327 9.849 1.00 95.44 357 VAL A CA 1
ATOM 2701 C C . VAL A 1 357 ? 14.899 -9.347 8.713 1.00 95.44 357 VAL A C 1
ATOM 2703 O O . VAL A 1 357 ? 13.942 -10.101 8.548 1.00 95.44 357 VAL A O 1
ATOM 2706 N N . GLY A 1 358 ? 16.033 -9.441 8.008 1.00 94.88 358 GLY A N 1
ATOM 2707 C CA . GLY A 1 358 ? 16.296 -10.422 6.951 1.00 94.88 358 GLY A CA 1
ATOM 2708 C C . GLY A 1 358 ? 16.085 -11.863 7.419 1.00 94.88 358 GLY A C 1
ATOM 2709 O O . GLY A 1 358 ? 15.231 -12.567 6.886 1.00 94.88 358 GLY A O 1
ATOM 2710 N N . GLU A 1 359 ? 16.758 -12.280 8.495 1.00 95.31 359 GLU A N 1
ATOM 2711 C CA . GLU A 1 359 ? 16.588 -13.612 9.098 1.00 95.31 359 GLU A CA 1
ATOM 2712 C C . GLU A 1 359 ? 15.116 -13.923 9.429 1.00 95.31 359 GLU A C 1
ATOM 2714 O O . GLU A 1 359 ? 14.645 -15.051 9.237 1.00 95.31 359 GLU A O 1
ATOM 2719 N N . ALA A 1 360 ? 14.371 -12.928 9.926 1.00 96.00 360 ALA A N 1
ATOM 2720 C CA . ALA A 1 360 ? 12.968 -13.097 10.270 1.00 96.00 360 ALA A CA 1
ATOM 2721 C C . ALA A 1 360 ? 12.091 -13.323 9.029 1.00 96.00 360 ALA A C 1
ATOM 2723 O O . ALA A 1 360 ? 11.307 -14.278 9.031 1.00 96.00 360 ALA A O 1
ATOM 2724 N N . VAL A 1 361 ? 12.252 -12.525 7.962 1.00 95.00 361 VAL A N 1
ATOM 2725 C CA . VAL A 1 361 ? 11.495 -12.736 6.714 1.00 95.00 361 VAL A CA 1
ATOM 2726 C C . VAL A 1 361 ? 11.875 -14.032 6.005 1.00 95.00 361 VAL A C 1
ATOM 2728 O O . VAL A 1 361 ? 10.986 -14.728 5.520 1.00 95.00 361 VAL A O 1
ATOM 2731 N N . GLU A 1 362 ? 13.147 -14.433 6.011 1.00 95.50 362 GLU A N 1
ATOM 2732 C CA . GLU A 1 362 ? 13.588 -15.707 5.423 1.00 95.50 362 GLU A CA 1
ATOM 2733 C C . GLU A 1 362 ? 12.949 -16.925 6.094 1.00 95.50 362 GLU A C 1
ATOM 2735 O O . GLU A 1 362 ? 12.570 -17.900 5.436 1.00 95.50 362 GLU A O 1
ATOM 2740 N N . ARG A 1 363 ? 12.835 -16.888 7.425 1.00 95.06 363 ARG A N 1
ATOM 2741 C CA . ARG A 1 363 ? 12.156 -17.928 8.205 1.00 95.06 363 ARG A CA 1
ATOM 2742 C C . ARG A 1 363 ? 10.659 -17.959 7.894 1.00 95.06 363 ARG A C 1
ATOM 2744 O O . ARG A 1 363 ? 10.075 -19.036 7.823 1.00 95.06 363 ARG A O 1
ATOM 2751 N N . GLN A 1 364 ? 10.057 -16.789 7.704 1.00 95.94 364 GLN A N 1
ATOM 2752 C CA . GLN A 1 364 ? 8.613 -16.609 7.559 1.00 95.94 364 GLN A CA 1
ATOM 2753 C C . GLN A 1 364 ? 8.098 -16.701 6.124 1.00 95.94 364 GLN A C 1
ATOM 2755 O O . GLN A 1 364 ? 6.887 -16.762 5.932 1.00 95.94 364 GLN A O 1
ATOM 2760 N N . ALA A 1 365 ? 8.975 -16.747 5.118 1.00 95.06 365 ALA A N 1
ATOM 2761 C CA . ALA A 1 365 ? 8.602 -16.731 3.702 1.00 95.06 365 ALA A CA 1
ATOM 2762 C C . ALA A 1 365 ? 7.490 -17.739 3.348 1.00 95.06 365 ALA A C 1
ATOM 2764 O O . ALA A 1 365 ? 6.579 -17.431 2.583 1.00 95.06 365 ALA A O 1
ATOM 2765 N N . ARG A 1 366 ? 7.508 -18.939 3.948 1.00 92.06 366 ARG A N 1
ATOM 2766 C CA . ARG A 1 366 ? 6.493 -19.977 3.691 1.00 92.06 366 ARG A CA 1
ATOM 2767 C C . ARG A 1 366 ? 5.126 -19.699 4.321 1.00 92.06 366 ARG A C 1
ATOM 2769 O O . ARG A 1 366 ? 4.138 -20.224 3.811 1.00 92.06 366 ARG A O 1
ATOM 2776 N N . GLU A 1 367 ? 5.087 -18.909 5.390 1.00 94.50 367 GLU A N 1
ATOM 2777 C CA . GLU A 1 367 ? 3.891 -18.549 6.165 1.00 94.50 367 GLU A CA 1
ATOM 2778 C C . GLU A 1 367 ? 3.230 -17.256 5.675 1.00 94.50 367 GLU A C 1
ATOM 2780 O O . GLU A 1 367 ? 2.097 -16.954 6.054 1.00 94.50 367 GLU A O 1
ATOM 2785 N N . MET A 1 368 ? 3.931 -16.472 4.851 1.00 94.06 368 MET A N 1
ATOM 2786 C CA . MET A 1 368 ? 3.367 -15.267 4.253 1.00 94.06 368 MET A CA 1
ATOM 2787 C C . MET A 1 368 ? 2.159 -15.617 3.381 1.00 94.06 368 MET A C 1
ATOM 2789 O O . MET A 1 368 ? 2.068 -16.702 2.807 1.00 94.06 368 MET A O 1
ATOM 2793 N N . ASN A 1 369 ? 1.230 -14.674 3.263 1.00 95.56 369 ASN A N 1
ATOM 2794 C CA . ASN A 1 369 ? 0.213 -14.681 2.216 1.00 95.56 369 ASN A CA 1
ATOM 2795 C C . ASN A 1 369 ? 0.767 -13.973 0.951 1.00 95.56 369 ASN A C 1
ATOM 2797 O O . ASN A 1 369 ? 1.859 -13.395 1.021 1.00 95.56 369 ASN A O 1
ATOM 2801 N N . PRO A 1 370 ? 0.051 -13.994 -0.193 1.00 96.56 370 PRO A N 1
ATOM 2802 C CA . PRO A 1 370 ? 0.533 -13.383 -1.437 1.00 96.56 370 PRO A CA 1
ATOM 2803 C C . PRO A 1 370 ? 0.927 -11.908 -1.278 1.00 96.56 370 PRO A C 1
ATOM 2805 O O . PRO A 1 370 ? 2.030 -11.516 -1.656 1.00 96.56 370 PRO A O 1
ATOM 2808 N N . GLN A 1 371 ? 0.077 -11.115 -0.619 1.00 95.75 371 GLN A N 1
ATOM 2809 C CA . GLN A 1 371 ? 0.330 -9.697 -0.358 1.00 95.75 371 GLN A CA 1
ATOM 2810 C C . GLN A 1 371 ? 1.582 -9.468 0.502 1.00 95.75 371 GLN A C 1
ATOM 2812 O O . GLN A 1 371 ? 2.386 -8.584 0.213 1.00 95.75 371 GLN A O 1
ATOM 2817 N N . GLY A 1 372 ? 1.761 -10.250 1.570 1.00 95.94 372 GLY A N 1
ATOM 2818 C CA . GLY A 1 372 ? 2.911 -10.144 2.466 1.00 95.94 372 GLY A CA 1
ATOM 2819 C C . GLY A 1 372 ? 4.220 -10.403 1.728 1.00 95.94 372 GLY A C 1
ATOM 2820 O O . GLY A 1 372 ? 5.155 -9.617 1.851 1.00 95.94 372 GLY A O 1
ATOM 2821 N N . ASN A 1 373 ? 4.257 -11.444 0.896 1.00 97.12 373 ASN A N 1
ATOM 2822 C CA . ASN A 1 373 ? 5.438 -11.765 0.103 1.00 97.12 373 ASN A CA 1
ATOM 2823 C C . ASN A 1 373 ? 5.714 -10.710 -0.986 1.00 97.12 373 ASN A C 1
ATOM 2825 O O . ASN A 1 373 ? 6.851 -10.266 -1.148 1.00 97.12 373 ASN A O 1
ATOM 2829 N N . ALA A 1 374 ? 4.672 -10.231 -1.677 1.00 97.44 374 ALA A N 1
ATOM 2830 C CA . ALA A 1 374 ? 4.794 -9.150 -2.655 1.00 97.44 374 ALA A CA 1
ATOM 2831 C C . ALA A 1 374 ? 5.335 -7.855 -2.023 1.00 97.44 374 ALA A C 1
ATOM 2833 O O . ALA A 1 374 ? 6.217 -7.208 -2.590 1.00 97.44 374 ALA A O 1
ATOM 2834 N N . ASN A 1 375 ? 4.857 -7.499 -0.826 1.00 96.88 375 ASN A N 1
ATOM 2835 C CA . ASN A 1 375 ? 5.343 -6.344 -0.071 1.00 96.88 375 ASN A CA 1
ATOM 2836 C C . ASN A 1 375 ? 6.812 -6.497 0.332 1.00 96.88 375 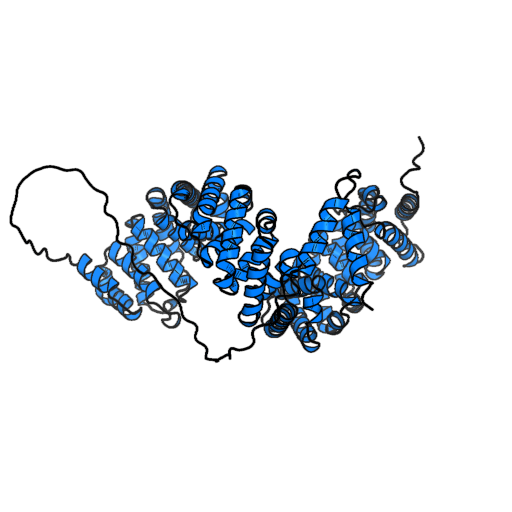ASN A C 1
ATOM 2838 O O . ASN A 1 375 ? 7.575 -5.546 0.178 1.00 96.88 375 ASN A O 1
ATOM 2842 N N . VAL A 1 376 ? 7.220 -7.680 0.807 1.00 98.00 376 VAL A N 1
ATOM 2843 C CA . VAL A 1 376 ? 8.617 -7.961 1.171 1.00 98.00 376 VAL A CA 1
ATOM 2844 C C . VAL A 1 376 ? 9.529 -7.846 -0.046 1.00 98.00 376 VAL A C 1
ATOM 2846 O O . VAL A 1 376 ? 10.488 -7.081 -0.004 1.00 98.00 376 VAL A O 1
ATOM 2849 N N . LEU A 1 377 ? 9.222 -8.528 -1.153 1.00 98.06 377 LEU A N 1
ATOM 2850 C CA . LEU A 1 377 ? 10.039 -8.465 -2.370 1.00 98.06 377 LEU A CA 1
ATOM 2851 C C . LEU A 1 377 ? 10.125 -7.037 -2.927 1.00 98.06 377 LEU A C 1
ATOM 2853 O O . LEU A 1 377 ? 11.212 -6.565 -3.264 1.00 98.06 377 LEU A O 1
ATOM 2857 N N . ASN A 1 378 ? 9.004 -6.315 -2.973 1.00 97.56 378 ASN A N 1
ATOM 2858 C CA . ASN A 1 378 ? 8.987 -4.926 -3.425 1.00 97.56 378 ASN A CA 1
ATOM 2859 C C . ASN A 1 378 ? 9.809 -4.007 -2.508 1.00 97.56 378 ASN A C 1
ATOM 2861 O O . ASN A 1 378 ? 10.539 -3.157 -3.014 1.00 97.56 378 ASN A O 1
ATOM 2865 N N . ALA A 1 379 ? 9.738 -4.188 -1.187 1.00 97.50 379 ALA A N 1
ATOM 2866 C CA . ALA A 1 379 ? 10.545 -3.428 -0.236 1.00 97.50 379 ALA A CA 1
ATOM 2867 C C . ALA A 1 379 ? 12.042 -3.721 -0.396 1.00 97.50 379 ALA A C 1
ATOM 2869 O O . ALA A 1 379 ? 12.839 -2.793 -0.497 1.00 97.50 379 ALA A O 1
ATOM 2870 N N . LEU A 1 380 ? 12.420 -4.998 -0.507 1.00 97.88 380 LEU A N 1
ATOM 2871 C CA . LEU A 1 380 ? 13.807 -5.403 -0.741 1.00 97.88 380 LEU A CA 1
ATOM 2872 C C . LEU A 1 380 ? 14.353 -4.830 -2.057 1.00 97.88 380 LEU A C 1
ATOM 2874 O O . LEU A 1 380 ? 15.521 -4.476 -2.125 1.00 97.88 380 LEU A O 1
ATOM 2878 N N . SER A 1 381 ? 13.513 -4.648 -3.082 1.00 96.75 381 SER A N 1
ATOM 2879 C CA . SER A 1 381 ? 13.925 -4.022 -4.350 1.00 96.75 381 SER A CA 1
ATOM 2880 C C . SER A 1 381 ? 14.247 -2.522 -4.255 1.00 96.75 381 SER A C 1
ATOM 2882 O O . SER A 1 381 ? 14.708 -1.938 -5.236 1.00 96.75 381 SER A O 1
ATOM 2884 N N . LYS A 1 382 ? 13.956 -1.896 -3.108 1.00 96.06 382 LYS A N 1
ATOM 2885 C CA . LYS A 1 382 ? 14.176 -0.469 -2.825 1.00 96.06 382 LYS A CA 1
ATOM 2886 C C . LYS A 1 382 ? 15.163 -0.226 -1.681 1.00 96.06 382 LYS A C 1
ATOM 2888 O O . LYS A 1 382 ? 15.588 0.905 -1.490 1.00 96.06 382 LYS A O 1
ATOM 2893 N N . LEU A 1 383 ? 15.484 -1.258 -0.902 1.00 96.25 383 LEU A N 1
ATOM 2894 C CA . LEU A 1 383 ? 16.300 -1.172 0.305 1.00 96.25 383 LEU A CA 1
ATOM 2895 C C . LEU A 1 383 ? 17.549 -2.041 0.141 1.00 96.25 383 LEU A C 1
ATOM 2897 O O . LEU A 1 383 ? 17.554 -3.207 0.538 1.00 96.25 383 LEU A O 1
ATOM 2901 N N . ASP A 1 384 ? 18.619 -1.467 -0.410 1.00 94.94 384 ASP A N 1
ATOM 2902 C CA . ASP A 1 384 ? 19.858 -2.199 -0.711 1.00 94.94 384 ASP A CA 1
ATOM 2903 C C . ASP A 1 384 ? 20.463 -2.876 0.528 1.00 94.94 384 ASP A C 1
ATOM 2905 O O . ASP A 1 384 ? 20.889 -4.029 0.460 1.00 94.94 384 ASP A O 1
ATOM 2909 N N . ALA A 1 385 ? 20.444 -2.201 1.683 1.00 94.88 385 ALA A N 1
ATOM 2910 C CA . ALA A 1 385 ? 20.932 -2.765 2.944 1.00 94.88 385 ALA A CA 1
ATOM 2911 C C . ALA A 1 385 ? 20.100 -3.977 3.405 1.00 94.88 385 ALA A C 1
ATOM 2913 O O . ALA A 1 385 ? 20.656 -4.980 3.853 1.00 94.88 385 ALA A O 1
ATOM 2914 N N . ALA A 1 386 ? 18.775 -3.920 3.233 1.00 95.94 386 ALA A N 1
ATOM 2915 C CA . ALA A 1 386 ? 17.882 -5.031 3.547 1.00 95.94 386 ALA A CA 1
ATOM 2916 C C . ALA A 1 386 ? 18.086 -6.203 2.575 1.00 95.94 386 ALA A C 1
ATOM 2918 O O . ALA A 1 386 ? 18.182 -7.349 3.004 1.00 95.94 386 ALA A O 1
ATOM 2919 N N . ALA A 1 387 ? 18.203 -5.926 1.272 1.00 96.56 387 ALA A N 1
ATOM 2920 C CA . ALA A 1 387 ? 18.468 -6.940 0.254 1.00 96.56 387 ALA A CA 1
ATOM 2921 C C . ALA A 1 387 ? 19.827 -7.627 0.460 1.00 96.56 387 ALA A C 1
ATOM 2923 O O . ALA A 1 387 ? 19.923 -8.846 0.323 1.00 96.56 387 ALA A O 1
ATOM 2924 N N . ALA A 1 388 ? 20.862 -6.874 0.840 1.00 95.44 388 ALA A N 1
ATOM 2925 C CA . ALA A 1 388 ? 22.186 -7.413 1.152 1.00 95.44 388 ALA A CA 1
ATOM 2926 C C . ALA A 1 388 ? 22.189 -8.324 2.391 1.00 95.44 388 ALA A C 1
ATOM 2928 O O . ALA A 1 388 ? 23.051 -9.196 2.510 1.00 95.44 388 ALA A O 1
ATOM 2929 N N . ALA A 1 389 ? 21.230 -8.141 3.302 1.00 95.69 389 ALA A N 1
ATOM 2930 C CA . ALA A 1 389 ? 21.072 -8.973 4.488 1.00 95.69 389 ALA A CA 1
ATOM 2931 C C . ALA A 1 389 ? 20.373 -10.317 4.211 1.00 95.69 389 ALA A C 1
ATOM 2933 O O . ALA A 1 389 ? 20.437 -11.203 5.064 1.00 95.69 389 ALA A O 1
ATOM 2934 N N . VAL A 1 390 ? 19.733 -10.488 3.046 1.00 97.25 390 VAL A N 1
ATOM 2935 C CA . VAL A 1 390 ? 19.050 -11.736 2.675 1.00 97.25 390 VAL A CA 1
ATOM 2936 C C . VAL A 1 390 ? 20.049 -12.765 2.144 1.00 97.25 390 VAL A C 1
ATOM 2938 O O . VAL A 1 390 ? 20.794 -12.524 1.190 1.00 97.25 390 VAL A O 1
ATOM 2941 N N . SER A 1 391 ? 20.040 -13.953 2.742 1.00 96.81 391 SER A N 1
ATOM 2942 C CA . SER A 1 391 ? 20.892 -15.074 2.365 1.00 96.81 391 SER A CA 1
ATOM 2943 C C . SER A 1 391 ? 20.482 -15.695 1.016 1.00 96.81 391 SER A C 1
ATOM 2945 O O . SER A 1 391 ? 19.326 -15.587 0.599 1.00 96.81 391 SER A O 1
ATOM 2947 N N . PRO A 1 392 ? 21.385 -16.421 0.325 1.00 96.25 392 PRO A N 1
ATOM 2948 C CA . PRO A 1 392 ? 21.029 -17.148 -0.899 1.00 96.25 392 PRO A CA 1
ATOM 2949 C C . PRO A 1 392 ? 19.857 -18.131 -0.723 1.00 96.25 392 PRO A C 1
ATOM 2951 O O . PRO A 1 392 ? 18.991 -18.231 -1.588 1.00 96.25 392 PRO A O 1
ATOM 2954 N N . GLU A 1 393 ? 19.800 -18.830 0.414 1.00 96.88 393 GLU A N 1
ATOM 2955 C CA . GLU A 1 393 ? 18.684 -19.723 0.754 1.00 96.88 393 GLU A CA 1
ATOM 2956 C C . GLU A 1 393 ? 17.406 -18.929 1.073 1.00 96.88 393 GLU A C 1
ATOM 2958 O O . GLU A 1 393 ? 16.300 -19.352 0.741 1.00 96.88 393 GLU A O 1
ATOM 2963 N N . GLY A 1 394 ? 17.553 -17.742 1.660 1.00 97.50 394 GLY A N 1
ATOM 2964 C CA . GLY A 1 394 ? 16.480 -16.778 1.857 1.00 97.50 394 GLY A CA 1
ATOM 2965 C C . GLY A 1 394 ? 15.803 -16.362 0.556 1.00 97.50 394 GLY A C 1
ATOM 2966 O O . GLY A 1 394 ? 14.579 -16.452 0.437 1.00 97.50 394 GLY A O 1
ATOM 2967 N N . TRP A 1 395 ? 16.599 -15.991 -0.451 1.00 97.88 395 TRP A N 1
ATOM 2968 C CA . TRP A 1 395 ? 16.095 -15.666 -1.787 1.00 97.88 395 TRP A CA 1
ATOM 2969 C C . TRP A 1 395 ? 15.337 -16.827 -2.419 1.00 97.88 395 TRP A C 1
ATOM 2971 O O . TRP A 1 395 ? 14.253 -16.620 -2.964 1.00 97.88 395 TRP A O 1
ATOM 2981 N N . LYS A 1 396 ? 15.855 -18.051 -2.273 1.00 97.69 396 LYS A N 1
ATOM 2982 C CA . LYS A 1 396 ? 15.171 -19.263 -2.728 1.00 97.69 396 LYS A CA 1
ATOM 2983 C C . LYS A 1 396 ? 13.810 -19.441 -2.060 1.00 97.69 396 LYS A C 1
ATOM 2985 O O . LYS A 1 396 ? 12.820 -19.653 -2.750 1.00 97.69 396 LYS A O 1
ATOM 2990 N N . ARG A 1 397 ? 13.720 -19.285 -0.739 1.00 97.75 397 ARG A N 1
ATOM 2991 C CA . ARG A 1 397 ? 12.446 -19.417 -0.009 1.00 97.75 397 ARG A CA 1
ATOM 2992 C C . ARG A 1 397 ? 11.420 -18.357 -0.398 1.00 97.75 397 ARG A C 1
ATOM 2994 O O . ARG A 1 397 ? 10.236 -18.678 -0.483 1.00 97.75 397 ARG A O 1
ATOM 3001 N N . LEU A 1 398 ? 11.854 -17.114 -0.615 1.00 98.12 398 LEU A N 1
ATOM 3002 C CA . LEU A 1 398 ? 10.978 -16.024 -1.059 1.00 98.12 398 LEU A CA 1
ATOM 3003 C C . LEU A 1 398 ? 10.465 -16.262 -2.488 1.00 98.12 398 LEU A C 1
ATOM 3005 O O . LEU A 1 398 ? 9.270 -16.094 -2.740 1.00 98.12 398 LEU A O 1
ATOM 3009 N N . ALA A 1 399 ? 11.338 -16.717 -3.395 1.00 97.94 399 ALA A N 1
ATOM 3010 C CA . ALA A 1 399 ? 10.964 -17.097 -4.758 1.00 97.94 399 ALA A CA 1
ATOM 3011 C C . ALA A 1 399 ? 9.980 -18.280 -4.765 1.00 97.94 399 ALA A C 1
ATOM 3013 O O . ALA A 1 399 ? 8.883 -18.150 -5.299 1.00 97.94 399 ALA A O 1
ATOM 3014 N N . GLU A 1 400 ? 10.288 -19.377 -4.063 1.00 97.94 400 GLU A N 1
ATOM 3015 C CA . GLU A 1 400 ? 9.391 -20.535 -3.913 1.00 97.94 400 GLU A CA 1
ATOM 3016 C C . GLU A 1 400 ? 8.033 -20.148 -3.306 1.00 97.94 400 GLU A C 1
ATOM 3018 O O . GLU A 1 400 ? 6.989 -20.700 -3.660 1.00 97.94 400 GLU A O 1
ATOM 3023 N N . ALA A 1 401 ? 8.014 -19.214 -2.349 1.00 97.81 401 ALA A N 1
ATOM 3024 C CA . ALA A 1 401 ? 6.767 -18.694 -1.806 1.00 97.81 401 ALA A CA 1
ATOM 3025 C C . ALA A 1 401 ? 5.969 -17.931 -2.867 1.00 97.81 401 ALA A C 1
ATOM 3027 O O . ALA A 1 401 ? 4.769 -18.170 -2.986 1.00 97.81 401 ALA A O 1
ATOM 3028 N N . ALA A 1 402 ? 6.627 -17.084 -3.663 1.00 97.94 402 ALA A N 1
ATOM 3029 C CA . ALA A 1 402 ? 5.979 -16.306 -4.714 1.00 97.94 402 ALA A CA 1
ATOM 3030 C C . ALA A 1 402 ? 5.397 -17.218 -5.801 1.00 97.94 402 ALA A C 1
ATOM 3032 O O . ALA A 1 402 ? 4.247 -17.036 -6.191 1.00 97.94 402 ALA A O 1
ATOM 3033 N N . GLU A 1 403 ? 6.140 -18.244 -6.220 1.00 97.88 403 GLU A N 1
ATOM 3034 C CA . GLU A 1 403 ? 5.689 -19.236 -7.202 1.00 97.88 403 GLU A CA 1
ATOM 3035 C C . GLU A 1 403 ? 4.421 -19.961 -6.740 1.00 97.88 403 GLU A C 1
ATOM 3037 O O . GLU A 1 403 ? 3.412 -19.970 -7.445 1.00 97.88 403 GLU A O 1
ATOM 3042 N N . ARG A 1 404 ? 4.429 -20.512 -5.517 1.00 96.81 404 ARG A N 1
ATOM 3043 C CA . ARG A 1 404 ? 3.259 -21.209 -4.949 1.00 96.81 404 ARG A CA 1
ATOM 3044 C C . ARG A 1 404 ? 2.034 -20.305 -4.837 1.00 96.81 404 ARG A C 1
ATOM 3046 O O . ARG A 1 404 ? 0.906 -20.786 -4.917 1.00 96.81 404 ARG A O 1
ATOM 3053 N N . GLN A 1 405 ? 2.261 -19.016 -4.602 1.00 97.44 405 GLN A N 1
ATOM 3054 C CA . GLN A 1 405 ? 1.226 -18.014 -4.374 1.00 97.44 405 GLN A CA 1
ATOM 3055 C C . GLN A 1 405 ? 0.743 -17.327 -5.649 1.00 97.44 405 GLN A C 1
ATOM 3057 O O . GLN A 1 405 ? -0.255 -16.617 -5.577 1.00 97.44 405 GLN A O 1
ATOM 3062 N N . ALA A 1 406 ? 1.397 -17.514 -6.801 1.00 97.56 406 ALA A N 1
ATOM 3063 C CA . ALA A 1 406 ? 1.077 -16.793 -8.036 1.00 97.56 406 ALA A CA 1
ATOM 3064 C C . ALA A 1 406 ? -0.416 -16.895 -8.405 1.00 97.56 406 ALA A C 1
ATOM 3066 O O . ALA A 1 406 ? -1.065 -15.909 -8.760 1.00 97.56 406 ALA A O 1
ATOM 3067 N N . ARG A 1 407 ? -1.016 -18.075 -8.209 1.00 95.00 407 ARG A N 1
ATOM 3068 C CA . ARG A 1 407 ? -2.450 -18.297 -8.446 1.00 95.00 407 ARG A CA 1
ATOM 3069 C C . ARG A 1 407 ? -3.374 -17.529 -7.492 1.00 95.00 407 ARG A C 1
ATOM 3071 O O . ARG A 1 407 ? -4.525 -17.324 -7.845 1.00 95.00 407 ARG A O 1
ATOM 3078 N N . ASP A 1 408 ? -2.900 -17.081 -6.341 1.00 96.50 408 ASP A N 1
ATOM 3079 C CA . ASP A 1 408 ? -3.700 -16.370 -5.337 1.00 96.50 408 ASP A CA 1
ATOM 3080 C C . ASP A 1 408 ? -3.395 -14.857 -5.325 1.00 96.50 408 ASP A C 1
ATOM 3082 O O . ASP A 1 408 ? -4.017 -14.100 -4.583 1.00 96.50 408 ASP A O 1
ATOM 3086 N N . MET A 1 409 ? -2.451 -14.399 -6.160 1.00 97.69 409 MET A N 1
ATOM 3087 C CA . MET A 1 409 ? -2.091 -12.987 -6.300 1.00 97.69 409 MET A CA 1
ATOM 3088 C C . MET A 1 409 ? -3.185 -12.185 -7.012 1.00 97.69 409 MET A C 1
ATOM 3090 O O . MET A 1 409 ? -3.710 -12.586 -8.062 1.00 97.69 409 MET A O 1
ATOM 3094 N N . ASN A 1 410 ? -3.478 -11.010 -6.455 1.00 98.19 410 ASN A N 1
ATOM 3095 C CA . ASN A 1 410 ? -4.268 -9.973 -7.115 1.00 98.19 410 ASN A CA 1
ATOM 3096 C C . ASN A 1 410 ? -3.398 -9.197 -8.145 1.00 98.19 410 ASN A C 1
ATOM 3098 O O . ASN A 1 410 ? -2.190 -9.444 -8.234 1.00 98.19 410 ASN A O 1
ATOM 3102 N N . PRO A 1 411 ? -3.968 -8.251 -8.921 1.00 98.19 411 PRO A N 1
ATOM 3103 C CA . PRO A 1 411 ? -3.220 -7.499 -9.936 1.00 98.19 411 PRO A CA 1
ATOM 3104 C C . PRO A 1 411 ? -2.022 -6.707 -9.392 1.00 98.19 411 PRO A C 1
ATOM 3106 O O . PRO A 1 411 ? -0.995 -6.587 -10.060 1.00 98.19 411 PRO A O 1
ATOM 3109 N N . GLN A 1 412 ? -2.133 -6.172 -8.176 1.00 97.75 412 GLN A N 1
ATOM 3110 C CA . GLN A 1 412 ? -1.062 -5.411 -7.544 1.00 97.75 412 GLN A CA 1
ATOM 3111 C C . GLN A 1 412 ? 0.061 -6.316 -7.035 1.00 97.75 412 GLN A C 1
ATOM 3113 O O . GLN A 1 412 ? 1.231 -5.982 -7.220 1.00 97.75 412 GLN A O 1
ATOM 3118 N N . ASP A 1 413 ? -0.282 -7.453 -6.431 1.00 98.19 413 ASP A N 1
ATOM 3119 C CA . ASP A 1 413 ? 0.686 -8.412 -5.903 1.00 98.19 413 ASP A CA 1
ATOM 3120 C C . ASP A 1 413 ? 1.593 -8.931 -7.027 1.00 98.19 413 ASP A C 1
ATOM 3122 O O . ASP A 1 413 ? 2.817 -8.851 -6.910 1.00 98.19 413 ASP A O 1
ATOM 3126 N N . ILE A 1 414 ? 1.011 -9.377 -8.150 1.00 98.25 414 ILE A N 1
ATOM 3127 C CA . ILE A 1 414 ? 1.788 -9.921 -9.275 1.00 98.25 414 ILE A CA 1
ATOM 3128 C C . ILE A 1 414 ? 2.679 -8.856 -9.930 1.00 98.25 414 ILE A C 1
ATOM 3130 O O . ILE A 1 414 ? 3.853 -9.116 -10.199 1.00 98.25 414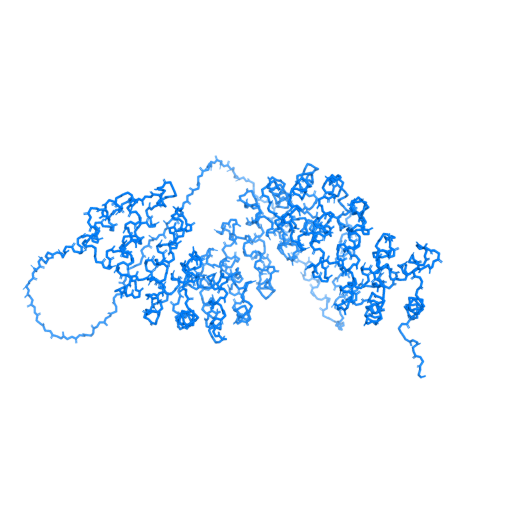 ILE A O 1
ATOM 3134 N N . ALA A 1 415 ? 2.170 -7.632 -10.111 1.00 98.25 415 ALA A N 1
ATOM 313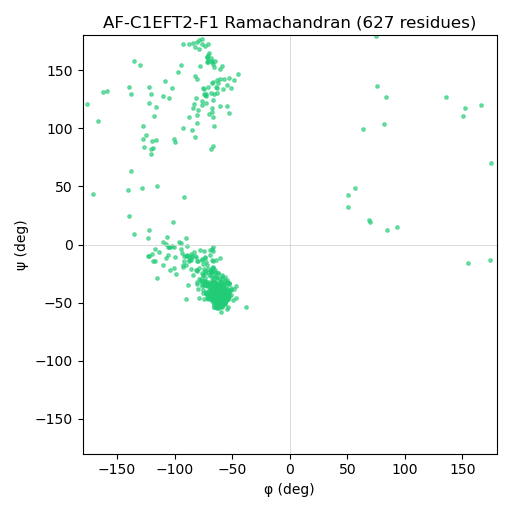5 C CA . ALA A 1 415 ? 2.952 -6.529 -10.666 1.00 98.25 415 ALA A CA 1
ATOM 3136 C C . ALA A 1 415 ? 4.125 -6.142 -9.749 1.00 98.25 415 ALA A C 1
ATOM 3138 O O . ALA A 1 415 ? 5.231 -5.885 -10.227 1.00 98.25 415 ALA A O 1
ATOM 3139 N N . ASN A 1 416 ? 3.908 -6.128 -8.429 1.00 98.25 416 ASN A N 1
ATOM 3140 C CA . ASN A 1 416 ? 4.952 -5.845 -7.445 1.00 98.25 416 ASN A CA 1
ATOM 3141 C C . ASN A 1 416 ? 6.022 -6.940 -7.416 1.00 98.25 416 ASN A C 1
ATOM 3143 O O . ASN A 1 416 ? 7.208 -6.616 -7.387 1.00 98.25 416 ASN A O 1
ATOM 3147 N N . VAL A 1 417 ? 5.624 -8.215 -7.463 1.00 98.56 417 VAL A N 1
ATOM 3148 C CA . VAL A 1 417 ? 6.561 -9.347 -7.514 1.00 98.56 417 VAL A CA 1
ATOM 3149 C C . VAL A 1 417 ? 7.418 -9.277 -8.773 1.00 98.56 417 VAL A C 1
ATOM 3151 O O . VAL A 1 417 ? 8.641 -9.277 -8.666 1.00 98.56 417 VAL A O 1
ATOM 3154 N N . LEU A 1 418 ? 6.820 -9.140 -9.960 1.00 98.44 418 LEU A N 1
ATOM 3155 C CA . LEU A 1 418 ? 7.581 -9.077 -11.212 1.00 98.44 418 LEU A CA 1
ATOM 3156 C C . LEU A 1 418 ? 8.515 -7.862 -11.257 1.00 98.44 418 LEU A C 1
ATOM 3158 O O . LEU A 1 418 ? 9.683 -7.997 -11.624 1.00 98.44 418 LEU A O 1
ATOM 3162 N N . ASN A 1 419 ? 8.047 -6.692 -10.818 1.00 98.00 419 ASN A N 1
ATOM 3163 C CA . ASN A 1 419 ? 8.882 -5.494 -10.722 1.00 98.00 419 ASN A CA 1
ATOM 3164 C C . ASN A 1 419 ? 10.019 -5.637 -9.698 1.00 98.00 419 ASN A C 1
ATOM 3166 O O . ASN A 1 419 ? 11.098 -5.085 -9.894 1.00 98.00 419 ASN A O 1
ATOM 3170 N N . ALA A 1 420 ? 9.815 -6.384 -8.614 1.00 98.12 420 ALA A N 1
ATOM 3171 C CA . ALA A 1 420 ? 10.883 -6.688 -7.672 1.00 98.12 420 ALA A CA 1
ATOM 3172 C C . ALA A 1 420 ? 11.909 -7.653 -8.284 1.00 98.12 420 ALA A C 1
ATOM 3174 O O . ALA A 1 420 ? 13.109 -7.392 -8.225 1.00 98.12 420 ALA A O 1
ATOM 3175 N N . LEU A 1 421 ? 11.458 -8.728 -8.940 1.00 98.31 421 LEU A N 1
ATOM 3176 C CA . LEU A 1 421 ? 12.327 -9.684 -9.640 1.00 98.31 421 LEU A CA 1
ATOM 3177 C C . LEU A 1 421 ? 13.128 -9.006 -10.764 1.00 98.31 421 LEU A C 1
ATOM 3179 O O . LEU A 1 421 ? 14.286 -9.358 -11.007 1.00 98.31 421 LEU A O 1
ATOM 3183 N N . SER A 1 422 ? 12.570 -7.970 -11.399 1.00 97.19 422 SER A N 1
ATOM 3184 C CA . SER A 1 422 ? 13.274 -7.173 -12.409 1.00 97.19 422 SER A CA 1
ATOM 3185 C C . SER A 1 422 ? 14.434 -6.331 -11.850 1.00 97.19 422 SER A C 1
ATOM 3187 O O . SER A 1 422 ? 15.305 -5.926 -12.625 1.00 97.19 422 SER A O 1
ATOM 3189 N N . LYS A 1 423 ? 14.535 -6.181 -10.524 1.00 96.62 423 LYS A N 1
ATOM 3190 C CA . LYS A 1 423 ? 15.607 -5.447 -9.829 1.00 96.62 423 LYS A CA 1
ATOM 3191 C C . LYS A 1 423 ? 16.488 -6.342 -8.951 1.00 96.62 423 LYS A C 1
ATOM 3193 O O . LYS A 1 423 ? 17.671 -6.069 -8.786 1.00 96.62 423 LYS A O 1
ATOM 3198 N N . LEU A 1 424 ? 15.935 -7.435 -8.430 1.00 96.75 424 LEU A N 1
ATOM 3199 C CA . LEU A 1 424 ? 16.603 -8.363 -7.518 1.00 96.75 424 LEU A CA 1
ATOM 3200 C C . LEU A 1 424 ? 17.092 -9.604 -8.270 1.00 96.75 424 LEU A C 1
ATOM 3202 O O . LEU A 1 424 ? 16.371 -10.595 -8.399 1.00 96.75 424 LEU A O 1
ATOM 3206 N N . ASP A 1 425 ? 18.330 -9.571 -8.770 1.00 94.94 425 ASP A N 1
ATOM 3207 C CA . ASP A 1 425 ? 18.860 -10.680 -9.576 1.00 94.94 425 ASP A CA 1
ATOM 3208 C C . ASP A 1 425 ? 18.945 -12.006 -8.812 1.00 94.94 425 ASP A C 1
ATOM 3210 O O . ASP A 1 425 ? 18.612 -13.040 -9.383 1.00 94.94 425 ASP A O 1
ATOM 3214 N N . ALA A 1 426 ? 19.290 -11.974 -7.522 1.00 96.19 426 ALA A N 1
ATOM 3215 C CA . ALA A 1 426 ? 19.334 -13.169 -6.679 1.00 96.19 426 ALA A CA 1
ATOM 3216 C C . ALA A 1 426 ? 17.952 -13.833 -6.525 1.00 96.19 426 ALA A C 1
ATOM 3218 O O . ALA A 1 426 ? 17.847 -15.053 -6.627 1.00 96.19 426 ALA A O 1
ATOM 3219 N N . ALA A 1 427 ? 16.889 -13.038 -6.352 1.00 97.31 427 ALA A N 1
ATOM 3220 C CA . ALA A 1 427 ? 15.518 -13.543 -6.292 1.00 97.31 427 ALA A CA 1
ATOM 3221 C C . ALA A 1 427 ? 15.079 -14.120 -7.645 1.00 97.31 427 ALA A C 1
ATOM 3223 O O . ALA A 1 427 ? 14.593 -15.243 -7.711 1.00 97.31 427 ALA A O 1
ATOM 3224 N N . ALA A 1 428 ? 15.310 -13.385 -8.738 1.00 97.56 428 ALA A N 1
ATOM 3225 C CA . ALA A 1 428 ? 14.943 -13.825 -10.084 1.00 97.56 428 ALA A CA 1
ATOM 3226 C C . ALA A 1 428 ? 15.722 -15.064 -10.551 1.00 97.56 428 ALA A C 1
ATOM 3228 O O . ALA A 1 428 ? 15.185 -15.873 -11.302 1.00 97.56 428 ALA A O 1
ATOM 3229 N N . ALA A 1 429 ? 16.974 -15.226 -10.115 1.00 96.94 429 ALA A N 1
ATOM 3230 C CA . ALA A 1 429 ? 17.775 -16.422 -10.372 1.00 96.94 429 ALA A CA 1
ATOM 3231 C C . ALA A 1 429 ? 17.226 -17.666 -9.663 1.00 96.94 429 ALA A C 1
ATOM 3233 O O . ALA A 1 429 ? 17.457 -18.779 -10.129 1.00 96.94 429 ALA A O 1
ATOM 3234 N N . ALA A 1 430 ? 16.536 -17.477 -8.537 1.00 97.38 430 ALA A N 1
ATOM 3235 C CA . ALA A 1 430 ? 15.972 -18.560 -7.749 1.00 97.38 430 ALA A CA 1
ATOM 3236 C C . ALA A 1 430 ? 14.584 -19.010 -8.232 1.00 97.38 430 ALA A C 1
ATOM 3238 O O . ALA A 1 430 ? 14.096 -20.030 -7.751 1.00 97.38 430 ALA A O 1
ATOM 3239 N N . VAL A 1 431 ? 13.970 -18.281 -9.174 1.00 98.25 431 VAL A N 1
ATOM 3240 C CA . VAL A 1 431 ? 12.683 -18.661 -9.768 1.00 98.25 431 VAL A CA 1
ATOM 3241 C C . VAL A 1 431 ? 12.865 -19.846 -10.718 1.00 98.25 431 VAL A C 1
ATOM 3243 O O . VAL A 1 431 ? 13.693 -19.798 -11.634 1.00 98.25 431 VAL A O 1
ATOM 3246 N N . SER A 1 432 ? 12.067 -20.892 -10.520 1.00 97.62 432 SER A N 1
ATOM 3247 C CA . SER A 1 432 ? 12.049 -22.096 -11.352 1.00 97.62 432 SER A CA 1
ATOM 3248 C C . SER A 1 432 ? 11.461 -21.843 -12.749 1.00 97.62 432 SER A C 1
ATOM 3250 O O . SER A 1 432 ? 10.791 -20.839 -13.006 1.00 97.62 432 SER A O 1
ATOM 3252 N N . GLN A 1 433 ? 11.685 -22.774 -13.682 1.00 94.56 433 GLN A N 1
ATOM 3253 C CA . GLN A 1 433 ? 11.085 -22.693 -15.019 1.00 94.56 433 GLN A CA 1
ATOM 3254 C C . GLN A 1 433 ? 9.548 -22.765 -14.956 1.00 94.56 433 GLN A C 1
ATOM 3256 O O . GLN A 1 433 ? 8.870 -21.999 -15.646 1.00 94.56 433 GLN A O 1
ATOM 3261 N N . GLU A 1 434 ? 8.985 -23.633 -14.105 1.00 97.00 434 GLU A N 1
ATOM 3262 C CA . GLU A 1 434 ? 7.534 -23.673 -13.878 1.00 97.00 434 GLU A CA 1
ATOM 3263 C C . GLU A 1 434 ? 7.037 -22.398 -13.187 1.00 97.00 434 GLU A C 1
ATOM 3265 O O . GLU A 1 434 ? 5.971 -21.890 -13.526 1.00 97.00 434 GLU A O 1
ATOM 3270 N N . GLY A 1 435 ? 7.840 -21.823 -12.289 1.00 98.00 435 GLY A N 1
ATOM 3271 C CA . GLY A 1 435 ? 7.565 -20.565 -11.602 1.00 98.00 435 GLY A CA 1
ATOM 3272 C C . GLY A 1 435 ? 7.248 -19.412 -12.549 1.00 98.00 435 GLY A C 1
ATOM 3273 O O . GLY A 1 435 ? 6.238 -18.725 -12.380 1.00 98.00 435 GLY A O 1
ATOM 3274 N N . TRP A 1 436 ? 8.051 -19.240 -13.604 1.00 98.12 436 TRP A N 1
ATOM 3275 C CA . TRP A 1 436 ? 7.777 -18.241 -14.645 1.00 98.12 436 TRP A CA 1
ATOM 3276 C C . TRP A 1 436 ? 6.452 -18.491 -15.373 1.00 98.12 436 TRP A C 1
ATOM 3278 O O . TRP A 1 436 ? 5.736 -17.537 -15.682 1.00 98.12 436 TRP A O 1
ATOM 3288 N N . SER A 1 437 ? 6.087 -19.758 -15.577 1.00 97.94 437 SER A N 1
ATOM 3289 C CA . SER A 1 437 ? 4.796 -20.132 -16.169 1.00 97.94 437 SER A CA 1
ATOM 3290 C C . SER A 1 437 ? 3.633 -19.811 -15.224 1.00 97.94 437 SER A C 1
ATOM 3292 O O . SER A 1 437 ? 2.613 -19.284 -15.660 1.00 97.94 437 SER A O 1
ATOM 3294 N N . TYR A 1 438 ? 3.790 -20.029 -13.914 1.00 98.44 438 TYR A N 1
ATOM 3295 C CA . TYR A 1 438 ? 2.779 -19.638 -12.928 1.00 98.44 438 TYR A CA 1
ATOM 3296 C C . TYR A 1 438 ? 2.572 -18.121 -12.873 1.00 98.44 438 TYR A C 1
ATOM 3298 O O . TYR A 1 438 ? 1.430 -17.665 -12.784 1.00 98.44 438 TYR A O 1
ATOM 3306 N N . PHE A 1 439 ? 3.648 -17.332 -12.962 1.00 98.50 439 PHE A N 1
ATOM 3307 C CA . PHE A 1 439 ? 3.534 -15.875 -13.046 1.00 98.50 439 PHE A CA 1
ATOM 3308 C C . PHE A 1 439 ? 2.847 -15.426 -14.336 1.00 98.50 439 PHE A C 1
ATOM 3310 O O . PHE A 1 439 ? 1.982 -14.559 -14.273 1.00 98.50 439 PHE A O 1
ATOM 3317 N N . SER A 1 440 ? 3.171 -16.041 -15.475 1.00 97.94 440 SER A N 1
ATOM 3318 C CA . SER A 1 440 ? 2.510 -15.786 -16.761 1.00 97.94 440 SER A CA 1
ATOM 3319 C C . SER A 1 440 ? 0.992 -16.008 -16.690 1.00 97.94 440 SER A C 1
ATOM 3321 O O . SER A 1 440 ? 0.223 -15.089 -16.970 1.00 97.94 440 SER A O 1
ATOM 3323 N N . VAL A 1 441 ? 0.548 -17.164 -16.182 1.00 98.19 441 VAL A N 1
ATOM 3324 C CA . VAL A 1 441 ? -0.885 -17.471 -15.998 1.00 98.19 441 VAL A CA 1
ATOM 3325 C C . VAL A 1 441 ? -1.557 -16.481 -15.040 1.00 98.19 441 VAL A C 1
ATOM 3327 O O . VAL A 1 441 ? -2.695 -16.059 -15.260 1.00 98.19 441 VAL A O 1
ATOM 3330 N N . ALA A 1 442 ? -0.866 -16.082 -13.968 1.00 98.12 442 ALA A N 1
ATOM 3331 C CA . ALA A 1 442 ? -1.379 -15.075 -13.045 1.00 98.12 442 ALA A CA 1
ATOM 3332 C C . ALA A 1 442 ? -1.525 -13.700 -13.718 1.00 98.12 442 ALA A C 1
ATOM 3334 O O . ALA A 1 442 ? -2.537 -13.033 -13.502 1.00 98.12 442 ALA A O 1
ATOM 3335 N N . VAL A 1 443 ? -0.557 -13.286 -14.541 1.00 98.31 443 VAL A N 1
ATOM 3336 C CA . VAL A 1 443 ? -0.612 -12.036 -15.311 1.00 98.31 443 VAL A CA 1
ATOM 3337 C C . VAL A 1 443 ? -1.770 -12.058 -16.301 1.00 98.31 443 VAL A C 1
ATOM 3339 O O . VAL A 1 443 ? -2.565 -11.121 -16.296 1.00 98.31 443 VAL A O 1
ATOM 3342 N N . GLU A 1 444 ? -1.915 -13.122 -17.092 1.00 98.19 444 GLU A N 1
ATOM 3343 C CA . GLU A 1 444 ? -3.015 -13.280 -18.051 1.00 98.19 444 GLU A CA 1
ATOM 3344 C C . GLU A 1 444 ? -4.370 -13.109 -17.355 1.00 98.19 444 GLU A C 1
ATOM 3346 O O . GLU A 1 444 ? -5.147 -12.213 -17.690 1.00 98.19 444 GLU A O 1
ATOM 3351 N N . ARG A 1 445 ? -4.602 -13.872 -16.281 1.00 97.50 445 ARG A N 1
ATOM 3352 C CA . ARG A 1 445 ? -5.839 -13.795 -15.496 1.00 97.50 445 ARG A CA 1
ATOM 3353 C C . ARG A 1 445 ? -6.087 -12.402 -14.909 1.00 97.50 445 ARG A C 1
ATOM 3355 O O . ARG A 1 445 ? -7.226 -11.944 -14.882 1.00 97.50 445 ARG A O 1
ATOM 3362 N N . GLN A 1 446 ? -5.054 -11.754 -14.367 1.00 98.00 446 GLN A N 1
ATOM 3363 C CA . GLN A 1 446 ? -5.208 -10.489 -13.641 1.00 98.00 446 GLN A CA 1
ATOM 3364 C C . GLN A 1 446 ? -5.195 -9.250 -14.547 1.00 98.00 446 GLN A C 1
ATOM 3366 O O . GLN A 1 446 ? -5.594 -8.179 -14.090 1.00 98.00 446 GLN A O 1
ATOM 3371 N N . SER A 1 447 ? -4.795 -9.367 -15.817 1.00 97.81 447 SER A N 1
ATOM 3372 C CA . SER A 1 447 ? -4.666 -8.236 -16.755 1.00 97.81 447 SER A CA 1
ATOM 3373 C C . SER A 1 447 ? -5.959 -7.422 -16.895 1.00 97.81 447 SER A C 1
ATOM 3375 O O . SER A 1 447 ? -5.931 -6.190 -16.954 1.00 97.81 447 SER A O 1
ATOM 3377 N N . VAL A 1 448 ? -7.124 -8.078 -16.851 1.00 96.94 448 VAL A N 1
ATOM 3378 C CA . VAL A 1 448 ? -8.426 -7.390 -16.910 1.00 96.94 448 VAL A CA 1
ATOM 3379 C C . VAL A 1 448 ? -8.666 -6.453 -15.717 1.00 96.94 448 VAL A C 1
ATOM 3381 O O . VAL A 1 448 ? -9.326 -5.430 -15.861 1.00 96.94 448 VAL A O 1
ATOM 3384 N N . ALA A 1 449 ? -8.087 -6.750 -14.554 1.00 97.62 449 ALA A N 1
ATOM 3385 C CA . ALA A 1 449 ? -8.247 -5.972 -13.326 1.00 97.62 449 ALA A CA 1
ATOM 3386 C C . ALA A 1 449 ? -7.024 -5.095 -12.996 1.00 97.62 449 ALA A C 1
ATOM 3388 O O . ALA A 1 449 ? -7.050 -4.349 -12.016 1.00 97.62 449 ALA A O 1
ATOM 3389 N N . MET A 1 450 ? -5.954 -5.157 -13.796 1.00 98.12 450 MET A N 1
ATOM 3390 C CA . MET A 1 450 ? -4.790 -4.288 -13.630 1.00 98.12 450 MET A CA 1
ATOM 3391 C C . MET A 1 450 ? -5.161 -2.821 -13.863 1.00 98.12 450 MET A C 1
ATOM 3393 O O . MET A 1 450 ? -5.838 -2.478 -14.834 1.00 98.12 450 MET A O 1
ATOM 3397 N N . ASN A 1 451 ? -4.670 -1.948 -12.982 1.00 97.25 451 ASN A N 1
ATOM 3398 C CA . ASN A 1 451 ? -4.662 -0.508 -13.221 1.00 97.25 451 ASN A CA 1
ATOM 3399 C C . ASN A 1 451 ? -3.428 -0.091 -14.048 1.00 97.25 451 ASN A C 1
ATOM 3401 O O . ASN A 1 451 ? -2.517 -0.889 -14.279 1.00 97.25 451 ASN A O 1
ATOM 3405 N N . ALA A 1 452 ? -3.379 1.185 -14.438 1.00 96.25 452 ALA A N 1
ATOM 3406 C CA . ALA A 1 452 ? -2.283 1.795 -15.196 1.00 96.25 452 ALA A CA 1
ATOM 3407 C C . ALA A 1 452 ? -0.878 1.458 -14.658 1.00 96.25 452 ALA A C 1
ATOM 3409 O O . ALA A 1 452 ? 0.015 1.088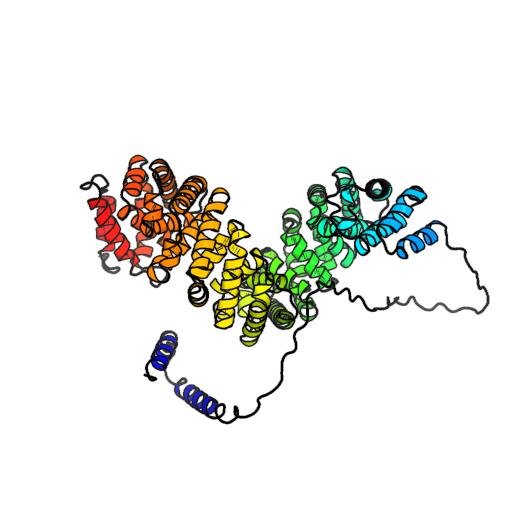 -15.420 1.00 96.25 452 ALA A O 1
ATOM 3410 N N . GLN A 1 453 ? -0.685 1.557 -13.339 1.00 95.81 453 GLN A N 1
ATOM 3411 C CA . GLN A 1 453 ? 0.607 1.297 -12.705 1.00 95.81 453 GLN A CA 1
ATOM 3412 C C . GLN A 1 453 ? 0.959 -0.196 -12.700 1.00 95.81 453 GLN A C 1
ATOM 3414 O O . GLN A 1 453 ? 2.131 -0.556 -12.802 1.00 95.81 453 GLN A O 1
ATOM 3419 N N . ASN A 1 454 ? -0.033 -1.080 -12.558 1.00 97.88 454 ASN A N 1
ATOM 3420 C CA . ASN A 1 454 ? 0.193 -2.524 -12.594 1.00 97.88 454 ASN A CA 1
ATOM 3421 C C . ASN A 1 454 ? 0.615 -2.985 -13.992 1.00 97.88 454 ASN A C 1
ATOM 3423 O O . ASN A 1 454 ? 1.568 -3.758 -14.101 1.00 97.88 454 ASN A O 1
ATOM 3427 N N . VAL A 1 455 ? -0.043 -2.472 -15.038 1.00 98.38 455 VAL A N 1
ATOM 3428 C CA . VAL A 1 455 ? 0.306 -2.764 -16.436 1.00 98.38 455 VAL A CA 1
ATOM 3429 C C . VAL A 1 455 ? 1.736 -2.311 -16.734 1.00 98.38 455 VAL A C 1
ATOM 3431 O O . VAL A 1 455 ? 2.568 -3.128 -17.134 1.00 98.38 455 VAL A O 1
ATOM 3434 N N . SER A 1 456 ? 2.059 -1.042 -16.459 1.00 97.94 456 SER A N 1
ATOM 3435 C CA . SER A 1 456 ? 3.381 -0.484 -16.770 1.00 97.94 456 SER A CA 1
ATOM 3436 C C . SER A 1 456 ? 4.510 -1.181 -16.003 1.00 97.94 456 SER A C 1
ATOM 3438 O O . SER A 1 456 ? 5.541 -1.505 -16.592 1.00 97.94 456 SER A O 1
ATOM 3440 N N . ASN A 1 457 ? 4.312 -1.498 -14.717 1.00 97.88 457 ASN A N 1
ATOM 3441 C CA . ASN A 1 457 ? 5.294 -2.241 -13.920 1.00 97.88 457 ASN A CA 1
ATOM 3442 C C . ASN A 1 457 ? 5.519 -3.663 -14.443 1.00 97.88 457 ASN A C 1
ATOM 3444 O O . ASN A 1 457 ? 6.662 -4.114 -14.488 1.00 97.88 457 ASN A O 1
ATOM 3448 N N . THR A 1 458 ? 4.451 -4.359 -14.837 1.00 98.56 458 THR A N 1
ATOM 3449 C CA . THR A 1 458 ? 4.527 -5.735 -15.353 1.00 98.56 458 THR A CA 1
ATOM 3450 C C . THR A 1 458 ? 5.286 -5.779 -16.678 1.00 98.56 458 THR A C 1
ATOM 3452 O O . THR A 1 458 ? 6.237 -6.546 -16.828 1.00 98.56 458 THR A O 1
ATOM 3455 N N . LEU A 1 459 ? 4.931 -4.901 -17.619 1.00 98.50 459 LEU A N 1
ATOM 3456 C CA . LEU A 1 459 ? 5.592 -4.807 -18.922 1.00 98.50 459 LEU A CA 1
ATOM 3457 C C . LEU A 1 459 ? 7.057 -4.389 -18.794 1.00 98.50 459 LEU A C 1
ATOM 3459 O O . LEU A 1 459 ? 7.942 -5.026 -19.371 1.00 98.50 459 LEU A O 1
ATOM 3463 N N . ASN A 1 460 ? 7.333 -3.365 -17.982 1.00 97.69 460 ASN A N 1
ATOM 3464 C CA . ASN A 1 460 ? 8.698 -2.931 -17.719 1.00 97.69 460 ASN A CA 1
ATOM 3465 C C . ASN A 1 460 ? 9.527 -4.044 -17.061 1.00 97.69 460 ASN A C 1
ATOM 3467 O O . ASN A 1 460 ? 10.692 -4.228 -17.404 1.00 97.69 460 ASN A O 1
ATOM 3471 N N . ALA A 1 461 ? 8.936 -4.831 -16.158 1.00 98.19 461 ALA A N 1
ATOM 3472 C CA . ALA A 1 461 ? 9.626 -5.948 -15.528 1.00 98.19 461 ALA A CA 1
ATOM 3473 C C . ALA A 1 461 ? 10.103 -6.992 -16.548 1.00 98.19 461 ALA A C 1
ATOM 3475 O O . ALA A 1 461 ? 11.277 -7.369 -16.527 1.00 98.19 461 ALA A O 1
ATOM 3476 N N . TYR A 1 462 ? 9.234 -7.417 -17.470 1.00 98.44 462 TYR A N 1
ATOM 3477 C CA . TYR A 1 462 ? 9.627 -8.321 -18.553 1.00 98.44 462 TYR A CA 1
ATOM 3478 C C . TYR A 1 462 ? 10.683 -7.692 -19.466 1.00 98.44 462 TYR A C 1
ATOM 3480 O O . TYR A 1 462 ? 11.686 -8.333 -19.791 1.00 98.44 462 TYR A O 1
ATOM 3488 N N . ALA A 1 463 ? 10.511 -6.418 -19.824 1.00 97.31 463 ALA A N 1
ATOM 3489 C CA . ALA A 1 463 ? 11.438 -5.699 -20.689 1.00 97.31 463 ALA A CA 1
ATOM 3490 C C . ALA A 1 463 ? 12.850 -5.597 -20.081 1.00 97.31 463 ALA A C 1
ATOM 3492 O O . ALA A 1 463 ? 13.845 -5.804 -20.787 1.00 97.31 463 ALA A O 1
ATOM 3493 N N . GLU A 1 464 ? 12.958 -5.328 -18.780 1.00 96.00 464 GLU A N 1
ATOM 3494 C CA . GLU A 1 464 ? 14.233 -5.252 -18.055 1.00 96.00 464 GLU A CA 1
ATOM 3495 C C . GLU A 1 464 ? 14.865 -6.632 -17.829 1.00 96.00 464 GLU A C 1
ATOM 3497 O O . GLU A 1 464 ? 16.089 -6.786 -17.871 1.00 96.00 464 GLU A O 1
ATOM 3502 N N . MET A 1 465 ? 14.050 -7.676 -17.669 1.00 96.56 465 MET A N 1
ATOM 3503 C CA . MET A 1 465 ? 14.538 -9.046 -17.514 1.00 96.56 465 MET A CA 1
ATOM 3504 C C . MET A 1 465 ? 14.950 -9.717 -18.830 1.00 96.56 465 MET A C 1
ATOM 3506 O O . MET A 1 465 ? 15.773 -10.631 -18.780 1.00 96.56 465 MET A O 1
ATOM 3510 N N . ARG A 1 466 ? 14.483 -9.245 -19.996 1.00 94.94 466 ARG A N 1
ATOM 3511 C CA . ARG A 1 466 ? 14.602 -9.933 -21.303 1.00 94.94 466 ARG A CA 1
ATOM 3512 C C . ARG A 1 466 ? 15.985 -10.504 -21.644 1.00 94.94 466 ARG A C 1
ATOM 3514 O O . ARG A 1 466 ? 16.080 -11.547 -22.274 1.00 94.94 466 ARG A O 1
ATOM 3521 N N . LYS A 1 467 ? 17.072 -9.829 -21.241 1.00 92.88 467 LYS A N 1
ATOM 3522 C CA . LYS A 1 467 ? 18.451 -10.272 -21.530 1.00 92.88 467 LYS A CA 1
ATOM 3523 C C . LYS A 1 467 ? 19.019 -11.228 -20.482 1.00 92.88 467 LYS A C 1
ATOM 3525 O O . LYS A 1 467 ? 19.818 -12.090 -20.820 1.00 92.88 467 LYS A O 1
ATOM 3530 N N . ARG A 1 468 ? 18.656 -11.045 -19.210 1.00 94.50 468 ARG A N 1
ATOM 3531 C CA . ARG A 1 468 ? 19.245 -11.772 -18.068 1.00 94.50 468 ARG A CA 1
ATOM 3532 C C . ARG A 1 468 ? 18.403 -12.958 -17.597 1.00 94.50 468 ARG A C 1
ATOM 3534 O O . ARG A 1 468 ? 18.939 -13.898 -17.018 1.00 94.50 468 ARG A O 1
ATOM 3541 N N . ARG A 1 469 ? 17.094 -12.906 -17.850 1.00 96.00 469 ARG A N 1
ATOM 3542 C CA . ARG A 1 469 ? 16.098 -13.947 -17.570 1.00 96.00 469 ARG A CA 1
ATOM 3543 C C . ARG A 1 469 ? 15.130 -14.056 -18.761 1.00 96.00 469 ARG A C 1
ATOM 3545 O O . ARG A 1 469 ? 13.946 -13.763 -18.601 1.00 96.00 469 ARG A O 1
ATOM 3552 N N . PRO A 1 470 ? 15.603 -14.433 -19.966 1.00 95.56 470 PRO A N 1
ATOM 3553 C CA . PRO A 1 470 ? 14.736 -14.561 -21.143 1.00 95.56 470 PRO A CA 1
ATOM 3554 C C . PRO A 1 470 ? 13.562 -15.527 -20.916 1.00 95.56 470 PRO A C 1
ATOM 3556 O O . PRO A 1 470 ? 12.490 -15.328 -21.483 1.00 95.56 470 PRO A O 1
ATOM 3559 N N . GLN A 1 471 ? 13.724 -16.517 -20.028 1.00 95.38 471 GLN A N 1
ATOM 3560 C CA . GLN A 1 471 ? 12.654 -17.434 -19.637 1.00 95.38 471 GLN A CA 1
ATOM 3561 C C . GLN A 1 471 ? 11.421 -16.735 -19.037 1.00 95.38 471 GLN A C 1
ATOM 3563 O O . GLN A 1 471 ? 10.321 -17.258 -19.166 1.00 95.38 471 GLN A O 1
ATOM 3568 N N . ALA A 1 472 ? 11.577 -15.551 -18.431 1.00 96.94 472 ALA A N 1
ATOM 3569 C CA . ALA A 1 472 ? 10.466 -14.817 -17.831 1.00 96.94 472 ALA A CA 1
ATOM 3570 C C . ALA A 1 472 ? 9.457 -14.355 -18.890 1.00 96.94 472 ALA A C 1
ATOM 3572 O O . ALA A 1 472 ? 8.267 -14.618 -18.762 1.00 96.94 472 ALA A O 1
ATOM 3573 N N . SER A 1 473 ? 9.935 -13.693 -19.948 1.00 96.19 473 SER A N 1
ATOM 3574 C CA . SER A 1 473 ? 9.086 -13.256 -21.062 1.00 96.19 473 SER A CA 1
ATOM 3575 C C . SER A 1 473 ? 8.709 -14.410 -21.992 1.00 96.19 473 SER A C 1
ATOM 3577 O O . SER A 1 473 ? 7.623 -14.392 -22.553 1.00 96.19 473 SER A O 1
ATOM 3579 N N . ALA A 1 474 ? 9.570 -15.423 -22.143 1.00 96.75 474 ALA A N 1
ATOM 3580 C CA . ALA A 1 474 ? 9.271 -16.596 -22.969 1.00 96.75 474 ALA A CA 1
ATOM 3581 C C . ALA A 1 474 ? 8.153 -17.482 -22.389 1.00 96.75 474 ALA A C 1
ATOM 3583 O O . ALA A 1 474 ? 7.514 -18.216 -23.133 1.00 96.75 474 ALA A O 1
ATOM 3584 N N . ALA A 1 475 ? 7.908 -17.415 -21.077 1.00 97.62 475 ALA A N 1
ATOM 3585 C CA . ALA A 1 475 ? 6.793 -18.108 -20.434 1.00 97.62 475 ALA A CA 1
ATOM 3586 C C . ALA A 1 475 ? 5.432 -17.422 -20.665 1.00 97.62 475 ALA A C 1
ATOM 3588 O O . ALA A 1 475 ? 4.394 -18.011 -20.358 1.00 97.62 475 ALA A O 1
ATOM 3589 N N . VAL A 1 476 ? 5.416 -16.181 -21.167 1.00 97.88 476 VAL A N 1
ATOM 3590 C CA . VAL A 1 476 ? 4.178 -15.454 -21.472 1.00 97.88 476 VAL A CA 1
ATOM 3591 C C . VAL A 1 476 ? 3.584 -15.987 -22.770 1.00 97.88 476 VAL A C 1
ATOM 3593 O O . VAL A 1 476 ? 4.233 -15.961 -23.815 1.00 97.88 476 VAL A O 1
ATOM 3596 N N . THR A 1 477 ? 2.358 -16.495 -22.683 1.00 96.94 477 THR A N 1
ATOM 3597 C CA . THR A 1 477 ? 1.600 -17.031 -23.817 1.00 96.94 477 THR A CA 1
ATOM 3598 C C . THR A 1 477 ? 1.158 -15.910 -24.755 1.00 96.94 477 THR A C 1
ATOM 3600 O O . THR A 1 477 ? 1.113 -14.738 -24.380 1.00 96.94 477 THR A O 1
ATOM 3603 N N . GLU A 1 478 ? 0.777 -16.270 -25.979 1.00 97.19 478 GLU A N 1
ATOM 3604 C CA . GLU A 1 478 ? 0.141 -15.344 -26.922 1.00 97.19 478 GLU A CA 1
ATOM 3605 C C . GLU A 1 478 ? -1.106 -14.682 -26.306 1.00 97.19 478 GLU A C 1
ATOM 3607 O O . GLU A 1 478 ? -1.236 -13.458 -26.315 1.00 97.19 478 GLU A O 1
ATOM 3612 N N . THR A 1 479 ? -1.967 -15.467 -25.648 1.00 97.69 479 THR A N 1
ATOM 3613 C CA . THR A 1 479 ? -3.146 -14.962 -24.923 1.00 97.69 479 THR A CA 1
ATOM 3614 C C . THR A 1 479 ? -2.774 -14.030 -23.768 1.00 97.69 479 THR A C 1
ATOM 3616 O O . THR A 1 479 ? -3.454 -13.026 -23.539 1.00 97.69 479 THR A O 1
ATOM 3619 N N . GLY A 1 480 ? -1.670 -14.307 -23.070 1.00 98.12 480 GLY A N 1
ATOM 3620 C CA . GLY A 1 480 ? -1.114 -13.439 -22.038 1.00 98.12 480 GLY A CA 1
ATOM 3621 C C . GLY A 1 480 ? -0.670 -12.082 -22.587 1.00 98.12 480 GLY A C 1
ATOM 3622 O O . GLY A 1 480 ? -1.015 -11.047 -22.010 1.00 98.12 480 GLY A O 1
ATOM 3623 N N . TRP A 1 481 ? 0.028 -12.058 -23.728 1.00 98.56 481 TRP A N 1
ATOM 3624 C CA . TRP A 1 481 ? 0.424 -10.808 -24.384 1.00 98.56 481 TRP A CA 1
ATOM 3625 C C . TRP A 1 481 ? -0.777 -10.004 -24.885 1.00 98.56 481 TRP A C 1
ATOM 3627 O O . TRP A 1 481 ? -0.831 -8.801 -24.628 1.00 98.56 481 TRP A O 1
ATOM 3637 N N . HIS A 1 482 ? -1.774 -10.648 -25.498 1.00 98.56 482 HIS A N 1
ATOM 3638 C CA . HIS A 1 482 ? -3.018 -9.976 -25.894 1.00 98.56 482 HIS A CA 1
ATOM 3639 C C . HIS A 1 482 ? -3.797 -9.428 -24.695 1.00 98.56 482 HIS A C 1
ATOM 3641 O O . HIS A 1 482 ? -4.310 -8.311 -24.745 1.00 98.56 482 HIS A O 1
ATOM 3647 N N . SER A 1 483 ? -3.831 -10.156 -23.577 1.00 98.50 483 SER A N 1
ATOM 3648 C CA . SER A 1 483 ? -4.473 -9.680 -22.347 1.00 98.50 483 SER A CA 1
ATOM 3649 C C . SER A 1 483 ? -3.783 -8.427 -21.790 1.00 98.50 483 SER A C 1
ATOM 3651 O O . SER A 1 483 ? -4.456 -7.477 -21.381 1.00 98.50 483 SER A O 1
ATOM 3653 N N . LEU A 1 484 ? -2.445 -8.380 -21.826 1.00 98.56 484 LEU A N 1
ATOM 3654 C CA . LEU A 1 484 ? -1.661 -7.196 -21.458 1.00 98.56 484 LEU A CA 1
ATOM 3655 C C . LEU A 1 484 ? -1.840 -6.034 -22.448 1.00 98.56 484 LEU A C 1
ATOM 3657 O O . LEU A 1 484 ? -1.895 -4.880 -22.015 1.00 98.56 484 LEU A O 1
ATOM 3661 N N . ALA A 1 485 ? -1.956 -6.308 -23.749 1.00 98.75 485 ALA A N 1
ATOM 3662 C CA . ALA A 1 485 ? -2.230 -5.294 -24.770 1.00 98.75 485 ALA A CA 1
ATOM 3663 C C . ALA A 1 485 ? -3.616 -4.663 -24.568 1.00 98.75 485 ALA A C 1
ATOM 3665 O O . ALA A 1 485 ? -3.730 -3.441 -24.475 1.00 98.75 485 ALA A O 1
ATOM 3666 N N . ALA A 1 486 ? -4.650 -5.477 -24.341 1.00 98.62 486 ALA A N 1
ATOM 3667 C CA . ALA A 1 486 ? -5.992 -4.993 -24.023 1.00 98.62 486 ALA A CA 1
ATOM 3668 C C . ALA A 1 486 ? -6.031 -4.190 -22.707 1.00 98.62 486 ALA A C 1
ATOM 3670 O O . ALA A 1 486 ? -6.705 -3.162 -22.606 1.00 98.62 486 ALA A O 1
ATOM 3671 N N . ALA A 1 487 ? -5.288 -4.622 -21.680 1.00 98.56 487 ALA A N 1
ATOM 3672 C CA . ALA A 1 487 ? -5.141 -3.865 -20.436 1.00 98.56 487 ALA A CA 1
ATOM 3673 C C . ALA A 1 487 ? -4.412 -2.529 -20.643 1.00 98.56 487 ALA A C 1
ATOM 3675 O O . ALA A 1 487 ? -4.775 -1.520 -20.030 1.00 98.56 487 ALA A O 1
ATOM 3676 N N . THR A 1 488 ? -3.420 -2.510 -21.532 1.00 98.50 488 THR A N 1
ATOM 3677 C CA . THR A 1 488 ? -2.707 -1.299 -21.939 1.00 98.50 488 THR A CA 1
ATOM 3678 C C . THR A 1 488 ? -3.654 -0.311 -22.604 1.00 98.50 488 THR A C 1
ATOM 3680 O O . THR A 1 488 ? -3.781 0.803 -22.103 1.00 98.50 488 THR A O 1
ATOM 3683 N N . ALA A 1 489 ? -4.387 -0.722 -23.642 1.00 98.31 489 ALA A N 1
ATOM 3684 C CA . ALA A 1 489 ? -5.366 0.125 -24.322 1.00 98.31 489 ALA A CA 1
ATOM 3685 C C . ALA A 1 489 ? -6.412 0.687 -23.342 1.00 98.31 489 ALA A C 1
ATOM 3687 O O . ALA A 1 489 ? -6.651 1.891 -23.288 1.00 98.31 489 ALA A O 1
ATOM 3688 N N . ARG A 1 490 ? -6.960 -0.159 -22.461 1.00 98.00 490 ARG A N 1
ATOM 3689 C CA . ARG A 1 490 ? -7.934 0.270 -21.444 1.00 98.00 490 ARG A CA 1
ATOM 3690 C C . ARG A 1 490 ? -7.404 1.321 -20.467 1.00 98.00 490 ARG A C 1
ATOM 3692 O O . ARG A 1 490 ? -8.171 2.165 -20.012 1.00 98.00 490 ARG A O 1
ATOM 3699 N N . THR A 1 491 ? -6.139 1.225 -20.062 1.00 98.00 491 THR A N 1
ATOM 3700 C CA . THR A 1 491 ? -5.585 2.058 -18.978 1.00 98.00 491 THR A CA 1
ATOM 3701 C C . THR A 1 491 ? -4.765 3.243 -19.479 1.00 98.00 491 THR A C 1
ATOM 3703 O O . THR A 1 491 ? -4.624 4.226 -18.754 1.00 98.00 491 THR A O 1
ATOM 3706 N N . ALA A 1 492 ? -4.277 3.205 -20.720 1.00 97.75 492 ALA A N 1
ATOM 3707 C CA . ALA A 1 492 ? -3.486 4.260 -21.347 1.00 97.75 492 ALA A CA 1
ATOM 3708 C C . ALA A 1 492 ? -4.107 5.670 -21.262 1.00 97.75 492 ALA A C 1
ATOM 3710 O O . ALA A 1 492 ? -3.344 6.608 -21.017 1.00 97.75 492 ALA A O 1
ATOM 3711 N N . PRO A 1 493 ? -5.438 5.881 -21.365 1.00 96.81 493 PRO A N 1
ATOM 3712 C CA . PRO A 1 493 ? -6.034 7.213 -21.205 1.00 96.81 493 PRO A CA 1
ATOM 3713 C C . PRO A 1 493 ? -5.807 7.850 -19.826 1.00 96.81 493 PRO A C 1
ATOM 3715 O O . PRO A 1 493 ? -5.735 9.072 -19.726 1.00 96.81 493 PRO A O 1
ATOM 3718 N N . THR A 1 494 ? -5.656 7.041 -18.773 1.00 95.06 494 THR A N 1
ATOM 3719 C CA . THR A 1 494 ? -5.484 7.498 -17.381 1.00 95.06 494 THR A CA 1
ATOM 3720 C C . THR A 1 494 ? -4.080 7.244 -16.830 1.00 95.06 494 THR A C 1
ATOM 3722 O O . THR A 1 494 ? -3.806 7.552 -15.669 1.00 95.06 494 THR A O 1
ATOM 3725 N N . MET A 1 495 ? -3.166 6.698 -17.641 1.00 96.69 495 MET A N 1
ATOM 3726 C CA . MET A 1 495 ? -1.776 6.501 -17.235 1.00 96.69 495 MET A CA 1
ATOM 3727 C C . MET A 1 495 ? -1.088 7.842 -16.952 1.00 96.69 495 MET A C 1
ATOM 3729 O O . MET A 1 495 ? -1.154 8.776 -17.751 1.00 96.69 495 MET A O 1
ATOM 3733 N N . ALA A 1 496 ? -0.352 7.894 -15.841 1.00 96.88 496 ALA A N 1
ATOM 3734 C CA . ALA A 1 496 ? 0.602 8.963 -15.568 1.00 96.88 496 ALA A CA 1
ATOM 3735 C C . ALA A 1 496 ? 1.793 8.905 -16.541 1.00 96.88 496 ALA A C 1
ATOM 3737 O O . ALA A 1 496 ? 2.137 7.831 -17.045 1.00 96.88 496 ALA A O 1
ATOM 3738 N N . ASN A 1 497 ? 2.485 10.034 -16.723 1.00 97.00 497 ASN A N 1
ATOM 3739 C CA . ASN A 1 497 ? 3.571 10.191 -17.700 1.00 97.00 497 ASN A CA 1
ATOM 3740 C C . ASN A 1 497 ? 4.644 9.098 -17.601 1.00 97.00 497 ASN A C 1
ATOM 3742 O O . ASN A 1 497 ? 5.033 8.499 -18.601 1.00 97.00 497 ASN A O 1
ATOM 3746 N N . GLN A 1 498 ? 5.056 8.751 -16.380 1.00 95.19 498 GLN A N 1
ATOM 3747 C CA . GLN A 1 498 ? 6.031 7.682 -16.172 1.00 95.19 498 GLN A CA 1
ATOM 3748 C C . GLN A 1 498 ? 5.527 6.312 -16.655 1.00 95.19 498 GLN A C 1
ATOM 3750 O O . GLN A 1 498 ? 6.295 5.548 -17.233 1.00 95.19 498 GLN A O 1
ATOM 3755 N N . SER A 1 499 ? 4.249 5.991 -16.437 1.00 97.19 499 SER A N 1
ATOM 3756 C CA . SER A 1 499 ? 3.674 4.712 -16.872 1.00 97.19 499 SER A CA 1
ATOM 3757 C C . SER A 1 499 ? 3.573 4.623 -18.394 1.00 97.19 499 SER A C 1
ATOM 3759 O O . SER A 1 499 ? 3.841 3.557 -18.945 1.00 97.19 499 SER A O 1
ATOM 3761 N N . ILE A 1 500 ? 3.266 5.733 -19.074 1.00 98.12 500 ILE A N 1
ATOM 3762 C CA . ILE A 1 500 ? 3.230 5.803 -20.543 1.00 98.12 500 ILE A CA 1
ATOM 3763 C C . ILE A 1 500 ? 4.627 5.533 -21.106 1.00 98.12 500 ILE A C 1
ATOM 3765 O O . ILE A 1 500 ? 4.794 4.614 -21.906 1.00 98.12 500 ILE A O 1
ATOM 3769 N N . ALA A 1 501 ? 5.639 6.261 -20.621 1.00 96.62 501 ALA A N 1
ATOM 3770 C CA . ALA A 1 501 ? 7.022 6.119 -21.074 1.00 96.62 501 ALA A CA 1
ATOM 3771 C C . ALA A 1 501 ? 7.561 4.686 -20.910 1.00 96.62 501 ALA A C 1
ATOM 3773 O O . ALA A 1 501 ? 8.183 4.149 -21.826 1.00 96.62 501 ALA A O 1
ATOM 3774 N N . LEU A 1 502 ? 7.296 4.046 -19.765 1.00 96.12 502 LEU A N 1
ATOM 3775 C CA . LEU A 1 502 ? 7.708 2.660 -19.517 1.00 96.12 502 LEU A CA 1
ATOM 3776 C C . LEU A 1 502 ? 6.964 1.656 -20.407 1.00 96.12 502 LEU A C 1
ATOM 3778 O O . LEU A 1 502 ? 7.556 0.675 -20.848 1.00 96.12 502 LEU A O 1
ATOM 3782 N N . THR A 1 503 ? 5.685 1.901 -20.693 1.00 98.25 503 THR A N 1
ATOM 3783 C CA . THR A 1 503 ? 4.860 1.013 -21.524 1.00 98.25 503 THR A CA 1
ATOM 3784 C C . THR A 1 503 ? 5.320 1.022 -22.981 1.00 98.25 503 THR A C 1
ATOM 3786 O O . THR A 1 503 ? 5.527 -0.042 -23.562 1.00 98.25 503 THR A O 1
ATOM 3789 N N . VAL A 1 504 ? 5.563 2.200 -23.566 1.00 97.81 504 VAL A N 1
ATOM 3790 C CA . VAL A 1 504 ? 6.048 2.294 -24.956 1.00 97.81 504 VAL A CA 1
ATOM 3791 C C . VAL A 1 504 ? 7.497 1.822 -25.096 1.00 97.81 504 VAL A C 1
ATOM 3793 O O . VAL A 1 504 ? 7.858 1.200 -26.095 1.00 97.81 504 VAL A O 1
ATOM 3796 N N . ASP A 1 505 ? 8.330 2.023 -24.070 1.00 96.19 505 ASP A N 1
ATOM 3797 C CA . ASP A 1 505 ? 9.676 1.446 -24.036 1.00 96.19 505 ASP A CA 1
ATOM 3798 C C . ASP A 1 505 ? 9.645 -0.088 -23.923 1.00 96.19 505 ASP A C 1
ATOM 3800 O O . ASP A 1 505 ? 10.465 -0.767 -24.546 1.00 96.19 505 ASP A O 1
ATOM 3804 N N . ALA A 1 506 ? 8.676 -0.653 -23.196 1.00 97.75 506 ALA A N 1
ATOM 3805 C CA . ALA A 1 506 ? 8.449 -2.092 -23.160 1.00 97.75 506 ALA A CA 1
ATOM 3806 C C . ALA A 1 506 ? 7.955 -2.629 -24.512 1.00 97.75 506 ALA A C 1
ATOM 3808 O O . ALA A 1 506 ? 8.505 -3.623 -24.981 1.00 97.75 506 ALA A O 1
ATOM 3809 N N . ALA A 1 507 ? 7.016 -1.946 -25.180 1.00 97.94 507 ALA A N 1
ATOM 3810 C CA . ALA A 1 507 ? 6.571 -2.289 -26.536 1.00 97.94 507 ALA A CA 1
ATOM 3811 C C . ALA A 1 507 ? 7.744 -2.322 -27.521 1.00 97.94 507 ALA A C 1
ATOM 3813 O O . ALA A 1 507 ? 7.914 -3.287 -28.259 1.00 97.94 507 ALA A O 1
ATOM 3814 N N . LYS A 1 508 ? 8.649 -1.341 -27.450 1.00 95.31 508 LYS A N 1
ATOM 3815 C CA . LYS A 1 508 ? 9.896 -1.358 -28.226 1.00 95.31 508 LYS A CA 1
ATOM 3816 C C . LYS A 1 508 ? 10.760 -2.599 -27.957 1.00 95.31 508 LYS A C 1
ATOM 3818 O O . LYS A 1 508 ? 11.401 -3.104 -28.872 1.00 95.31 508 LYS A O 1
ATOM 3823 N N . LYS A 1 509 ? 10.853 -3.040 -26.700 1.00 95.44 509 LYS A N 1
ATOM 3824 C CA . LYS A 1 509 ? 11.791 -4.084 -26.247 1.00 95.44 509 LYS A CA 1
ATOM 3825 C C . LYS A 1 509 ? 11.238 -5.513 -26.331 1.00 95.44 509 LYS A C 1
ATOM 3827 O O . LYS A 1 509 ? 12.036 -6.444 -26.212 1.00 95.44 509 LYS A O 1
ATOM 3832 N N . LEU A 1 510 ? 9.923 -5.683 -26.446 1.00 97.50 510 LEU A N 1
ATOM 3833 C CA . LEU A 1 510 ? 9.221 -6.964 -26.366 1.00 97.50 510 LEU A CA 1
ATOM 3834 C C . LEU A 1 510 ? 8.371 -7.164 -27.625 1.00 97.50 510 LEU A C 1
ATOM 3836 O O . LEU A 1 510 ? 7.225 -6.724 -27.678 1.00 97.50 510 LEU A O 1
ATOM 3840 N N . ASP A 1 511 ? 8.910 -7.853 -28.629 1.00 96.56 511 ASP A N 1
ATOM 3841 C CA . ASP A 1 511 ? 8.224 -7.997 -29.921 1.00 96.56 511 ASP A CA 1
ATOM 3842 C C . ASP A 1 511 ? 6.900 -8.762 -29.825 1.00 96.56 511 ASP A C 1
ATOM 3844 O O . ASP A 1 511 ? 5.942 -8.399 -30.502 1.00 96.56 511 ASP A O 1
ATOM 3848 N N . ALA A 1 512 ? 6.806 -9.754 -28.934 1.00 97.94 512 ALA A N 1
ATOM 3849 C CA . ALA A 1 512 ? 5.558 -10.477 -28.685 1.00 97.94 512 ALA A CA 1
ATOM 3850 C C . ALA A 1 512 ? 4.460 -9.574 -28.092 1.00 97.94 512 ALA A C 1
ATOM 3852 O O . ALA A 1 512 ? 3.297 -9.704 -28.453 1.00 97.94 512 ALA A O 1
ATOM 3853 N N . PHE A 1 513 ? 4.830 -8.616 -27.234 1.00 98.50 513 PHE A N 1
ATOM 3854 C CA . PHE A 1 513 ? 3.888 -7.618 -26.728 1.00 98.50 513 PHE A CA 1
ATOM 3855 C C . PHE A 1 513 ? 3.488 -6.630 -27.826 1.00 98.50 513 PHE A C 1
ATOM 3857 O O . PHE A 1 513 ? 2.303 -6.388 -28.006 1.00 98.50 513 PHE A O 1
ATOM 3864 N N . ALA A 1 514 ? 4.453 -6.101 -28.587 1.00 98.19 514 ALA A N 1
ATOM 3865 C CA . ALA A 1 514 ? 4.168 -5.179 -29.687 1.00 98.19 514 ALA A CA 1
ATOM 3866 C C . ALA A 1 514 ? 3.240 -5.795 -30.743 1.00 98.19 514 ALA A C 1
ATOM 3868 O O . ALA A 1 514 ? 2.312 -5.133 -31.189 1.00 98.19 514 ALA A O 1
ATOM 3869 N N . SER A 1 515 ? 3.457 -7.068 -31.087 1.00 98.19 515 SER A N 1
ATOM 3870 C CA . SER A 1 515 ? 2.631 -7.807 -32.054 1.00 98.19 515 SER A CA 1
ATOM 3871 C C . SER A 1 515 ? 1.218 -8.089 -31.539 1.00 98.19 515 SER A C 1
ATOM 3873 O O . SER A 1 515 ? 0.317 -8.342 -32.330 1.00 98.19 515 SER A O 1
ATOM 3875 N N . ALA A 1 516 ? 1.022 -8.068 -30.219 1.00 98.44 516 ALA A N 1
ATOM 3876 C CA . ALA A 1 516 ? -0.275 -8.290 -29.593 1.00 98.44 516 ALA A CA 1
ATOM 3877 C C . ALA A 1 516 ? -1.129 -7.014 -29.484 1.00 98.44 516 ALA A C 1
ATOM 3879 O O . ALA A 1 516 ? -2.312 -7.114 -29.149 1.00 98.44 516 ALA A O 1
ATOM 3880 N N . ILE A 1 517 ? -0.540 -5.836 -29.730 1.00 98.44 517 ILE A N 1
ATOM 3881 C CA . ILE A 1 517 ? -1.239 -4.548 -29.787 1.00 98.44 517 ILE A CA 1
ATOM 3882 C C . ILE A 1 517 ? -1.839 -4.398 -31.187 1.00 98.44 517 ILE A C 1
ATOM 3884 O O . ILE A 1 517 ? -1.115 -4.419 -32.181 1.00 98.44 517 ILE A O 1
ATOM 3888 N N . ASP A 1 518 ? -3.157 -4.246 -31.253 1.00 97.62 518 ASP A N 1
ATOM 3889 C CA . ASP A 1 518 ? -3.886 -3.985 -32.492 1.00 97.62 518 ASP A CA 1
ATOM 3890 C C . ASP A 1 518 ? -3.824 -2.501 -32.898 1.00 97.62 518 ASP A C 1
ATOM 3892 O O . ASP A 1 518 ? -3.296 -1.648 -32.177 1.00 97.62 518 ASP A O 1
ATOM 3896 N N . ASP A 1 519 ? -4.357 -2.183 -34.079 1.00 96.75 519 ASP A N 1
ATOM 3897 C CA . ASP A 1 519 ? -4.343 -0.818 -34.614 1.00 96.75 519 ASP A CA 1
ATOM 3898 C C . ASP A 1 519 ? -5.008 0.188 -33.657 1.00 96.75 519 ASP A C 1
ATOM 3900 O O . ASP A 1 519 ? -4.482 1.281 -33.450 1.00 96.75 519 ASP A O 1
ATOM 3904 N N . GLU A 1 520 ? -6.131 -0.179 -33.029 1.00 97.81 520 GLU A N 1
ATOM 3905 C CA . GLU A 1 520 ? -6.816 0.676 -32.050 1.00 97.81 520 GLU A CA 1
ATOM 3906 C C . GLU A 1 520 ? -5.957 0.897 -30.794 1.00 97.81 520 GLU A C 1
ATOM 3908 O O . GLU A 1 520 ? -5.836 2.022 -30.302 1.00 97.81 520 GLU A O 1
ATOM 3913 N N . GLY A 1 521 ? -5.300 -0.148 -30.291 1.00 98.19 521 GLY A N 1
ATOM 3914 C CA . GLY A 1 521 ? -4.375 -0.059 -29.169 1.00 98.19 521 GLY A CA 1
ATOM 3915 C C . GLY A 1 521 ? -3.187 0.864 -29.449 1.00 98.19 521 GLY A C 1
ATOM 3916 O O . GLY A 1 521 ? -2.802 1.644 -28.570 1.00 98.19 521 GLY A O 1
ATOM 3917 N N . TRP A 1 522 ? -2.635 0.836 -30.667 1.00 98.25 522 TRP A N 1
ATOM 3918 C CA . TRP A 1 522 ? -1.581 1.763 -31.089 1.00 98.25 522 TRP A CA 1
ATOM 3919 C C . TRP A 1 522 ? -2.071 3.209 -31.182 1.00 98.25 522 TRP A C 1
ATOM 3921 O O . TRP A 1 522 ? -1.365 4.109 -30.722 1.00 98.25 522 TRP A O 1
ATOM 3931 N N . GLU A 1 523 ? -3.286 3.440 -31.683 1.00 98.31 523 GLU A N 1
ATOM 3932 C CA . GLU A 1 523 ? -3.919 4.765 -31.688 1.00 98.31 523 GLU A CA 1
ATOM 3933 C C . GLU A 1 523 ? -4.104 5.306 -30.262 1.00 98.31 523 GLU A C 1
ATOM 3935 O O . GLU A 1 523 ? -3.735 6.447 -29.964 1.00 98.31 523 GLU A O 1
ATOM 3940 N N . ILE A 1 524 ? -4.593 4.479 -29.336 1.00 98.50 524 ILE A N 1
ATOM 3941 C CA . ILE A 1 524 ? -4.767 4.871 -27.933 1.00 98.50 524 ILE A CA 1
ATOM 3942 C C . ILE A 1 524 ? -3.415 5.179 -27.267 1.00 98.50 524 ILE A C 1
ATOM 3944 O O . ILE A 1 524 ? -3.290 6.159 -26.520 1.00 98.50 524 ILE A O 1
ATOM 3948 N N . LEU A 1 525 ? -2.385 4.368 -27.527 1.00 98.12 525 LEU A N 1
ATOM 3949 C CA . LEU A 1 525 ? -1.037 4.607 -27.009 1.00 98.12 525 LEU A CA 1
ATOM 3950 C C . LEU A 1 525 ? -0.414 5.882 -27.586 1.00 98.12 525 LEU A C 1
ATOM 3952 O O . LEU A 1 525 ? 0.204 6.639 -26.836 1.00 98.12 525 LEU A O 1
ATOM 3956 N N . ALA A 1 526 ? -0.603 6.157 -28.876 1.00 98.25 526 ALA A N 1
ATOM 3957 C CA . ALA A 1 526 ? -0.138 7.384 -29.512 1.00 98.25 526 ALA A CA 1
ATOM 3958 C C . ALA A 1 526 ? -0.791 8.631 -28.894 1.00 98.25 526 ALA A C 1
ATOM 3960 O O . ALA A 1 526 ? -0.083 9.576 -28.534 1.00 98.25 526 ALA A O 1
ATOM 3961 N N . ALA A 1 527 ? -2.106 8.600 -28.653 1.00 98.44 527 ALA A N 1
ATOM 3962 C CA . ALA A 1 527 ? -2.817 9.669 -27.950 1.00 98.44 527 ALA A CA 1
ATOM 3963 C C . ALA A 1 527 ? -2.254 9.893 -26.534 1.00 98.44 527 ALA A C 1
ATOM 3965 O O . ALA A 1 527 ? -2.082 11.028 -26.076 1.00 98.44 527 ALA A O 1
ATOM 3966 N N . ALA A 1 528 ? -1.934 8.804 -25.825 1.00 98.19 528 ALA A N 1
ATOM 3967 C CA . ALA A 1 528 ? -1.308 8.873 -24.510 1.00 98.19 528 ALA A CA 1
ATOM 3968 C C . ALA A 1 528 ? 0.100 9.487 -24.569 1.00 98.19 528 ALA A C 1
ATOM 3970 O O . ALA A 1 528 ? 0.419 10.341 -23.742 1.00 98.19 528 ALA A O 1
ATOM 3971 N N . VAL A 1 529 ? 0.920 9.120 -25.558 1.00 98.31 529 VAL A N 1
ATOM 3972 C CA . VAL A 1 529 ? 2.249 9.714 -25.781 1.00 98.31 529 VAL A CA 1
ATOM 3973 C C . VAL A 1 529 ? 2.151 11.211 -26.070 1.00 98.31 529 VAL A C 1
ATOM 3975 O O . VAL A 1 529 ? 2.880 11.984 -25.450 1.00 98.31 529 VAL A O 1
ATOM 3978 N N . ALA A 1 530 ? 1.237 11.637 -26.945 1.00 97.94 530 ALA A N 1
ATOM 3979 C CA . ALA A 1 530 ? 1.032 13.052 -27.255 1.00 97.94 530 ALA A CA 1
ATOM 3980 C C . ALA A 1 530 ? 0.641 13.855 -26.003 1.00 97.94 530 ALA A C 1
ATOM 3982 O O . ALA A 1 530 ? 1.222 14.906 -25.730 1.00 97.94 530 ALA A O 1
ATOM 3983 N N . ARG A 1 531 ? -0.278 13.321 -25.184 1.00 97.56 531 ARG A N 1
ATOM 3984 C CA . ARG A 1 531 ? -0.663 13.924 -23.898 1.00 97.56 531 ARG A CA 1
ATOM 3985 C C . ARG A 1 531 ? 0.511 13.996 -22.924 1.00 97.56 531 ARG A C 1
ATOM 3987 O O . ARG A 1 531 ? 0.737 15.045 -22.329 1.00 97.56 531 ARG A O 1
ATOM 3994 N N . MET A 1 532 ? 1.246 12.896 -22.760 1.00 97.50 532 MET A N 1
ATOM 3995 C CA . MET A 1 532 ? 2.424 12.834 -21.893 1.00 97.50 532 MET A CA 1
ATOM 3996 C C . MET A 1 532 ? 3.437 13.910 -22.275 1.00 97.50 532 MET A C 1
ATOM 3998 O O . MET A 1 532 ? 3.970 14.592 -21.404 1.00 97.50 532 MET A O 1
ATOM 4002 N N . ALA A 1 533 ? 3.696 14.060 -23.575 1.00 97.00 533 ALA A N 1
ATOM 4003 C CA . ALA A 1 533 ? 4.714 14.952 -24.099 1.00 97.00 533 ALA A CA 1
ATOM 4004 C C . ALA A 1 533 ? 4.502 16.417 -23.686 1.00 97.00 533 ALA A C 1
ATOM 4006 O O . ALA A 1 533 ? 5.483 17.140 -23.525 1.00 97.00 533 ALA A O 1
ATOM 4007 N N . LEU A 1 534 ? 3.262 16.853 -23.439 1.00 96.12 534 LEU A N 1
ATOM 4008 C CA . LEU A 1 534 ? 2.957 18.220 -22.999 1.00 96.12 534 LEU A CA 1
ATOM 4009 C C . LEU A 1 534 ? 3.672 18.610 -21.694 1.00 96.12 534 LEU A C 1
ATOM 4011 O O . LEU A 1 534 ? 4.093 19.756 -21.568 1.00 96.12 534 LEU A O 1
ATOM 4015 N N . ASP A 1 535 ? 3.875 17.659 -20.777 1.00 95.56 535 ASP A N 1
ATOM 4016 C CA . ASP A 1 535 ? 4.498 17.886 -19.463 1.00 95.56 535 ASP A CA 1
ATOM 4017 C C . ASP A 1 535 ? 5.442 16.734 -19.071 1.00 95.56 535 ASP A C 1
ATOM 4019 O O . ASP A 1 535 ? 5.373 16.155 -17.983 1.00 95.56 535 ASP A O 1
ATOM 4023 N N . SER A 1 536 ? 6.295 16.315 -20.008 1.00 93.88 536 SER A N 1
ATOM 4024 C CA . SER A 1 536 ? 7.252 15.234 -19.765 1.00 93.88 536 SER A CA 1
ATOM 4025 C C . SER A 1 536 ? 8.638 15.755 -19.384 1.00 93.88 536 SER A C 1
ATOM 4027 O O . SER A 1 536 ? 9.093 16.803 -19.853 1.00 93.88 536 SER A O 1
ATOM 4029 N N . ASN A 1 537 ? 9.339 14.985 -18.552 1.00 92.44 537 ASN A N 1
ATOM 4030 C CA . ASN A 1 537 ? 10.758 15.214 -18.289 1.00 92.44 537 ASN A CA 1
ATOM 4031 C C . ASN A 1 537 ? 11.645 14.601 -19.392 1.00 92.44 537 ASN A C 1
ATOM 4033 O O . ASN A 1 537 ? 11.194 13.803 -20.217 1.00 92.44 537 ASN A O 1
ATOM 4037 N N . ALA A 1 538 ? 12.940 14.924 -19.369 1.00 89.69 538 ALA A N 1
ATOM 4038 C CA . ALA A 1 538 ? 13.908 14.461 -20.366 1.00 89.69 538 ALA A CA 1
ATOM 4039 C C . ALA A 1 538 ? 13.926 12.934 -20.560 1.00 89.69 538 ALA A C 1
ATOM 4041 O O . ALA A 1 538 ? 13.989 12.461 -21.693 1.00 89.69 538 ALA A O 1
ATOM 4042 N N . GLN A 1 539 ? 13.840 12.153 -19.478 1.00 89.06 539 GLN A N 1
ATOM 4043 C CA . GLN A 1 539 ? 13.834 10.693 -19.568 1.00 89.06 539 GLN A CA 1
ATOM 4044 C C . GLN A 1 539 ? 12.584 10.189 -20.298 1.00 89.06 539 GLN A C 1
ATOM 4046 O O . GLN A 1 539 ? 12.688 9.351 -21.190 1.00 89.06 539 GLN A O 1
ATOM 4051 N N . GLN A 1 540 ? 11.409 10.698 -19.933 1.00 93.44 540 GLN A N 1
ATOM 4052 C CA . GLN A 1 540 ? 10.133 10.297 -20.529 1.00 93.44 540 GLN A CA 1
ATOM 4053 C C . GLN A 1 540 ? 10.082 10.642 -22.020 1.00 93.44 540 GLN A C 1
ATOM 4055 O O . GLN A 1 540 ? 9.721 9.786 -22.830 1.00 93.44 540 GLN A O 1
ATOM 4060 N N . ALA A 1 541 ? 10.525 11.849 -22.384 1.00 92.94 541 ALA A N 1
ATOM 4061 C CA . ALA A 1 541 ? 10.600 12.296 -23.771 1.00 92.94 541 ALA A CA 1
ATOM 4062 C C . ALA A 1 541 ? 11.499 11.380 -24.618 1.00 92.94 541 ALA A C 1
ATOM 4064 O O . ALA A 1 541 ? 11.095 10.930 -25.690 1.00 92.94 541 ALA A O 1
ATOM 4065 N N . VAL A 1 542 ? 12.696 11.041 -24.121 1.00 90.94 542 VAL A N 1
ATOM 4066 C CA . VAL A 1 542 ? 13.638 10.173 -24.847 1.00 90.94 542 VAL A CA 1
ATOM 4067 C C . VAL A 1 542 ? 13.116 8.744 -24.976 1.00 90.94 542 VAL A C 1
ATOM 4069 O O . VAL A 1 542 ? 13.261 8.138 -26.038 1.00 90.94 542 VAL A O 1
ATOM 4072 N N . LEU A 1 543 ? 12.490 8.191 -23.933 1.00 92.25 543 LEU A N 1
ATOM 4073 C CA . LEU A 1 543 ? 11.903 6.851 -24.003 1.00 92.25 543 LEU A CA 1
ATOM 4074 C C . LEU A 1 543 ? 10.792 6.777 -25.055 1.00 92.25 543 LEU A C 1
ATOM 4076 O O . LEU A 1 543 ? 10.789 5.834 -25.849 1.00 92.25 543 LEU A O 1
ATOM 4080 N N . ALA A 1 544 ? 9.907 7.778 -25.101 1.00 94.75 544 ALA A N 1
ATOM 4081 C CA . ALA A 1 544 ? 8.837 7.845 -26.091 1.00 94.75 544 ALA A CA 1
ATOM 4082 C C . ALA A 1 544 ? 9.364 8.060 -27.511 1.00 94.75 544 ALA A C 1
ATOM 4084 O O . ALA A 1 544 ? 9.008 7.291 -28.398 1.00 94.75 544 ALA A O 1
ATOM 4085 N N . LEU A 1 545 ? 10.265 9.022 -27.728 1.00 93.25 545 LEU A N 1
ATOM 4086 C CA . LEU A 1 545 ? 10.874 9.236 -29.043 1.00 93.25 545 LEU A CA 1
ATOM 4087 C C . LEU A 1 545 ? 11.618 7.985 -29.521 1.00 93.25 545 LEU A C 1
ATOM 4089 O O . LEU A 1 545 ? 11.494 7.579 -30.673 1.00 93.25 545 LEU A O 1
ATOM 4093 N N . SER A 1 546 ? 12.348 7.324 -28.621 1.00 92.44 546 SER A N 1
ATOM 4094 C CA . SER A 1 546 ? 12.993 6.053 -28.929 1.00 92.44 546 SER A CA 1
ATOM 4095 C C . SER A 1 546 ? 11.978 4.957 -29.249 1.00 92.44 546 SER A C 1
ATOM 4097 O O . SER A 1 546 ? 12.251 4.143 -30.115 1.00 92.44 546 SER A O 1
ATOM 4099 N N . ALA A 1 547 ? 10.821 4.894 -28.594 1.00 94.25 547 ALA A N 1
ATOM 4100 C CA . ALA A 1 547 ? 9.785 3.934 -28.973 1.00 94.25 547 ALA A CA 1
ATOM 4101 C C . ALA A 1 547 ? 9.212 4.233 -30.368 1.00 94.25 547 ALA A C 1
ATOM 4103 O O . ALA A 1 547 ? 9.141 3.320 -31.185 1.00 94.25 547 ALA A O 1
ATOM 4104 N N . VAL A 1 548 ? 8.908 5.501 -30.663 1.00 93.12 548 VAL A N 1
ATOM 4105 C CA . VAL A 1 548 ? 8.418 5.969 -31.973 1.00 93.12 548 VAL A CA 1
ATOM 4106 C C . VAL A 1 548 ? 9.401 5.619 -33.088 1.00 93.12 548 VAL A C 1
ATOM 4108 O O . VAL A 1 548 ? 9.004 5.066 -34.105 1.00 93.12 548 VAL A O 1
ATOM 4111 N N . GLY A 1 549 ? 10.700 5.846 -32.878 1.00 90.62 549 GLY A N 1
ATOM 4112 C CA . GLY A 1 549 ? 11.712 5.490 -33.871 1.00 90.62 549 GLY A CA 1
ATOM 4113 C C . GLY A 1 549 ? 11.879 3.987 -34.092 1.00 90.62 549 GLY A C 1
ATOM 4114 O O . GLY A 1 549 ? 12.386 3.590 -35.124 1.00 90.62 549 GLY A O 1
ATOM 4115 N N . TRP A 1 550 ? 11.463 3.116 -33.176 1.00 91.69 550 TRP A N 1
ATOM 4116 C CA . TRP A 1 550 ? 11.647 1.665 -33.337 1.00 91.69 550 TRP A CA 1
ATOM 4117 C C . TRP A 1 550 ? 10.355 0.904 -33.654 1.00 91.69 550 TRP A C 1
ATOM 4119 O O . TRP A 1 550 ? 10.431 -0.275 -33.995 1.00 91.69 550 TRP A O 1
ATOM 4129 N N . LYS A 1 551 ? 9.186 1.540 -33.525 1.00 93.62 551 LYS A N 1
ATOM 4130 C CA . LYS A 1 551 ? 7.876 0.926 -33.769 1.00 93.62 551 LYS A CA 1
ATOM 4131 C C . LYS A 1 551 ? 7.077 1.790 -34.741 1.00 93.62 551 LYS A C 1
ATOM 4133 O O . LYS A 1 551 ? 6.535 2.830 -34.363 1.00 93.62 551 LYS A O 1
ATOM 4138 N N . GLN A 1 552 ? 7.032 1.344 -35.996 1.00 92.19 552 GLN A N 1
ATOM 4139 C CA . GLN A 1 552 ? 6.406 2.060 -37.108 1.00 92.19 552 GLN A CA 1
ATOM 4140 C C . GLN A 1 552 ? 4.907 2.281 -36.868 1.00 92.19 552 GLN A C 1
ATOM 4142 O O . GLN A 1 552 ? 4.370 3.321 -37.233 1.00 92.19 552 GLN A O 1
ATOM 4147 N N . GLU A 1 553 ? 4.234 1.340 -36.208 1.00 94.69 553 GLU A N 1
ATOM 4148 C CA . GLU A 1 553 ? 2.818 1.410 -35.847 1.00 94.69 553 GLU A CA 1
ATOM 4149 C C . GLU A 1 553 ? 2.539 2.588 -34.904 1.00 94.69 553 GLU A C 1
ATOM 4151 O O . GLU A 1 553 ? 1.585 3.345 -35.108 1.00 94.69 553 GLU A O 1
ATOM 4156 N N . LEU A 1 554 ? 3.419 2.806 -33.917 1.00 95.19 554 LEU A N 1
ATOM 4157 C CA . LEU A 1 554 ? 3.338 3.947 -33.005 1.00 95.19 554 LEU A CA 1
ATOM 4158 C C . LEU A 1 554 ? 3.628 5.263 -33.733 1.00 95.19 554 LEU A C 1
ATOM 4160 O O . LEU A 1 554 ? 2.918 6.240 -33.509 1.00 95.19 554 LEU A O 1
ATOM 4164 N N . ALA A 1 555 ? 4.642 5.290 -34.605 1.00 93.19 555 ALA A N 1
ATOM 4165 C CA . ALA A 1 555 ? 4.959 6.467 -35.416 1.00 93.19 555 ALA A CA 1
ATOM 4166 C C . ALA A 1 555 ? 3.785 6.858 -36.322 1.00 93.19 555 ALA A C 1
ATOM 4168 O O . ALA A 1 555 ? 3.314 7.991 -36.265 1.00 93.19 555 ALA A O 1
ATOM 4169 N N . ARG A 1 556 ? 3.238 5.905 -37.080 1.00 92.38 556 ARG A N 1
ATOM 4170 C CA . ARG A 1 556 ? 2.081 6.117 -37.956 1.00 92.38 556 ARG A CA 1
ATOM 4171 C C . ARG A 1 556 ? 0.878 6.655 -37.183 1.00 92.38 556 ARG A C 1
ATOM 4173 O O . ARG A 1 556 ? 0.269 7.636 -37.603 1.00 92.38 556 ARG A O 1
ATOM 4180 N N . SER A 1 557 ? 0.565 6.046 -36.042 1.00 95.31 557 SER A N 1
ATOM 4181 C CA . SER A 1 557 ? -0.571 6.451 -35.206 1.00 95.31 557 SER A CA 1
ATOM 4182 C C . SER A 1 557 ? -0.385 7.852 -34.619 1.00 95.31 557 SER A C 1
ATOM 4184 O O . SER A 1 557 ? -1.294 8.680 -34.651 1.00 95.31 557 SER A O 1
ATOM 4186 N N . LEU A 1 558 ? 0.831 8.172 -34.163 1.00 93.62 558 LEU A N 1
ATOM 4187 C CA . LEU A 1 558 ? 1.166 9.500 -33.653 1.00 93.62 558 LEU A CA 1
ATOM 4188 C C . LEU A 1 558 ? 1.074 10.575 -34.744 1.00 93.62 558 LEU A C 1
ATOM 4190 O O . LEU A 1 558 ? 0.598 11.676 -34.471 1.00 93.62 558 LEU A O 1
ATOM 4194 N N . HIS A 1 559 ? 1.485 10.263 -35.976 1.00 90.56 559 HIS A N 1
ATOM 4195 C CA . HIS A 1 559 ? 1.362 11.169 -37.118 1.00 90.56 559 HIS A CA 1
ATOM 4196 C C . HIS A 1 559 ? -0.096 11.445 -37.486 1.00 90.56 559 HIS A C 1
ATOM 4198 O O . HIS A 1 559 ? -0.479 12.609 -37.578 1.00 90.56 559 HIS A O 1
ATOM 4204 N N . ARG A 1 560 ? -0.928 10.399 -37.617 1.00 90.69 560 ARG A N 1
ATOM 4205 C CA . ARG A 1 560 ? -2.360 10.536 -37.953 1.00 90.69 560 ARG A CA 1
ATOM 4206 C C . ARG A 1 560 ? -3.113 11.473 -37.007 1.00 90.69 560 ARG A C 1
ATOM 4208 O O . ARG A 1 560 ? -4.038 12.156 -37.432 1.00 90.69 560 ARG A O 1
ATOM 4215 N N . GLN A 1 561 ? -2.707 11.511 -35.740 1.00 92.81 561 GLN A N 1
ATOM 4216 C CA . GLN A 1 561 ? -3.330 12.331 -34.702 1.00 92.81 561 GLN A CA 1
ATOM 4217 C C . GLN A 1 561 ? -2.660 13.703 -34.495 1.00 92.81 561 GLN A C 1
ATOM 4219 O O . GLN A 1 561 ? -3.067 14.443 -33.602 1.00 92.81 561 GLN A O 1
ATOM 4224 N N . GLY A 1 562 ? -1.614 14.046 -35.258 1.00 89.56 562 GLY A N 1
ATOM 4225 C CA . GLY A 1 562 ? -0.851 15.287 -35.062 1.00 89.56 562 GLY A CA 1
ATOM 4226 C C . GLY A 1 562 ? -0.028 15.321 -33.764 1.00 89.56 562 GLY A C 1
ATOM 4227 O O . GLY A 1 562 ? 0.333 16.386 -33.272 1.00 89.56 562 GLY A O 1
ATOM 4228 N N . GLY A 1 563 ? 0.278 14.162 -33.173 1.00 92.19 563 GLY A N 1
ATOM 4229 C CA . GLY A 1 563 ? 0.988 14.059 -31.895 1.00 92.19 563 GLY A CA 1
ATOM 4230 C C . GLY A 1 563 ? 2.498 14.318 -31.969 1.00 92.19 563 GLY A C 1
ATOM 4231 O O . GLY A 1 563 ? 3.138 14.486 -30.926 1.00 92.19 563 GLY A O 1
ATOM 4232 N N . PHE A 1 564 ? 3.078 14.366 -33.176 1.00 90.88 564 PHE A N 1
ATOM 4233 C CA . PHE A 1 564 ? 4.504 14.651 -33.373 1.00 90.88 564 PHE A CA 1
ATOM 4234 C C . PHE A 1 564 ? 4.891 16.032 -32.847 1.00 90.88 564 PHE A C 1
ATOM 4236 O O . PHE A 1 564 ? 5.904 16.136 -32.162 1.00 90.88 564 PHE A O 1
ATOM 4243 N N . ASP A 1 565 ? 4.061 17.057 -33.051 1.00 91.44 565 ASP A N 1
ATOM 4244 C CA . ASP A 1 565 ? 4.339 18.412 -32.565 1.00 91.44 565 ASP A CA 1
ATOM 4245 C C . ASP A 1 565 ? 4.541 18.462 -31.049 1.00 91.44 565 ASP A C 1
ATOM 4247 O O . ASP A 1 565 ? 5.474 19.103 -30.549 1.00 91.44 565 ASP A O 1
ATOM 4251 N N . ALA A 1 566 ? 3.688 17.749 -30.308 1.00 94.69 566 ALA A N 1
ATOM 4252 C CA . ALA A 1 566 ? 3.782 17.657 -28.857 1.00 94.69 566 ALA A CA 1
ATOM 4253 C C . ALA A 1 566 ? 5.071 16.939 -28.430 1.00 94.69 566 ALA A C 1
ATOM 4255 O O . ALA A 1 566 ? 5.767 17.413 -27.525 1.00 94.69 566 ALA A O 1
ATOM 4256 N N . LEU A 1 567 ? 5.409 15.828 -29.097 1.00 94.25 567 LEU A N 1
ATOM 4257 C CA . LEU A 1 567 ? 6.606 15.034 -28.811 1.00 94.25 567 LEU A CA 1
ATOM 4258 C C . LEU A 1 567 ? 7.900 15.790 -29.140 1.00 94.25 567 LEU A C 1
ATOM 4260 O O . LEU A 1 567 ? 8.801 15.839 -28.304 1.00 94.25 567 LEU A O 1
ATOM 4264 N N . ILE A 1 568 ? 7.975 16.428 -30.307 1.00 92.38 568 ILE A N 1
ATOM 4265 C CA . ILE A 1 568 ? 9.105 17.263 -30.735 1.00 92.38 568 ILE A CA 1
ATOM 4266 C C . ILE A 1 568 ? 9.273 18.435 -29.773 1.00 92.38 568 ILE A C 1
ATOM 4268 O O . ILE A 1 568 ? 10.357 18.624 -29.220 1.00 92.38 568 ILE A O 1
ATOM 4272 N N . GLY A 1 569 ? 8.183 19.147 -29.471 1.00 93.88 569 GLY A N 1
ATOM 4273 C CA . GLY A 1 569 ? 8.197 20.229 -28.490 1.00 93.88 569 GLY A CA 1
ATOM 4274 C C . GLY A 1 569 ? 8.676 19.765 -27.112 1.00 93.88 569 GLY A C 1
ATOM 4275 O O . GLY A 1 569 ? 9.354 20.505 -26.401 1.00 93.88 569 GLY A O 1
ATOM 4276 N N . SER A 1 570 ? 8.378 18.523 -26.726 1.00 94.38 570 SER A N 1
ATOM 4277 C CA . SER A 1 570 ? 8.887 17.946 -25.482 1.00 94.38 570 SER A CA 1
ATOM 4278 C C . SER A 1 570 ? 10.396 17.720 -25.497 1.00 94.38 570 SER A C 1
ATOM 4280 O O . SER A 1 570 ? 11.041 17.898 -24.462 1.00 94.38 570 SER A O 1
ATOM 4282 N N . ILE A 1 571 ? 10.967 17.316 -26.632 1.00 92.19 571 ILE A N 1
ATOM 4283 C CA . ILE A 1 571 ? 12.416 17.150 -26.789 1.00 92.19 571 ILE A CA 1
ATOM 4284 C C . ILE A 1 571 ? 13.101 18.517 -26.774 1.00 92.19 571 ILE A C 1
ATOM 4286 O O . ILE A 1 571 ? 14.080 18.677 -26.049 1.00 92.19 571 ILE A O 1
ATOM 4290 N N . GLU A 1 572 ? 12.551 19.512 -27.476 1.00 93.06 572 GLU A N 1
ATOM 4291 C CA . GLU A 1 572 ? 13.031 20.903 -27.464 1.00 93.06 572 GLU A CA 1
ATOM 4292 C C . GLU A 1 572 ? 13.059 21.473 -26.040 1.00 93.06 572 GLU A C 1
ATOM 4294 O O . GLU A 1 572 ? 14.098 21.947 -25.583 1.00 93.06 572 GLU A O 1
ATOM 4299 N N . ARG A 1 573 ? 11.958 21.342 -25.282 1.00 93.94 573 ARG A N 1
ATOM 4300 C CA . ARG A 1 573 ? 11.883 21.798 -23.880 1.00 93.94 573 ARG A CA 1
ATOM 4301 C C . ARG A 1 573 ? 12.937 21.154 -22.978 1.00 93.94 573 ARG A C 1
ATOM 4303 O O . ARG A 1 573 ? 13.362 21.764 -22.001 1.00 93.94 573 ARG A O 1
ATOM 4310 N N . ASN A 1 574 ? 13.351 19.927 -23.287 1.00 90.62 574 ASN A N 1
ATOM 4311 C CA . ASN A 1 574 ? 14.273 19.145 -22.468 1.00 90.62 574 ASN A CA 1
ATOM 4312 C C . ASN A 1 574 ? 15.692 19.038 -23.065 1.00 90.62 574 ASN A C 1
ATOM 4314 O O . ASN A 1 574 ? 16.525 18.313 -22.510 1.00 90.62 574 ASN A O 1
ATOM 4318 N N . ILE A 1 575 ? 16.009 19.745 -24.158 1.00 87.94 575 ILE A N 1
ATOM 4319 C CA . ILE A 1 575 ? 17.232 19.507 -24.943 1.00 87.94 575 ILE A CA 1
ATOM 4320 C C . ILE A 1 575 ? 18.516 19.674 -24.129 1.00 87.94 575 ILE A C 1
ATOM 4322 O O . ILE A 1 575 ? 19.422 18.844 -24.215 1.00 87.94 575 ILE A O 1
ATOM 4326 N N . ASP A 1 576 ? 18.582 20.679 -23.258 1.00 86.00 576 ASP A N 1
ATOM 4327 C CA . ASP A 1 576 ? 19.760 20.910 -22.421 1.00 86.00 576 ASP A CA 1
ATOM 4328 C C . ASP A 1 576 ? 19.967 19.804 -21.381 1.00 86.00 576 ASP A C 1
ATOM 4330 O O . ASP A 1 576 ? 21.104 19.479 -21.028 1.00 86.00 576 ASP A O 1
ATOM 4334 N N . ALA A 1 577 ? 18.885 19.223 -20.858 1.00 84.19 577 ALA A N 1
ATOM 4335 C CA . ALA A 1 577 ? 18.962 18.088 -19.941 1.00 84.19 577 ALA A CA 1
ATOM 4336 C C . ALA A 1 577 ? 19.404 16.815 -20.681 1.00 84.19 577 ALA A C 1
ATOM 4338 O O . ALA A 1 577 ? 20.278 16.095 -20.193 1.00 84.19 577 ALA A O 1
ATOM 4339 N N . ILE A 1 578 ? 18.880 16.596 -21.895 1.00 83.00 578 ILE A N 1
ATOM 4340 C CA . ILE A 1 578 ? 19.255 15.479 -22.774 1.00 83.00 578 ILE A CA 1
ATOM 4341 C C . ILE A 1 578 ? 20.743 15.565 -23.140 1.00 83.00 578 ILE A C 1
ATOM 4343 O O . ILE A 1 578 ? 21.476 14.595 -22.959 1.00 83.00 578 ILE A O 1
ATOM 4347 N N . ARG A 1 579 ? 21.232 16.739 -23.565 1.00 80.88 579 ARG A N 1
ATOM 4348 C CA . ARG A 1 579 ? 22.648 16.962 -23.922 1.00 80.88 579 ARG A CA 1
ATOM 4349 C C . ARG A 1 579 ? 23.596 16.732 -22.754 1.00 80.88 579 ARG A C 1
ATOM 4351 O O . ARG A 1 579 ? 24.675 16.173 -22.942 1.00 80.88 579 ARG A O 1
ATOM 4358 N N . ARG A 1 580 ? 23.199 17.166 -21.556 1.00 75.88 580 ARG A N 1
ATOM 4359 C CA . ARG A 1 580 ? 23.979 16.968 -20.328 1.00 75.88 580 ARG A CA 1
ATOM 4360 C C . ARG A 1 580 ? 23.932 15.527 -19.821 1.00 75.88 580 ARG A C 1
ATOM 4362 O O . ARG A 1 580 ? 24.721 15.191 -18.944 1.00 75.88 580 ARG A O 1
ATOM 4369 N N . GLY A 1 581 ? 23.048 14.688 -20.367 1.00 66.00 581 GLY A N 1
ATOM 4370 C CA . GLY A 1 581 ? 22.821 13.336 -19.875 1.00 66.00 581 GLY A CA 1
ATOM 4371 C C . GLY A 1 581 ? 22.431 13.363 -18.401 1.00 66.00 581 GLY A C 1
ATOM 4372 O O . GLY A 1 581 ? 23.060 12.666 -17.607 1.00 66.00 581 GLY A O 1
ATOM 4373 N N . TYR A 1 582 ? 21.473 14.223 -18.038 1.00 52.72 582 TYR A N 1
ATOM 4374 C CA . TYR A 1 582 ? 20.968 14.351 -16.673 1.00 52.72 582 TYR A CA 1
ATOM 4375 C C . TYR A 1 582 ? 19.610 13.646 -16.525 1.00 52.72 582 TYR A C 1
ATOM 4377 O O . TYR A 1 582 ? 18.743 13.866 -17.379 1.00 52.72 582 TYR A O 1
ATOM 4385 N N . PRO A 1 583 ? 19.385 12.858 -15.448 1.00 50.44 583 PRO A N 1
ATOM 4386 C CA . PRO A 1 583 ? 20.279 12.597 -14.300 1.00 50.44 583 PRO A CA 1
ATOM 4387 C C . PRO A 1 583 ? 21.563 11.805 -14.656 1.00 50.44 583 PRO A C 1
ATOM 4389 O O . PRO A 1 583 ? 21.576 11.132 -15.684 1.00 50.44 583 PRO A O 1
ATOM 4392 N N . PRO A 1 584 ? 22.663 11.929 -13.871 1.00 42.78 584 PRO A N 1
ATOM 4393 C CA . PRO A 1 584 ? 24.003 11.457 -14.253 1.00 42.78 584 PRO A CA 1
ATOM 4394 C C . PRO A 1 584 ? 24.031 9.951 -14.586 1.00 42.78 584 PRO A C 1
ATOM 4396 O O . PRO A 1 584 ? 23.359 9.171 -13.926 1.00 42.78 584 PRO A O 1
ATOM 4399 N N . ASP A 1 585 ? 24.830 9.579 -15.601 1.00 47.66 585 ASP A N 1
ATOM 4400 C CA . ASP A 1 585 ? 24.901 8.289 -16.343 1.00 47.66 585 ASP A CA 1
ATOM 4401 C C . ASP A 1 585 ? 24.064 8.169 -17.643 1.00 47.66 585 ASP A C 1
ATOM 4403 O O . ASP A 1 585 ? 23.959 7.092 -18.242 1.00 47.66 585 ASP A O 1
ATOM 4407 N N . PHE A 1 586 ? 23.574 9.289 -18.189 1.00 53.88 586 PHE A N 1
ATOM 4408 C CA . PHE A 1 586 ? 22.702 9.323 -19.377 1.00 53.88 586 PHE A CA 1
ATOM 4409 C C . PHE A 1 586 ? 23.377 9.702 -20.723 1.00 53.88 586 PHE A C 1
ATOM 4411 O O . PHE A 1 586 ? 22.688 9.991 -21.695 1.00 53.88 586 PHE A O 1
ATOM 4418 N N . ALA A 1 587 ? 24.706 9.607 -20.891 1.00 53.56 587 ALA A N 1
ATOM 4419 C CA . ALA A 1 587 ? 25.362 9.818 -22.209 1.00 53.56 587 ALA A CA 1
ATOM 4420 C C . ALA A 1 587 ? 24.910 8.820 -23.312 1.00 53.56 587 ALA A C 1
ATOM 4422 O O . ALA A 1 587 ? 25.235 8.957 -24.495 1.00 53.56 587 ALA A O 1
ATOM 4423 N N . LYS A 1 588 ? 24.184 7.762 -22.932 1.00 61.78 588 LYS A N 1
ATOM 4424 C CA . LYS A 1 588 ? 23.501 6.849 -23.857 1.00 61.78 588 LYS A CA 1
ATOM 4425 C C . LYS A 1 588 ? 22.232 7.463 -24.456 1.00 61.78 588 LYS A C 1
ATOM 4427 O O . LYS A 1 588 ? 21.888 7.077 -25.566 1.00 61.78 588 LYS A O 1
ATOM 4432 N N . GLU A 1 589 ? 21.579 8.407 -23.784 1.00 66.38 589 GLU A N 1
ATOM 4433 C CA . GLU A 1 589 ? 20.314 8.982 -24.249 1.00 66.38 589 GLU A CA 1
ATOM 4434 C C . GLU A 1 589 ? 20.486 9.897 -25.449 1.00 66.38 589 GLU A C 1
ATOM 4436 O O . GLU A 1 589 ? 19.759 9.717 -26.411 1.00 66.38 589 GLU A O 1
ATOM 4441 N N . THR A 1 590 ? 21.500 10.768 -25.488 1.00 71.31 590 THR A N 1
ATOM 4442 C CA . THR A 1 590 ? 21.784 11.572 -26.694 1.00 71.31 590 THR A CA 1
ATOM 4443 C C . THR A 1 590 ? 21.956 10.691 -27.931 1.00 71.31 590 THR A C 1
ATOM 4445 O O . THR A 1 590 ? 21.407 10.988 -28.986 1.00 71.31 590 THR A O 1
ATOM 4448 N N . ARG A 1 591 ? 22.674 9.566 -27.801 1.00 76.31 591 ARG A N 1
ATOM 4449 C CA . ARG A 1 591 ? 22.842 8.604 -28.902 1.00 76.31 591 ARG A CA 1
ATOM 4450 C C . ARG A 1 591 ? 21.529 7.931 -29.282 1.00 76.31 591 ARG A C 1
ATOM 4452 O O . ARG A 1 591 ? 21.196 7.913 -30.455 1.00 76.31 591 ARG A O 1
ATOM 4459 N N . LYS A 1 592 ? 20.764 7.445 -28.302 1.00 73.56 592 LYS A N 1
ATOM 4460 C CA . LYS A 1 592 ? 19.442 6.851 -28.548 1.00 73.56 592 LYS A CA 1
ATOM 4461 C C . LYS A 1 592 ? 18.489 7.828 -29.233 1.00 73.56 592 LYS A C 1
ATOM 4463 O O . LYS A 1 592 ? 17.747 7.406 -30.108 1.00 73.56 592 LYS A O 1
ATOM 4468 N N . THR A 1 593 ? 18.514 9.103 -28.849 1.00 79.62 593 THR A N 1
ATOM 4469 C CA . THR A 1 593 ? 17.724 10.172 -29.466 1.00 79.62 593 THR A CA 1
ATOM 4470 C C . THR A 1 593 ? 18.132 10.377 -30.920 1.00 79.62 593 THR A C 1
ATOM 4472 O O . THR A 1 593 ? 17.269 10.403 -31.788 1.00 79.62 593 THR A O 1
ATOM 4475 N N . LEU A 1 594 ? 19.436 10.451 -31.209 1.00 83.62 594 LEU A N 1
ATOM 4476 C CA . LEU A 1 594 ? 19.939 10.563 -32.583 1.00 83.62 594 LEU A CA 1
ATOM 4477 C C . LEU A 1 594 ? 19.562 9.346 -33.440 1.00 83.62 594 LEU A C 1
ATOM 4479 O O . LEU A 1 594 ? 19.107 9.517 -34.569 1.00 83.62 594 LEU A O 1
ATOM 4483 N N . ASP A 1 595 ? 19.712 8.136 -32.898 1.00 84.81 595 ASP A N 1
ATOM 4484 C CA . ASP A 1 595 ? 19.324 6.898 -33.578 1.00 84.81 595 ASP A CA 1
ATOM 4485 C C . ASP A 1 595 ? 17.811 6.860 -33.833 1.00 84.81 595 ASP A C 1
ATOM 4487 O O . ASP A 1 595 ? 17.376 6.475 -34.913 1.00 84.81 595 ASP A O 1
ATOM 4491 N N . ALA A 1 596 ? 17.004 7.300 -32.864 1.00 85.38 596 ALA A N 1
ATOM 4492 C CA . ALA A 1 596 ? 15.555 7.365 -33.004 1.00 85.38 596 ALA A CA 1
ATOM 4493 C C . ALA A 1 596 ? 15.127 8.342 -34.104 1.00 85.38 596 ALA A C 1
ATOM 4495 O O . ALA A 1 596 ? 14.306 7.969 -34.932 1.00 85.38 596 ALA A O 1
ATOM 4496 N N . ILE A 1 597 ? 15.711 9.547 -34.153 1.00 85.06 597 ILE A N 1
ATOM 4497 C CA . ILE A 1 597 ? 15.432 10.520 -35.222 1.00 85.06 597 ILE A CA 1
ATOM 4498 C C . ILE A 1 597 ? 15.768 9.907 -36.581 1.00 85.06 597 ILE A C 1
ATOM 4500 O O . ILE A 1 597 ? 14.947 9.960 -37.489 1.00 85.06 597 ILE A O 1
ATOM 4504 N N . ARG A 1 598 ? 16.933 9.259 -36.706 1.00 85.62 598 ARG A N 1
ATOM 4505 C CA . ARG A 1 598 ? 17.328 8.587 -37.950 1.00 85.62 598 ARG A CA 1
ATOM 4506 C C . ARG A 1 598 ? 16.287 7.558 -38.396 1.00 85.62 598 ARG A C 1
ATOM 4508 O O . ARG A 1 598 ? 15.874 7.579 -39.547 1.00 85.62 598 ARG A O 1
ATOM 4515 N N . LEU A 1 599 ? 15.846 6.696 -37.482 1.00 85.25 599 LEU A N 1
ATOM 4516 C CA . LEU A 1 599 ? 14.867 5.655 -37.792 1.00 85.25 599 LEU A CA 1
ATOM 4517 C C . LEU A 1 599 ? 13.483 6.226 -38.144 1.00 85.25 599 LEU A C 1
ATOM 4519 O O . LEU A 1 599 ? 12.801 5.665 -38.990 1.00 85.25 599 LEU A O 1
ATOM 4523 N N . ILE A 1 600 ? 13.068 7.349 -37.546 1.00 83.88 600 ILE A N 1
ATOM 4524 C CA . ILE A 1 600 ? 11.804 8.021 -37.905 1.00 83.88 600 ILE A CA 1
ATOM 4525 C C . ILE A 1 600 ? 11.811 8.444 -39.377 1.00 83.88 600 ILE A C 1
ATOM 4527 O O . ILE A 1 600 ? 10.818 8.238 -40.069 1.00 83.88 600 ILE A O 1
ATOM 4531 N N . TYR A 1 601 ? 12.934 8.976 -39.865 1.00 81.94 601 TYR A N 1
ATOM 4532 C CA . TYR A 1 601 ? 13.095 9.309 -41.281 1.00 81.94 601 TYR A CA 1
ATOM 4533 C C . TYR A 1 601 ? 13.089 8.064 -42.184 1.00 81.94 601 TYR A C 1
ATOM 4535 O O . TYR A 1 601 ? 12.599 8.133 -43.307 1.00 81.94 601 TYR A O 1
ATOM 4543 N N . GLU A 1 602 ? 13.584 6.923 -41.696 1.00 82.88 602 GLU A N 1
ATOM 4544 C CA . GLU A 1 602 ? 13.577 5.649 -42.432 1.00 82.88 602 GLU A CA 1
ATOM 4545 C C . GLU A 1 602 ? 12.173 5.004 -42.519 1.00 82.88 602 GLU A C 1
ATOM 4547 O O . GLU A 1 602 ? 11.928 4.220 -43.430 1.00 82.88 602 GLU A O 1
ATOM 4552 N N . HIS A 1 603 ? 11.238 5.324 -41.611 1.00 73.88 603 HIS A N 1
ATOM 4553 C CA . HIS A 1 603 ? 9.959 4.603 -41.455 1.00 73.88 603 HIS A CA 1
ATOM 4554 C C . HIS A 1 603 ? 8.882 4.858 -42.522 1.00 73.88 603 HIS A C 1
ATOM 4556 O O . HIS A 1 603 ? 7.844 4.194 -42.461 1.00 73.88 603 HIS A O 1
ATOM 4562 N N . ASP A 1 604 ? 9.088 5.783 -43.463 1.00 66.38 604 ASP A N 1
ATOM 4563 C CA . ASP A 1 604 ? 8.155 6.061 -44.577 1.00 66.38 604 ASP A CA 1
ATOM 4564 C C . ASP A 1 604 ? 8.770 7.017 -45.626 1.00 66.38 604 ASP A C 1
ATOM 4566 O O . ASP A 1 604 ? 8.160 8.019 -45.993 1.00 66.38 604 ASP A O 1
ATOM 4570 N N . ASP A 1 605 ? 10.040 6.811 -46.009 1.00 65.56 605 ASP A N 1
ATOM 4571 C CA . ASP A 1 605 ? 10.791 7.709 -46.917 1.00 65.56 605 ASP A CA 1
ATOM 4572 C C . ASP A 1 605 ? 10.743 9.205 -46.516 1.00 65.56 605 ASP A C 1
ATOM 4574 O O . ASP A 1 605 ? 10.776 10.112 -47.349 1.00 65.56 605 ASP A O 1
ATOM 4578 N N . GLY A 1 606 ? 10.675 9.483 -45.210 1.00 64.12 606 GLY A N 1
ATOM 4579 C CA . GLY A 1 606 ? 10.605 10.840 -44.673 1.00 64.12 606 GLY A CA 1
ATOM 4580 C C . GLY A 1 606 ? 9.205 11.460 -44.604 1.00 64.12 606 GLY A C 1
ATOM 4581 O O . GLY A 1 606 ? 9.120 12.652 -44.327 1.00 64.12 606 GLY A O 1
ATOM 4582 N N . ALA A 1 607 ? 8.110 10.708 -44.775 1.00 66.38 607 ALA A N 1
ATOM 4583 C CA . ALA A 1 607 ? 6.749 11.251 -44.616 1.00 66.38 607 ALA A CA 1
ATOM 4584 C C . ALA A 1 607 ? 6.445 11.760 -43.188 1.00 66.38 607 ALA A C 1
ATOM 4586 O O . ALA A 1 607 ? 5.625 12.657 -43.001 1.00 66.38 607 ALA A O 1
ATOM 4587 N N . TYR A 1 608 ? 7.148 11.236 -42.177 1.00 64.88 608 TYR A N 1
ATOM 4588 C CA . TYR A 1 608 ? 7.144 11.752 -40.797 1.00 64.88 608 TYR A CA 1
ATOM 4589 C C . TYR A 1 608 ? 8.230 12.813 -40.542 1.00 64.88 608 TYR A C 1
ATOM 4591 O O . TYR A 1 608 ? 8.459 13.205 -39.397 1.00 64.88 608 TYR A O 1
ATOM 4599 N N . GLY A 1 609 ? 8.954 13.215 -41.588 1.00 62.38 609 GLY A N 1
ATOM 4600 C CA . GLY A 1 609 ? 10.067 14.148 -41.534 1.00 62.38 609 GLY A CA 1
ATOM 4601 C C . GLY A 1 609 ? 9.590 15.544 -41.167 1.00 62.38 609 GLY A C 1
ATOM 4602 O O . GLY A 1 609 ? 8.875 16.194 -41.922 1.00 62.38 609 GLY A O 1
ATOM 4603 N N . ASP A 1 610 ? 10.012 16.000 -39.995 1.00 70.06 610 ASP A N 1
ATOM 4604 C CA . ASP A 1 610 ? 9.792 17.356 -39.510 1.00 70.06 610 ASP A CA 1
ATOM 4605 C C . ASP A 1 610 ? 11.142 18.089 -39.517 1.00 70.06 610 ASP A C 1
ATOM 4607 O O . ASP A 1 610 ? 12.129 17.588 -38.960 1.00 70.06 610 ASP A O 1
ATOM 4611 N N . GLU A 1 611 ? 11.211 19.272 -40.134 1.00 80.69 611 GLU A N 1
ATOM 4612 C CA . GLU A 1 611 ? 12.425 20.103 -40.147 1.00 80.69 611 GLU A CA 1
ATOM 4613 C C . GLU A 1 611 ? 12.938 20.384 -38.724 1.00 80.69 611 GLU A C 1
ATOM 4615 O O . GLU A 1 611 ? 14.150 20.447 -38.493 1.00 80.69 611 GLU A O 1
ATOM 4620 N N . ARG A 1 612 ? 12.039 20.455 -37.734 1.00 83.94 612 ARG A N 1
ATOM 4621 C CA . ARG A 1 612 ? 12.386 20.595 -36.315 1.00 83.94 612 ARG A CA 1
ATOM 4622 C C . ARG A 1 612 ? 13.122 19.370 -35.783 1.00 83.94 612 ARG A C 1
ATOM 4624 O O . ARG A 1 612 ? 14.049 19.531 -34.994 1.00 83.94 612 ARG A O 1
ATOM 4631 N N . LEU A 1 613 ? 12.784 18.154 -36.225 1.00 82.19 613 LEU A N 1
ATOM 4632 C CA . LEU A 1 613 ? 13.519 16.937 -35.842 1.00 82.19 613 LEU A CA 1
ATOM 4633 C C . LEU A 1 613 ? 14.955 16.944 -36.378 1.00 82.19 613 LEU A C 1
ATOM 4635 O O . LEU A 1 613 ? 15.871 16.537 -35.661 1.00 82.19 613 LEU A O 1
ATOM 4639 N N . GLU A 1 614 ? 15.179 17.431 -37.600 1.00 81.38 614 GLU A N 1
ATOM 4640 C CA . GLU A 1 614 ? 16.535 17.533 -38.160 1.00 81.38 614 GLU A CA 1
ATOM 4641 C C . GLU A 1 614 ? 17.329 18.688 -37.517 1.00 81.38 614 GLU A C 1
ATOM 4643 O O . GLU A 1 614 ? 18.525 18.552 -37.231 1.00 81.38 614 GLU A O 1
ATOM 4648 N N . GLY A 1 615 ? 16.654 19.790 -37.171 1.00 84.88 615 GLY A N 1
ATOM 4649 C CA . GLY A 1 615 ? 17.213 20.856 -36.336 1.00 84.88 615 GLY A CA 1
ATOM 4650 C C . GLY A 1 615 ? 17.662 20.342 -34.963 1.00 84.88 615 GLY A C 1
ATOM 4651 O O . GLY A 1 615 ? 18.805 20.565 -34.556 1.00 84.88 615 GLY A O 1
ATOM 4652 N N . LEU A 1 616 ? 16.812 19.559 -34.290 1.00 85.38 616 LEU A N 1
ATOM 4653 C CA . LEU A 1 616 ? 17.127 18.889 -33.024 1.00 85.38 616 LEU A CA 1
ATOM 4654 C C . LEU A 1 616 ? 18.308 17.926 -33.161 1.00 85.38 616 LEU A C 1
ATOM 4656 O O . LEU A 1 616 ? 19.202 17.915 -32.313 1.00 85.38 616 LEU A O 1
ATOM 4660 N N . ARG A 1 617 ? 18.346 17.123 -34.229 1.00 85.62 617 ARG A N 1
ATOM 4661 C CA . ARG A 1 617 ? 19.468 16.220 -34.517 1.00 85.62 617 ARG A CA 1
ATOM 4662 C C . ARG A 1 617 ? 20.777 16.995 -34.638 1.00 85.62 617 ARG A C 1
ATOM 4664 O O . ARG A 1 617 ? 21.767 16.611 -34.012 1.00 85.62 617 ARG A O 1
ATOM 4671 N N . THR A 1 618 ? 20.771 18.088 -35.397 1.00 85.62 618 THR A N 1
ATOM 4672 C CA . THR A 1 618 ? 21.934 18.965 -35.574 1.00 85.62 618 THR A CA 1
ATOM 4673 C C . THR A 1 618 ? 22.374 19.547 -34.231 1.00 85.62 618 THR A C 1
ATOM 4675 O O . THR A 1 618 ? 23.547 19.456 -33.859 1.00 85.62 618 THR A O 1
ATOM 4678 N N . GLU A 1 619 ? 21.437 20.070 -33.440 1.00 84.00 619 GLU A N 1
ATOM 4679 C CA . GLU A 1 619 ? 21.735 20.646 -32.130 1.00 84.00 619 GLU A CA 1
ATOM 4680 C C . GLU A 1 619 ? 22.316 19.611 -31.151 1.00 84.00 619 GLU A C 1
ATOM 4682 O O . GLU A 1 619 ? 23.298 19.894 -30.458 1.00 84.00 619 GLU A O 1
ATOM 4687 N N . LEU A 1 620 ? 21.791 18.383 -31.137 1.00 81.62 620 LEU A N 1
ATOM 4688 C CA . LEU A 1 620 ? 22.291 17.286 -30.301 1.00 81.62 620 LEU A CA 1
ATOM 4689 C C . LEU A 1 620 ? 23.683 16.785 -30.720 1.00 81.62 620 LEU A C 1
ATOM 4691 O O . LEU A 1 620 ? 24.426 16.281 -29.875 1.00 81.62 620 LEU A O 1
ATOM 4695 N N . GLN A 1 621 ? 24.056 16.933 -31.995 1.00 81.75 621 GLN A N 1
ATOM 4696 C CA . GLN A 1 621 ? 25.398 16.615 -32.497 1.00 81.75 621 GLN A CA 1
ATOM 4697 C C . GLN A 1 621 ? 26.438 17.685 -32.130 1.00 81.75 621 GLN A C 1
ATOM 4699 O O . GLN A 1 621 ? 27.628 17.374 -32.010 1.00 81.75 621 GLN A O 1
ATOM 4704 N N . THR A 1 622 ? 26.021 18.934 -31.894 1.00 76.75 622 THR A N 1
ATOM 4705 C CA . THR A 1 622 ? 26.937 19.993 -31.445 1.00 76.75 622 THR A CA 1
ATOM 4706 C C . THR A 1 622 ? 27.339 19.806 -29.973 1.00 76.75 622 THR A C 1
ATOM 4708 O O . THR A 1 622 ? 26.500 19.649 -29.082 1.00 76.75 622 THR A O 1
ATOM 4711 N N . LYS A 1 623 ? 28.646 19.829 -29.665 1.00 57.53 623 LYS A N 1
ATOM 4712 C CA . LYS A 1 623 ? 29.151 19.688 -28.282 1.00 57.53 623 LYS A CA 1
ATOM 4713 C C . LYS A 1 623 ? 28.677 20.851 -27.387 1.00 57.53 623 LYS A C 1
ATOM 4715 O O . LYS A 1 623 ? 28.679 21.995 -27.850 1.00 57.53 623 LYS A O 1
ATOM 4720 N N . PRO A 1 624 ? 28.330 20.606 -26.106 1.00 53.56 624 PRO A N 1
ATOM 4721 C CA . PRO A 1 624 ? 28.046 21.679 -25.155 1.00 53.56 624 PRO A CA 1
ATOM 4722 C C . PRO A 1 624 ? 29.339 22.476 -24.918 1.00 53.56 624 PRO A C 1
ATOM 4724 O O . PRO A 1 624 ? 30.251 22.001 -24.248 1.00 53.56 624 PRO A O 1
ATOM 4727 N N . GLY A 1 625 ? 29.456 23.644 -25.554 1.00 47.41 625 GLY A N 1
ATOM 4728 C CA . GLY A 1 625 ? 30.651 24.495 -25.488 1.00 47.41 625 GLY A CA 1
ATOM 4729 C C . GLY A 1 625 ? 30.872 25.432 -26.681 1.00 47.41 625 GLY A C 1
ATOM 4730 O O . GLY A 1 625 ? 31.615 26.391 -26.541 1.00 47.41 625 GLY A O 1
ATOM 4731 N N . ASN A 1 626 ? 30.201 25.215 -27.818 1.00 42.78 626 ASN A N 1
ATOM 4732 C CA . ASN A 1 626 ? 30.338 26.063 -29.014 1.00 42.78 626 ASN A CA 1
ATOM 4733 C C . ASN A 1 626 ? 29.040 26.814 -29.365 1.00 42.78 626 ASN A C 1
ATOM 4735 O O . ASN A 1 626 ? 28.596 26.788 -30.509 1.00 42.78 626 ASN A O 1
ATOM 4739 N N . ARG A 1 627 ? 28.412 27.505 -28.404 1.00 39.28 627 ARG A N 1
ATOM 4740 C CA . ARG A 1 627 ? 27.596 28.671 -28.783 1.00 39.28 627 ARG A CA 1
ATOM 4741 C C . ARG A 1 627 ? 28.548 29.864 -28.806 1.00 39.28 627 ARG A C 1
ATOM 4743 O O . ARG A 1 627 ? 29.103 30.229 -27.772 1.00 39.28 627 ARG A O 1
ATOM 4750 N N . HIS A 1 628 ? 28.828 30.354 -30.013 1.00 35.12 628 HIS A N 1
ATOM 4751 C CA . HIS A 1 628 ? 29.633 31.546 -30.246 1.00 35.12 628 HIS A CA 1
ATOM 4752 C C . HIS A 1 628 ? 29.087 32.731 -29.435 1.00 35.12 628 HIS A C 1
ATOM 4754 O O . HIS A 1 628 ? 27.877 32.847 -29.242 1.00 35.12 628 HIS A O 1
ATOM 4760 N N . LYS A 1 629 ? 30.027 33.543 -28.938 1.00 34.28 629 LYS A N 1
ATOM 4761 C CA . LYS A 1 629 ? 29.797 34.886 -28.400 1.00 34.28 629 LYS A CA 1
ATOM 4762 C C . LYS A 1 629 ? 29.009 35.757 -29.366 1.00 34.28 629 LYS A C 1
ATOM 4764 O O . LYS A 1 629 ? 29.232 35.582 -30.586 1.00 34.28 629 LYS A O 1
#

Nearest PDB structures (foldseek):
  8apn-assembly1_AL  TM=7.137E-01  e=1.230E-07  Polytomella magna
  8apn-assembly1_AN  TM=6.908E-01  e=6.247E-07  Polytomella magna
  8j07-assembly1_u7  TM=2.426E-01  e=2.893E-02  Homo sapiens
  9cpc-assembly1_1A  TM=1.850E-01  e=5.454E-02  Sus scrofa

Sequence (629 aa):
MRRHATAVSTRWILRYLRVDDSWGACVARDAARALASTVSTARADKNARFNIVGFCSSPITSWRGFVVGSHQAERGTGASRDGRGGGKLSGSAKLNQEIIASRSAGEILAIVEDRGESFSKVNVATAVNRLYKVAKARDNLRRDPRYKRLLDLVRLHCGRFRAREVSNVAHGLGMLCANKGAGNIDKETAELLMRAVQKNANEMNPQEIANVLNAVSKLDAAAEAVSREGWKRLAEAAEWQARDMNPQGIANVLNALSKLDAAAAAVSQEGWKRLAEAAEQQARDMNPQDIANVLNALSKLDAAAAAVSPEGWKRLAEAAERQAREMNPQGNANVLNALSKLDAAAAEVSPEGWKRVGEAVERQAREMNPQGNANVLNALSKLDAAAAAVSPEGWKRLAEAAERQARDMNPQDIANVLNALSKLDAAAAAVSQEGWSYFSVAVERQSVAMNAQNVSNTLNAYAEMRKRRPQASAAVTETGWHSLAAATARTAPTMANQSIALTVDAAKKLDAFASAIDDEGWEILAAAVARMALDSNAQQAVLALSAVGWKQELARSLHRQGGFDALIGSIERNIDAIRRGYPPDFAKETRKTLDAIRLIYEHDDGAYGDERLEGLRTELQTKPGNRHK

Secondary structure (DSSP, 8-state):
--SSHHHHHHHHHTTS--S-SSSHHHHHHHHHHHHHHTTSS---------------------------------------------PPPPHHHHHHHHHHH--SHHHHHHHHHHHGGG--HHHHHHHHHHHHHH--GGG-GGG-HHHHHHHHHHHHHGGG--HHHHHHHHHHHHHHHHHHS--PPPHHHHHHHHHHHHHHGGG--HHHHHHHHHHHTT-HHHHHH--HHHHHHHHHHHHHHGGG--HHHHHHHHHHHTT-HHHHTTS-HHHHHHHHHHHHHHGGG--HHHHHHHHHHHTT-HHHHHHS-HHHHHHHHHHHHHHTTTS-HHHHHHHHHHHTT-HHHHHT--HHHHHHHHHHHHHHTTT--HHHHHHHHHHHTT-HHHHHHS-HHHHHHHHHHHHHHGGG--HHHHHHHHHHHTT-HHHHHT--HHHHHHHHHHHHHHGGG--HHHHHHHHHHHHHHTTT-HHHHHTS-HHHHHHHHHHHHHHGGG--HHHHHHHHHHHHH-HHHHHH--HHHHHHHHHHHHHHHTT--HHHHHHHHHHHHH-HHHHHHHHHTTTHHHHHHHHHHTHHHHHHTTTTT-HHHHHHHHHHHHHHHHTTTTTT--HHHHHHHHHHHS-TT----

Organism: Micromonas commoda (strain RCC299 / NOUM17 / CCMP2709) (NCBI:txid296587)

pLDDT: mean 84.84, std 23.96, range [19.02, 98.75]

Solvent-accessible surface area (backbone atoms only — not comparable to full-atom values): 32484 Å² total; per-residue (Å²): 146,85,78,65,75,67,60,61,60,55,62,62,60,63,71,76,59,91,71,84,93,78,72,70,76,59,62,62,58,56,57,57,57,59,63,64,61,66,74,75,72,82,81,81,88,90,88,86,86,88,85,90,85,82,92,76,98,71,86,85,82,80,89,77,87,82,82,85,82,78,82,86,78,84,92,77,90,80,89,83,88,89,78,92,73,86,73,79,73,52,72,63,56,50,53,40,50,52,48,67,67,47,75,40,40,65,54,46,33,48,48,40,64,79,45,44,90,69,52,46,57,64,40,50,19,50,45,39,40,42,36,44,75,43,45,45,51,89,68,43,43,62,78,36,69,40,49,52,51,48,50,52,50,46,54,74,32,26,90,73,43,50,34,69,36,42,19,34,34,40,28,18,50,18,47,21,26,72,70,20,56,36,47,72,67,55,60,69,51,18,38,47,44,36,51,35,42,51,74,26,32,86,72,39,51,36,62,37,44,18,33,32,42,44,10,34,62,48,20,65,44,33,50,71,40,46,47,76,68,35,26,34,45,49,26,52,36,45,36,71,29,22,77,73,33,52,38,61,27,46,15,33,36,44,36,18,38,54,69,28,66,69,40,44,72,38,46,47,78,68,29,26,33,36,46,24,51,28,46,39,71,28,20,81,74,35,52,40,66,27,45,21,32,37,42,37,16,37,52,65,28,65,68,36,44,72,39,43,47,76,70,29,27,36,38,45,24,54,32,45,37,73,26,25,74,75,28,53,49,61,32,48,19,35,35,43,38,15,37,54,66,29,62,70,35,45,71,45,46,46,76,69,28,28,35,39,41,25,54,32,50,43,72,28,28,78,75,36,53,43,60,33,48,17,34,36,43,36,16,37,53,67,28,66,68,44,41,70,36,45,48,77,68,30,28,34,38,45,27,54,32,49,38,75,26,22,83,72,39,52,36,61,30,50,18,33,37,42,38,14,38,45,65,30,60,67,37,46,69,41,47,48,79,66,32,29,37,36,45,26,55,31,47,33,71,27,20,84,70,32,51,39,66,28,48,18,34,36,43,34,15,39,44,64,23,44,85,84,42,45,62,52,51,69,37,42,46,74,68,28,27,33,31,47,26,55,30,43,41,72,26,33,85,77,36,52,54,70,34,49,22,36,37,41,38,17,36,56,64,29,64,67,43,41,70,36,40,49,74,67,35,29,41,41,46,20,54,34,49,24,58,30,20,72,78,44,54,43,66,41,34,45,33,39,47,35,18,34,25,68,30,61,63,39,38,53,31,16,53,79,70,60,23,50,63,34,42,52,51,22,42,63,78,23,42,71,40,38,72,67,11,54,70,86,89,26,74,60,49,48,54,45,45,48,52,15,54,53,34,38,35,65,68,54,87,33,76,75,58,46,73,66,58,55,50,49,45,53,56,69,70,51,66,96,82,74,77,79,132

Mean predicted aligned error: 11.5 Å